Protein AF-A0A975GPX5-F1 (afdb_monomer_lite)

pLDDT: mean 81.28, std 19.61, range [27.88, 97.5]

Sequence (703 aa):
MKNFRLGTKISLGFGLLIVIMLFLGITAAWNMSNVKDQSGVLDEEYVPQVKIAGNLERFLLQTMFNMRGYGLTGEKEYFEEGKKKLEAVKKYVTEAKDLTASLPQLTKFRDAIREIEAEILAYEKFTNETVERNEQIAKNYEMLNDSAGRFMESCDAFLGHQNETLETEMFAEFEPARLSERLKKIILVNKVIDLGNATRVATYKSQTLRSPQHIRDAQKNFDVMEKNFQELLSFTRLNENITRIHKINEAIGVYKNVMNDLLTNWLALQELDKKQSAAAGRVLESVQAVVVKGMTETETIAEQTVSSLSSAFKIIIIGIIIAVIVGIGAAFFMTRFLTRPLREAVRTSNKISEGDLTVQIQVRTRDETGQLLAAMKNMVSKLKEIVTEVSRTSDNVALGSQQLSSSSEEMSQASSQQAGSTEEVSSSMEEMSANIRQNADNAMETQRIALKSAEDAQESGKAVTKTVTAMKEIAEQILIIEDIARQTDLLALNAAIEAARAGEYGQGFAVVASEVRKLSERSQKAARKINKLSVSSVEVAERAGEMLARLVPDIQKTAELVQEISAATNEQDRGAAQINLSVQQLNQVVQQNATASEETASTAEELSSQADQLRRVITFFRLNGNTPKTESHSEKERKSEDKNITTRENRTEDSEHPSEIKYHSPLEENEKGKIKSVVGNFKSFFNINEKDGYDDDDEFEKY

InterPro domains:
  IPR003660 HAMP domain [PF00672] (333-384)
  IPR003660 HAMP domain [PS50885] (336-388)
  IPR003660 HAMP domain [SM00304] (336-388)
  IPR004089 Methyl-accepting chemotaxis protein (MCP) signalling domain [PF00015] (450-606)
  IPR004089 Methyl-accepting chemotaxis protein (MCP) signalling domain [PS50111] (393-608)
  IPR004089 Methyl-accepting chemotaxis protein (MCP) signalling domain [SM00283] (389-622)
  IPR004090 Chemotaxis methyl-accepting receptor [PR00260] (403-432)
  IPR004090 Chemotaxis methyl-accepting receptor [PR00260] (480-507)
  IPR004090 Chemotaxis methyl-accepting receptor [PR00260] (509-538)

Secondary structure (DSSP, 8-state):
--S--HHHHHHHHHHHHHHHHHHHHHHHHHHHHHHHHHHHHIIIIIHHHHHHHHHHHHHHHHHHHHHHHHHHH--HHHHHHHHHHHHHHHHHHHHHHHHHHH-TT-HHHHHHHHHHHHHHHHHHHHHHHHHHHHHHHHHHHHHHHHHHHHHHHHHHHHHHHHHHHHHHHHHSS--HHHHHHHHHHHHHHHHHHHHHHHHHHHHHHHHHTT-THHHHHHHHHHHHHHHHHHHHHHH---HHHHHHHHHHHHHHHHHHHHHHHHHHHHHHHHHHHHHHHHHHHHHHHHHHHHHHHHHHHHHHHHHHHHHHHHHHHHHHHHHHHHHHHHHHHHHHHHTTTSTTTHHHHHHHHHHHHTTBTT-------SSHHHHHHHHHHHHHHHHHHHHHHHHHHHHHHHHHHHHHHHHHHHHHHHHHHHHHHHHHHHHHHHHHHHHHHHHHHHHHHHHHHHHHHHHHHHHHHHHHHHHHHHHHHHHHHHHHHHHHHHHHHHHHHHHHHHHHHTGGGGHHHHHHHHHHHHHHHHHHHHHHHHHHHHHHHHHHHHHHHHHHHHHHHHHHHHHHHHHHHHHHHHHHHHHHHHHHHHHHHHHHHHHHHHHHHHHHHHHHHHHHHHHHHHHHHHTTSB-SS---------S---S-----------------------------S-SHHHHHHHHHHHHHHHT----S-----SSSTT-

Structure (mmCIF, N/CA/C/O backbone):
data_AF-A0A975GPX5-F1
#
_entry.id   AF-A0A975GPX5-F1
#
loop_
_atom_site.group_PDB
_atom_site.id
_atom_site.type_symbol
_atom_site.label_atom_id
_atom_site.label_alt_id
_atom_site.label_comp_id
_atom_site.label_asym_id
_atom_site.label_entity_id
_atom_site.label_seq_id
_atom_site.pdbx_PDB_ins_code
_atom_site.Cartn_x
_atom_site.Cartn_y
_atom_site.Cartn_z
_atom_site.occupancy
_atom_site.B_iso_or_equiv
_atom_site.auth_seq_id
_atom_site.auth_comp_id
_atom_site.auth_asym_id
_atom_site.auth_atom_id
_atom_site.pdbx_PDB_model_num
ATOM 1 N N . MET A 1 1 ? 51.039 18.028 -80.920 1.00 47.09 1 MET A N 1
ATOM 2 C CA . MET A 1 1 ? 50.907 18.088 -79.440 1.00 47.09 1 MET A CA 1
ATOM 3 C C . MET A 1 1 ? 52.260 18.121 -78.695 1.00 47.09 1 MET A C 1
ATOM 5 O O . MET A 1 1 ? 52.402 17.480 -77.659 1.00 47.09 1 MET A O 1
ATOM 9 N N . LYS A 1 2 ? 53.283 18.863 -79.156 1.00 40.91 2 LYS A N 1
ATOM 10 C CA . LYS A 1 2 ? 54.587 18.908 -78.453 1.00 40.91 2 LYS A CA 1
ATOM 11 C C . LYS A 1 2 ? 54.726 20.060 -77.441 1.00 40.91 2 LYS A C 1
ATOM 13 O O . LYS A 1 2 ? 55.388 19.835 -76.436 1.00 40.91 2 LYS A O 1
ATOM 18 N N . ASN A 1 3 ? 53.967 21.156 -77.566 1.00 44.66 3 ASN A N 1
ATOM 19 C CA . ASN A 1 3 ? 54.108 22.354 -76.707 1.00 44.66 3 ASN A CA 1
ATOM 20 C C . ASN A 1 3 ? 53.002 22.565 -75.651 1.00 44.66 3 ASN A C 1
ATOM 22 O O . ASN A 1 3 ? 52.839 23.660 -75.127 1.00 44.66 3 ASN A O 1
ATOM 26 N N . PHE A 1 4 ? 52.233 21.531 -75.316 1.00 45.75 4 PHE A N 1
ATOM 27 C CA . PHE A 1 4 ? 51.232 21.612 -74.248 1.00 45.75 4 PHE A CA 1
ATOM 28 C C . PHE A 1 4 ? 51.866 21.408 -72.859 1.00 45.75 4 PHE A C 1
ATOM 30 O O . PHE A 1 4 ? 52.698 20.508 -72.703 1.00 45.75 4 PHE A O 1
ATOM 37 N N . ARG A 1 5 ? 51.457 22.207 -71.853 1.00 50.66 5 ARG A N 1
ATOM 38 C CA . ARG A 1 5 ? 51.761 21.953 -70.427 1.00 50.66 5 ARG A CA 1
ATOM 39 C C . ARG A 1 5 ? 51.241 20.560 -70.050 1.00 50.66 5 ARG A C 1
ATOM 41 O O . ARG A 1 5 ? 50.301 20.080 -70.684 1.00 50.66 5 ARG A O 1
ATOM 48 N N . LEU A 1 6 ? 51.828 19.915 -69.034 1.00 49.97 6 LEU A N 1
ATOM 49 C CA . LEU A 1 6 ? 51.436 18.563 -68.596 1.00 49.97 6 LEU A CA 1
ATOM 50 C C . LEU A 1 6 ? 49.903 18.449 -68.446 1.00 49.97 6 LEU A C 1
ATOM 52 O O . LEU A 1 6 ? 49.303 17.529 -68.992 1.00 49.97 6 LEU A O 1
ATOM 56 N N . GLY A 1 7 ? 49.263 19.480 -67.883 1.00 49.97 7 GLY A N 1
ATOM 57 C CA . GLY A 1 7 ? 47.806 19.587 -67.768 1.00 49.97 7 GLY A CA 1
ATOM 58 C C . GLY A 1 7 ? 47.020 19.575 -69.088 1.00 49.97 7 GLY A C 1
ATOM 59 O O . GLY A 1 7 ? 45.952 18.985 -69.132 1.00 49.97 7 GLY A O 1
ATOM 60 N N . THR A 1 8 ? 47.528 20.142 -70.187 1.00 48.38 8 THR A N 1
ATOM 61 C CA . THR A 1 8 ? 46.786 20.215 -71.467 1.00 48.38 8 THR A CA 1
ATOM 62 C C . THR A 1 8 ? 46.927 18.947 -72.324 1.00 48.38 8 THR A C 1
ATOM 64 O O . THR A 1 8 ? 46.143 18.712 -73.239 1.00 48.38 8 THR A O 1
ATOM 67 N N . LYS A 1 9 ? 47.931 18.105 -72.044 1.00 49.53 9 LYS A N 1
ATOM 68 C CA . LYS A 1 9 ? 48.039 16.752 -72.630 1.00 49.53 9 LYS A CA 1
ATOM 69 C C . LYS A 1 9 ? 47.237 15.739 -71.819 1.00 49.53 9 LYS A C 1
ATOM 71 O O . LYS A 1 9 ? 46.633 14.843 -72.397 1.00 49.53 9 LYS A O 1
ATOM 76 N N . ILE A 1 10 ? 47.187 15.933 -70.500 1.00 53.88 10 ILE A N 1
ATOM 77 C CA . ILE A 1 10 ? 46.282 15.216 -69.604 1.00 53.88 10 ILE A CA 1
ATOM 78 C C . ILE A 1 10 ? 44.833 15.545 -69.972 1.00 53.88 10 ILE A C 1
ATOM 80 O O . ILE A 1 10 ? 44.063 14.616 -70.142 1.00 53.88 10 ILE A O 1
ATOM 84 N N . SER A 1 11 ? 44.474 16.810 -70.224 1.00 48.59 11 SER A N 1
ATOM 85 C CA . SER A 1 11 ? 43.085 17.239 -70.463 1.00 48.59 11 SER A CA 1
ATOM 86 C C . SER A 1 11 ? 42.406 16.644 -71.702 1.00 48.59 11 SER A C 1
ATOM 88 O O . SER A 1 11 ? 41.185 16.588 -71.732 1.00 48.59 11 SER A O 1
ATOM 90 N N . LEU A 1 12 ? 43.148 16.194 -72.720 1.00 49.22 12 LEU A N 1
ATOM 91 C CA . LEU A 1 12 ? 42.581 15.560 -73.923 1.00 49.22 12 LEU A CA 1
ATOM 92 C C . LEU A 1 12 ? 42.297 14.059 -73.719 1.00 49.22 12 LEU A C 1
ATOM 94 O O . LEU A 1 12 ? 41.278 13.566 -74.192 1.00 49.22 12 LEU A O 1
ATOM 98 N N . GLY A 1 13 ? 43.147 13.350 -72.963 1.00 54.59 13 GLY A N 1
ATOM 99 C CA . GLY A 1 13 ? 42.904 11.960 -72.543 1.00 54.59 13 GLY A CA 1
ATOM 100 C C . GLY A 1 13 ? 41.924 11.861 -71.370 1.00 54.59 13 GLY A C 1
ATOM 101 O O . GLY A 1 13 ? 41.030 11.018 -71.371 1.00 54.59 13 GLY A O 1
ATOM 102 N N . PHE A 1 14 ? 42.021 12.799 -70.422 1.00 54.66 14 PHE A N 1
ATOM 103 C CA . PHE A 1 14 ? 40.978 13.043 -69.434 1.00 54.66 14 PHE A CA 1
ATOM 104 C C . PHE A 1 14 ? 39.694 13.507 -70.107 1.00 54.66 14 PHE A C 1
ATOM 106 O O . PHE A 1 14 ? 38.656 13.121 -69.630 1.00 54.66 14 PHE A O 1
ATOM 113 N N . GLY A 1 15 ? 39.708 14.257 -71.211 1.00 58.22 15 GLY A N 1
ATOM 114 C CA . GLY A 1 15 ? 38.482 14.725 -71.871 1.00 58.22 15 GLY A CA 1
ATOM 115 C C . GLY A 1 15 ? 37.549 13.585 -72.291 1.00 58.22 15 GLY A C 1
ATOM 116 O O . GLY A 1 15 ? 36.349 13.654 -72.050 1.00 58.22 15 GLY A O 1
ATOM 117 N N . LEU A 1 16 ? 38.099 12.494 -72.830 1.00 55.59 16 LEU A N 1
ATOM 118 C CA . LEU A 1 16 ? 37.330 11.298 -73.193 1.00 55.59 16 LEU A CA 1
ATOM 119 C C . LEU A 1 16 ? 36.910 10.475 -71.959 1.00 55.59 16 LEU A C 1
ATOM 121 O O . LEU A 1 16 ? 35.769 10.024 -71.882 1.00 55.59 16 LEU A O 1
ATOM 125 N N . LEU A 1 17 ? 37.798 10.330 -70.965 1.00 60.25 17 LEU A N 1
ATOM 126 C CA . LEU A 1 17 ? 37.466 9.714 -69.670 1.00 60.25 17 LEU A CA 1
ATOM 127 C C . LEU A 1 17 ? 36.412 10.522 -68.902 1.00 60.25 17 LEU A C 1
ATOM 129 O O . LEU A 1 17 ? 35.564 9.933 -68.253 1.00 60.25 17 LEU A O 1
ATOM 133 N N . ILE A 1 18 ? 36.426 11.848 -69.020 1.00 64.94 18 ILE A N 1
ATOM 134 C CA . ILE A 1 18 ? 35.473 12.786 -68.433 1.00 64.94 18 ILE A CA 1
ATOM 135 C C . ILE A 1 18 ? 34.132 12.628 -69.130 1.00 64.94 18 ILE A C 1
ATOM 137 O O . ILE A 1 18 ? 33.134 12.615 -68.440 1.00 64.94 18 ILE A O 1
ATOM 141 N N . VAL A 1 19 ? 34.065 12.436 -70.450 1.00 64.12 19 VAL A N 1
ATOM 142 C CA . VAL A 1 19 ? 32.784 12.169 -71.134 1.00 64.12 19 VAL A CA 1
ATOM 143 C C . VAL A 1 19 ? 32.175 10.831 -70.691 1.00 64.12 19 VAL A C 1
ATOM 145 O O . VAL A 1 19 ? 30.975 10.764 -70.435 1.00 64.12 19 VAL A O 1
ATOM 148 N N . ILE A 1 20 ? 32.989 9.784 -70.517 1.00 67.44 20 ILE A N 1
ATOM 149 C CA . ILE A 1 20 ? 32.526 8.479 -70.008 1.00 67.44 20 ILE A CA 1
ATOM 150 C C . ILE A 1 20 ? 32.151 8.563 -68.517 1.00 67.44 20 ILE A C 1
ATOM 152 O O . ILE A 1 20 ? 31.121 8.027 -68.116 1.00 67.44 20 ILE A O 1
ATOM 156 N N . MET A 1 21 ? 32.932 9.277 -67.700 1.00 67.06 21 MET A N 1
ATOM 157 C CA . MET A 1 21 ? 32.610 9.555 -66.295 1.00 67.06 21 MET A CA 1
ATOM 158 C C . MET A 1 21 ? 31.398 10.473 -66.148 1.00 67.06 21 MET A C 1
ATOM 160 O O . MET A 1 21 ? 30.657 10.318 -65.189 1.00 67.06 21 MET A O 1
ATOM 164 N N . LEU A 1 22 ? 31.169 11.407 -67.073 1.00 73.31 22 LEU A N 1
ATOM 165 C CA . LEU A 1 22 ? 29.983 12.260 -67.102 1.00 73.31 22 LEU A CA 1
ATOM 166 C C . LEU A 1 22 ? 28.761 11.420 -67.435 1.00 73.31 22 LEU A C 1
ATOM 168 O O . LEU A 1 22 ? 27.748 11.567 -66.773 1.00 73.31 22 LEU A O 1
ATOM 172 N N . PHE A 1 23 ? 28.855 10.497 -68.394 1.00 73.31 23 PHE A N 1
ATOM 173 C CA . PHE A 1 23 ? 27.758 9.583 -68.698 1.00 73.31 23 PHE A CA 1
ATOM 174 C C . PHE A 1 23 ? 27.456 8.639 -67.524 1.00 73.31 23 PHE A C 1
ATOM 176 O O . PHE A 1 23 ? 26.313 8.584 -67.075 1.00 73.31 23 PHE A O 1
ATOM 183 N N . LEU A 1 24 ? 28.479 7.980 -66.958 1.00 73.50 24 LEU A N 1
ATOM 184 C CA . LEU A 1 24 ? 28.337 7.137 -65.762 1.00 73.50 24 LEU A CA 1
ATOM 185 C C . LEU A 1 24 ? 27.841 7.940 -64.552 1.00 73.50 24 LEU A C 1
ATOM 187 O O . LEU A 1 24 ? 27.001 7.457 -63.797 1.00 73.50 24 LEU A O 1
ATOM 191 N N . GLY A 1 25 ? 28.318 9.174 -64.397 1.00 73.06 25 GLY A N 1
ATOM 192 C CA . GLY A 1 25 ? 27.923 10.113 -63.355 1.00 73.06 25 GLY A CA 1
ATOM 193 C C . GLY A 1 25 ? 26.487 10.598 -63.511 1.00 73.06 25 GLY A C 1
ATOM 194 O O . GLY A 1 25 ? 25.789 10.693 -62.513 1.00 73.06 25 GLY A O 1
ATOM 195 N N . ILE A 1 26 ? 26.009 10.823 -64.739 1.00 78.31 26 ILE A N 1
ATOM 196 C CA . ILE A 1 26 ? 24.607 11.149 -65.029 1.00 78.31 26 ILE A CA 1
ATOM 197 C C . ILE A 1 26 ? 23.715 9.942 -64.722 1.00 78.31 26 ILE A C 1
ATOM 199 O O . ILE A 1 26 ? 22.704 10.106 -64.049 1.00 78.31 26 ILE A O 1
ATOM 203 N N . THR A 1 27 ? 24.092 8.723 -65.127 1.00 74.88 27 THR A N 1
ATOM 204 C CA . THR A 1 27 ? 23.317 7.513 -64.787 1.00 74.88 27 THR A CA 1
ATOM 205 C C . THR A 1 27 ? 23.333 7.195 -63.292 1.00 74.88 27 THR A C 1
ATOM 207 O O . THR A 1 27 ? 22.314 6.786 -62.743 1.00 74.88 27 THR A O 1
ATOM 210 N N . ALA A 1 28 ? 24.459 7.418 -62.609 1.00 74.44 28 ALA A N 1
ATOM 211 C CA . ALA A 1 28 ? 24.559 7.259 -61.163 1.00 74.44 28 ALA A CA 1
ATOM 212 C C . ALA A 1 28 ? 23.751 8.338 -60.434 1.00 74.44 28 ALA A C 1
ATOM 214 O O . ALA A 1 28 ? 23.020 8.008 -59.511 1.00 74.44 28 ALA A O 1
ATOM 215 N N . ALA A 1 29 ? 23.814 9.598 -60.875 1.00 76.38 29 ALA A N 1
ATOM 216 C CA . ALA A 1 29 ? 23.010 10.688 -60.328 1.00 76.38 29 ALA A CA 1
ATOM 217 C C . ALA A 1 29 ? 21.511 10.460 -60.555 1.00 76.38 29 ALA A C 1
ATOM 219 O O . ALA A 1 29 ? 20.718 10.759 -59.671 1.00 76.38 29 ALA A O 1
ATOM 220 N N . TRP A 1 30 ? 21.121 9.887 -61.696 1.00 80.06 30 TRP A N 1
ATOM 221 C CA . TRP A 1 30 ? 19.729 9.549 -61.979 1.00 80.06 30 TRP A CA 1
ATOM 222 C C . TRP A 1 30 ? 19.220 8.403 -61.093 1.00 80.06 30 TRP A C 1
ATOM 224 O O . TRP A 1 30 ? 18.182 8.547 -60.454 1.00 80.06 30 TRP A O 1
ATOM 234 N N . ASN A 1 31 ? 19.989 7.319 -60.944 1.00 75.31 31 ASN A N 1
ATOM 235 C CA . ASN A 1 31 ? 19.653 6.242 -60.004 1.00 75.31 31 ASN A CA 1
ATOM 236 C C . ASN A 1 31 ? 19.661 6.718 -58.543 1.00 75.31 31 ASN A C 1
ATOM 238 O O . ASN A 1 31 ? 18.806 6.313 -57.762 1.00 75.31 31 ASN A O 1
ATOM 242 N N . MET A 1 32 ? 20.591 7.603 -58.174 1.00 77.19 32 MET A N 1
ATOM 243 C CA . MET A 1 32 ? 20.649 8.195 -56.836 1.00 77.19 32 MET A CA 1
ATOM 244 C C . MET A 1 32 ? 19.483 9.156 -56.591 1.00 77.19 32 MET A C 1
ATOM 246 O O . MET A 1 32 ? 19.021 9.262 -55.462 1.00 77.19 32 MET A O 1
ATOM 250 N N . SER A 1 33 ? 18.978 9.823 -57.635 1.00 79.62 33 SER A N 1
ATOM 251 C CA . SER A 1 33 ? 17.741 10.605 -57.561 1.00 79.62 33 SER A CA 1
ATOM 252 C C . SER A 1 33 ? 16.551 9.699 -57.262 1.00 79.62 33 SER A C 1
ATOM 254 O O . SER A 1 33 ? 15.812 9.991 -56.337 1.00 79.62 33 SER A O 1
ATOM 256 N N . ASN A 1 34 ? 16.420 8.556 -57.945 1.00 77.62 34 ASN A N 1
ATOM 257 C CA . ASN A 1 34 ? 15.348 7.599 -57.649 1.00 77.62 34 ASN A CA 1
ATOM 258 C C . ASN A 1 34 ? 15.454 7.026 -56.224 1.00 77.62 34 ASN A C 1
ATOM 260 O O . ASN A 1 34 ? 14.444 6.910 -55.538 1.00 77.62 34 ASN A O 1
ATOM 264 N N . VAL A 1 35 ? 16.668 6.706 -55.757 1.00 78.00 35 VAL A N 1
ATOM 265 C CA . VAL A 1 35 ? 16.907 6.268 -54.368 1.00 78.00 35 VAL A CA 1
ATOM 266 C C . VAL A 1 35 ? 16.564 7.377 -53.371 1.00 78.00 35 VAL A C 1
ATOM 268 O O . VAL A 1 35 ? 15.982 7.101 -52.327 1.00 78.00 35 VAL A O 1
ATOM 271 N N . LYS A 1 36 ? 16.885 8.637 -53.686 1.00 78.81 36 LYS A N 1
ATOM 272 C CA . LYS A 1 36 ? 16.512 9.796 -52.868 1.00 78.81 36 LYS A CA 1
ATOM 273 C C . LYS A 1 36 ? 14.994 9.966 -52.805 1.00 78.81 36 LYS A C 1
ATOM 275 O O . LYS A 1 36 ? 14.480 10.219 -51.724 1.00 78.81 36 LYS A O 1
ATOM 280 N N . ASP A 1 37 ? 14.296 9.796 -53.924 1.00 80.06 37 ASP A N 1
ATOM 281 C CA . ASP A 1 37 ? 12.838 9.909 -53.984 1.00 80.06 37 ASP A CA 1
ATOM 282 C C . ASP A 1 37 ? 12.168 8.778 -53.178 1.00 80.06 37 ASP A C 1
ATOM 284 O O . ASP A 1 37 ? 11.283 9.043 -52.369 1.00 80.06 37 ASP A O 1
ATOM 288 N N . GLN A 1 38 ? 12.648 7.532 -53.296 1.00 77.75 38 GLN A N 1
ATOM 289 C CA . GLN A 1 38 ? 12.171 6.393 -52.491 1.00 77.75 38 GLN A CA 1
ATOM 290 C C . GLN A 1 38 ? 12.481 6.549 -50.993 1.00 77.75 38 GLN A C 1
ATOM 292 O O . GLN A 1 38 ? 11.633 6.263 -50.149 1.00 77.75 38 GLN A O 1
ATOM 297 N N . SER A 1 39 ? 13.674 7.042 -50.650 1.00 78.25 39 SER A N 1
ATOM 298 C CA . SER A 1 39 ? 14.051 7.342 -49.265 1.00 78.25 39 SER A CA 1
ATOM 299 C C . SER A 1 39 ? 13.242 8.504 -48.686 1.00 78.25 39 SER A C 1
ATOM 301 O O . SER A 1 39 ? 12.967 8.495 -47.490 1.00 78.25 39 SER A O 1
ATOM 303 N N . GLY A 1 40 ? 12.859 9.483 -49.511 1.00 79.75 40 GLY A N 1
ATOM 304 C CA . GLY A 1 40 ? 11.984 10.588 -49.120 1.00 79.75 40 GLY A CA 1
ATOM 305 C C . GLY A 1 40 ? 10.582 10.100 -48.770 1.00 79.75 40 GLY A C 1
ATOM 306 O O . GLY A 1 40 ? 10.059 10.467 -47.728 1.00 79.75 40 GLY A O 1
ATOM 307 N N . VAL A 1 41 ? 10.017 9.181 -49.563 1.00 80.00 41 VAL A N 1
ATOM 308 C CA . VAL A 1 41 ? 8.727 8.537 -49.246 1.00 80.00 41 VAL A CA 1
ATOM 309 C C . VAL A 1 41 ? 8.788 7.779 -47.912 1.00 80.00 41 VAL A C 1
ATOM 311 O O . VAL A 1 41 ? 7.829 7.785 -47.141 1.00 80.00 41 VAL A O 1
ATOM 314 N N . LEU A 1 42 ? 9.919 7.143 -47.596 1.00 79.38 42 LEU A N 1
ATOM 315 C CA . LEU A 1 42 ? 10.076 6.438 -46.325 1.00 79.38 42 LEU A CA 1
ATOM 316 C C . LEU A 1 42 ? 10.159 7.399 -45.123 1.00 79.38 42 LEU A C 1
ATOM 318 O O . LEU A 1 42 ? 9.464 7.184 -44.130 1.00 79.38 42 LEU A O 1
ATOM 322 N N . ASP A 1 43 ? 10.983 8.445 -45.224 1.00 80.06 43 ASP A N 1
ATOM 323 C CA . ASP A 1 43 ? 11.223 9.427 -44.154 1.00 80.06 43 ASP A CA 1
ATOM 324 C C . ASP A 1 43 ? 10.025 10.361 -43.918 1.00 80.06 43 ASP A C 1
ATOM 326 O O . ASP A 1 43 ? 9.677 10.656 -42.775 1.00 80.06 43 ASP A O 1
ATOM 330 N N . GLU A 1 44 ? 9.357 10.795 -44.989 1.00 80.81 44 GLU A N 1
ATOM 331 C CA . GLU A 1 44 ? 8.286 11.793 -44.918 1.00 80.81 44 GLU A CA 1
ATOM 332 C C . GLU A 1 44 ? 6.885 11.171 -44.779 1.00 80.81 44 GLU A C 1
ATOM 334 O O . GLU A 1 44 ? 5.993 11.824 -44.234 1.00 80.81 44 GLU A O 1
ATOM 339 N N . GLU A 1 45 ? 6.672 9.916 -45.209 1.00 82.12 45 GLU A N 1
ATOM 340 C CA . GLU A 1 45 ? 5.340 9.284 -45.205 1.00 82.12 45 GLU A CA 1
ATOM 341 C C . GLU A 1 45 ? 5.220 8.116 -44.212 1.00 82.12 45 GLU A C 1
ATOM 343 O O . GLU A 1 45 ? 4.464 8.200 -43.239 1.00 82.12 45 GLU A O 1
ATOM 348 N N . TYR A 1 46 ? 5.959 7.021 -44.426 1.00 82.50 46 TYR A N 1
ATOM 349 C CA . TYR A 1 46 ? 5.715 5.757 -43.713 1.00 82.50 46 TYR A CA 1
ATOM 350 C C . TYR A 1 46 ? 6.325 5.704 -42.304 1.00 82.50 46 TYR A C 1
ATOM 352 O O . TYR A 1 46 ? 5.686 5.189 -41.382 1.00 82.50 46 TYR A O 1
ATOM 360 N N . VAL A 1 47 ? 7.516 6.272 -42.084 1.00 84.62 47 VAL A N 1
ATOM 361 C CA . VAL A 1 47 ? 8.131 6.322 -40.743 1.00 84.62 47 VAL A CA 1
ATOM 362 C C . VAL A 1 47 ? 7.305 7.182 -39.769 1.00 84.62 47 VAL A C 1
ATOM 364 O O . VAL A 1 47 ? 7.009 6.703 -38.666 1.00 84.62 47 VAL A O 1
ATOM 367 N N . PRO A 1 48 ? 6.853 8.402 -40.131 1.00 88.06 48 PRO A N 1
ATOM 368 C CA . PRO A 1 48 ? 5.948 9.186 -39.292 1.00 88.06 48 PRO A CA 1
ATOM 369 C C . PRO A 1 48 ? 4.613 8.477 -39.042 1.00 88.06 48 PRO A C 1
ATOM 371 O O . PRO A 1 48 ? 4.133 8.481 -37.908 1.00 88.06 48 PRO A O 1
ATOM 374 N N . GLN A 1 49 ? 4.048 7.813 -40.058 1.00 87.31 49 GLN A N 1
ATOM 375 C CA . GLN A 1 49 ? 2.820 7.027 -39.925 1.00 87.31 49 GLN A CA 1
ATOM 376 C C . GLN A 1 49 ? 2.963 5.918 -38.870 1.00 87.31 49 GLN A C 1
ATOM 378 O O . GLN A 1 49 ? 2.142 5.840 -37.953 1.00 87.31 49 GLN A O 1
ATOM 383 N N . VAL A 1 50 ? 4.008 5.086 -38.961 1.00 87.81 50 VAL A N 1
ATOM 384 C CA . VAL A 1 50 ? 4.260 3.990 -38.007 1.00 87.81 50 VAL A CA 1
ATOM 385 C C . VAL A 1 50 ? 4.535 4.539 -36.606 1.00 87.81 50 VAL A C 1
ATOM 387 O O . VAL A 1 50 ? 4.028 3.999 -35.625 1.00 87.81 50 VAL A O 1
ATOM 390 N N . LYS A 1 51 ? 5.270 5.652 -36.488 1.00 89.56 51 LYS A N 1
ATOM 391 C CA . LYS A 1 51 ? 5.545 6.301 -35.198 1.00 89.56 51 LYS A CA 1
ATOM 392 C C . LYS A 1 51 ? 4.274 6.819 -34.522 1.00 89.56 51 LYS A C 1
ATOM 394 O O . LYS A 1 51 ? 4.105 6.627 -33.317 1.00 89.56 51 LYS A O 1
ATOM 399 N N . ILE A 1 52 ? 3.391 7.484 -35.268 1.00 91.50 52 ILE A N 1
ATOM 400 C CA . ILE A 1 52 ? 2.117 7.986 -34.736 1.00 91.50 52 ILE A CA 1
ATOM 401 C C . ILE A 1 52 ? 1.217 6.813 -34.337 1.00 91.50 52 ILE A C 1
ATOM 403 O O . ILE A 1 52 ? 0.678 6.817 -33.232 1.00 91.50 52 ILE A O 1
ATOM 407 N N . ALA A 1 53 ? 1.110 5.784 -35.183 1.00 89.94 53 ALA A N 1
ATOM 408 C CA . ALA A 1 53 ? 0.316 4.592 -34.897 1.00 89.94 53 ALA A CA 1
ATOM 409 C C . ALA A 1 53 ? 0.839 3.822 -33.666 1.00 89.94 53 ALA A C 1
ATOM 411 O O . ALA A 1 53 ? 0.064 3.515 -32.765 1.00 89.94 53 ALA A O 1
ATOM 412 N N . GLY A 1 54 ? 2.152 3.611 -33.542 1.00 89.75 54 GLY A N 1
ATOM 413 C CA . GLY A 1 54 ? 2.745 2.961 -32.367 1.00 89.75 54 GLY A CA 1
ATOM 414 C C . GLY A 1 54 ? 2.572 3.767 -31.072 1.00 89.75 54 GLY A C 1
ATOM 415 O O . GLY A 1 54 ? 2.338 3.203 -30.002 1.00 89.75 54 GLY A O 1
ATOM 416 N N . ASN A 1 55 ? 2.622 5.103 -31.144 1.00 93.75 55 ASN A N 1
ATOM 417 C CA . ASN A 1 55 ? 2.304 5.946 -29.990 1.00 93.75 55 ASN A CA 1
ATOM 418 C C . ASN A 1 55 ? 0.813 5.889 -29.629 1.00 93.75 55 ASN A C 1
ATOM 420 O O . ASN A 1 55 ? 0.495 5.809 -28.442 1.00 93.75 55 ASN A O 1
ATOM 424 N N . LEU A 1 56 ? -0.091 5.888 -30.617 1.00 93.38 56 LEU A N 1
ATOM 425 C CA . LEU A 1 56 ? -1.525 5.675 -30.390 1.00 93.38 56 LEU A CA 1
ATOM 426 C C . LEU A 1 56 ? -1.773 4.360 -29.657 1.00 93.38 56 LEU A C 1
ATOM 428 O O . LEU A 1 56 ? -2.442 4.374 -28.627 1.00 93.38 56 LEU A O 1
ATOM 432 N N . GLU A 1 57 ? -1.186 3.260 -30.132 1.00 93.12 57 GLU A N 1
ATOM 433 C CA . GLU A 1 57 ? -1.290 1.942 -29.498 1.00 93.12 57 GLU A CA 1
ATOM 434 C C . GLU A 1 57 ? -0.808 1.987 -28.047 1.00 93.12 57 GLU A C 1
ATOM 436 O O . GLU A 1 57 ? -1.541 1.631 -27.123 1.00 93.12 57 GLU A O 1
ATOM 441 N N . ARG A 1 58 ? 0.402 2.510 -27.818 1.00 94.62 58 ARG A N 1
ATOM 442 C CA . ARG A 1 58 ? 0.996 2.601 -26.481 1.00 94.62 58 ARG A CA 1
ATOM 443 C C . ARG A 1 58 ? 0.125 3.401 -25.514 1.00 94.62 58 ARG A C 1
ATOM 445 O O . ARG A 1 58 ? -0.130 2.947 -24.397 1.00 94.62 58 ARG A O 1
ATOM 452 N N . PHE A 1 59 ? -0.302 4.602 -25.901 1.00 96.25 59 PHE A N 1
ATOM 453 C CA . PHE A 1 59 ? -1.103 5.462 -25.029 1.00 96.25 59 PHE A CA 1
ATOM 454 C C . PHE A 1 59 ? -2.524 4.928 -24.842 1.00 96.25 59 PHE A C 1
ATOM 456 O O . PHE A 1 59 ? -3.090 5.090 -23.759 1.00 96.25 59 PHE A O 1
ATOM 463 N N . LEU A 1 60 ? -3.079 4.234 -25.835 1.00 95.38 60 LEU A N 1
ATOM 464 C CA . LEU A 1 60 ? -4.361 3.554 -25.710 1.00 95.38 60 LEU A CA 1
ATOM 465 C C . LEU A 1 60 ? -4.285 2.394 -24.718 1.00 95.38 60 LEU A C 1
ATOM 467 O O . LEU A 1 60 ? -5.115 2.333 -23.816 1.00 95.38 60 LEU A O 1
ATOM 471 N N . LEU A 1 61 ? -3.264 1.537 -24.802 1.00 95.38 61 LEU A N 1
ATOM 472 C CA . LEU A 1 61 ? -3.053 0.451 -23.837 1.00 95.38 61 LEU A CA 1
ATOM 473 C C . LEU A 1 61 ? -2.900 0.988 -22.408 1.00 95.38 61 LEU A C 1
ATOM 475 O O . LEU A 1 61 ? -3.503 0.462 -21.473 1.00 95.38 61 LEU A O 1
ATOM 479 N N . GLN A 1 62 ? -2.156 2.085 -22.230 1.00 96.25 62 GLN A N 1
ATOM 480 C CA . GLN A 1 62 ? -2.048 2.748 -20.927 1.00 96.25 62 GLN A CA 1
ATOM 481 C C . GLN A 1 62 ? -3.380 3.354 -20.464 1.00 96.25 62 GLN A C 1
ATOM 483 O O . GLN A 1 62 ? -3.689 3.311 -19.273 1.00 96.25 62 GLN A O 1
ATOM 488 N N . THR A 1 63 ? -4.181 3.901 -21.379 1.00 96.25 63 THR A N 1
ATOM 489 C CA . THR A 1 63 ? -5.531 4.396 -21.073 1.00 96.25 63 THR A CA 1
ATOM 490 C C . THR A 1 63 ? -6.430 3.251 -20.612 1.00 96.25 63 THR A C 1
ATOM 492 O O . THR A 1 63 ? -7.091 3.376 -19.586 1.00 96.25 63 THR A O 1
ATOM 495 N N . MET A 1 64 ? -6.424 2.119 -21.320 1.00 94.19 64 MET A N 1
ATOM 496 C CA . MET A 1 64 ? -7.196 0.926 -20.963 1.00 94.19 64 MET A CA 1
ATOM 497 C C . MET A 1 64 ? -6.811 0.392 -19.588 1.00 94.19 64 MET A C 1
ATOM 499 O O . MET A 1 64 ? -7.689 0.132 -18.771 1.00 94.19 64 MET A O 1
ATOM 503 N N . PHE A 1 65 ? -5.509 0.267 -19.316 1.00 95.12 65 PHE A N 1
ATOM 504 C CA . PHE A 1 65 ? -5.006 -0.183 -18.020 1.00 95.12 65 PHE A CA 1
ATOM 505 C C . PHE A 1 65 ? -5.544 0.684 -16.877 1.00 95.12 65 PHE A C 1
ATOM 507 O O . PHE A 1 65 ? -6.141 0.171 -15.931 1.00 95.12 65 PHE A O 1
ATOM 514 N N . ASN A 1 66 ? -5.389 2.004 -16.996 1.00 95.75 66 ASN A N 1
ATOM 515 C CA . ASN A 1 66 ? -5.796 2.939 -15.955 1.00 95.75 66 ASN A CA 1
ATOM 516 C C . ASN A 1 66 ? -7.323 3.019 -15.807 1.00 95.75 66 ASN A C 1
ATOM 518 O O . ASN A 1 66 ? -7.836 2.933 -14.696 1.00 95.75 66 ASN A O 1
ATOM 522 N N . MET A 1 67 ? -8.079 3.093 -16.907 1.00 93.19 67 MET A N 1
ATOM 523 C CA . MET A 1 67 ? -9.545 3.149 -16.835 1.00 93.19 67 MET A CA 1
ATOM 524 C C . MET A 1 67 ? -10.152 1.856 -16.290 1.00 93.19 67 MET A C 1
ATOM 526 O O . MET A 1 67 ? -11.117 1.912 -15.531 1.00 93.19 67 MET A O 1
ATOM 530 N N . ARG A 1 68 ? -9.564 0.698 -16.610 1.00 90.88 68 ARG A N 1
ATOM 531 C CA . ARG A 1 68 ? -9.964 -0.580 -16.016 1.00 90.88 68 ARG A CA 1
ATOM 532 C C . ARG A 1 68 ? -9.620 -0.637 -14.530 1.00 90.88 68 ARG A C 1
ATOM 534 O O . ARG A 1 68 ? -10.434 -1.110 -13.743 1.00 90.88 68 ARG A O 1
ATOM 541 N N . GLY A 1 69 ? -8.453 -0.118 -14.141 1.00 89.62 69 GLY A N 1
ATOM 542 C CA . GLY A 1 69 ? -8.083 0.083 -12.739 1.00 89.62 69 GLY A CA 1
ATOM 543 C C . GLY A 1 69 ? -9.159 0.871 -11.994 1.00 89.62 69 GLY A C 1
ATOM 544 O O . GLY A 1 69 ? -9.733 0.360 -11.036 1.00 89.62 69 GLY A O 1
ATOM 545 N N . TYR A 1 70 ? -9.531 2.044 -12.513 1.00 92.75 70 TYR A N 1
ATOM 546 C CA . TYR A 1 70 ? -10.595 2.876 -11.951 1.00 92.75 70 TYR A CA 1
ATOM 547 C C . TYR A 1 70 ? -11.961 2.177 -11.915 1.00 92.75 70 TYR A C 1
ATOM 549 O O . TYR A 1 70 ? -12.642 2.217 -10.893 1.00 92.75 70 TYR A O 1
ATOM 557 N N . GLY A 1 71 ? -12.367 1.507 -12.996 1.00 87.25 71 GLY A N 1
ATOM 558 C CA . GLY A 1 71 ? -13.631 0.767 -13.048 1.00 87.25 71 GLY A CA 1
ATOM 559 C C . GLY A 1 71 ? -13.721 -0.345 -11.996 1.00 87.25 71 GLY A C 1
ATOM 560 O O . GLY A 1 71 ? -14.803 -0.635 -11.495 1.00 87.25 71 GLY A O 1
ATOM 561 N N . LEU A 1 72 ? -12.584 -0.940 -11.624 1.00 84.94 72 LEU A N 1
ATOM 562 C CA . LEU A 1 72 ? -12.511 -2.008 -10.630 1.00 84.94 72 LEU A CA 1
ATOM 563 C C . LEU A 1 72 ? -12.357 -1.500 -9.189 1.00 84.94 72 LEU A C 1
ATOM 565 O O . LEU A 1 72 ? -12.880 -2.136 -8.272 1.00 84.94 72 LEU A O 1
ATOM 569 N N . THR A 1 73 ? -11.604 -0.420 -8.965 1.00 85.44 73 THR A N 1
ATOM 570 C CA . THR A 1 73 ? -11.258 0.072 -7.618 1.00 85.44 73 THR A CA 1
ATOM 571 C C . THR A 1 73 ? -12.097 1.265 -7.169 1.00 85.44 73 THR A C 1
ATOM 573 O O . THR A 1 73 ? -12.298 1.440 -5.971 1.00 85.44 73 THR A O 1
ATOM 576 N N . GLY A 1 74 ? -12.587 2.086 -8.100 1.00 85.44 74 GLY A N 1
ATOM 577 C CA . GLY A 1 74 ? -13.187 3.391 -7.816 1.00 85.44 74 GLY A CA 1
ATOM 578 C C . GLY A 1 74 ? -12.176 4.470 -7.398 1.00 85.44 74 GLY A C 1
ATOM 579 O O . GLY A 1 74 ? -12.578 5.582 -7.053 1.00 85.44 74 GLY A O 1
ATOM 580 N N . GLU A 1 75 ? -10.872 4.181 -7.425 1.00 89.25 75 GLU A N 1
ATOM 581 C CA . GLU A 1 75 ? -9.824 5.102 -6.973 1.00 89.25 75 GLU A CA 1
ATOM 582 C C . GLU A 1 75 ? -9.529 6.187 -8.013 1.00 89.25 75 GLU A C 1
ATOM 584 O O . GLU A 1 75 ? -9.146 5.906 -9.150 1.00 89.25 75 GLU A O 1
ATOM 589 N N . LYS A 1 76 ? -9.657 7.455 -7.607 1.00 90.75 76 LYS A N 1
ATOM 590 C CA . LYS A 1 76 ? -9.535 8.609 -8.514 1.00 90.75 76 LYS A CA 1
ATOM 591 C C . LYS A 1 76 ? -8.170 8.736 -9.194 1.00 90.75 76 LYS A C 1
ATOM 593 O O . LYS A 1 76 ? -8.108 9.285 -10.286 1.00 90.75 76 LYS A O 1
ATOM 598 N N . GLU A 1 77 ? -7.098 8.227 -8.591 1.00 92.62 77 GLU A N 1
ATOM 599 C CA . GLU A 1 77 ? -5.750 8.287 -9.172 1.00 92.62 77 GLU A CA 1
ATOM 600 C C . GLU A 1 77 ? -5.683 7.594 -10.541 1.00 92.62 77 GLU A C 1
ATOM 602 O O . GLU A 1 77 ? -5.221 8.185 -11.519 1.00 92.62 77 GLU A O 1
ATOM 607 N N . TYR A 1 78 ? -6.249 6.388 -10.640 1.00 93.94 78 TYR A N 1
ATOM 608 C CA . TYR A 1 78 ? -6.355 5.658 -11.900 1.00 93.94 78 TYR A CA 1
ATOM 609 C C . TYR A 1 78 ? -7.182 6.419 -12.944 1.00 93.94 78 TYR A C 1
ATOM 611 O O . TYR A 1 78 ? -6.840 6.421 -14.125 1.00 93.94 78 TYR A O 1
ATOM 619 N N . PHE A 1 79 ? -8.256 7.098 -12.529 1.00 93.75 79 PHE A N 1
ATOM 620 C CA . PHE A 1 79 ? -9.071 7.897 -13.444 1.00 93.75 79 PHE A CA 1
ATOM 621 C C . PHE A 1 79 ? -8.297 9.093 -14.008 1.00 93.75 79 PHE A C 1
ATOM 623 O O . PHE A 1 79 ? -8.302 9.308 -15.220 1.00 93.75 79 PHE A O 1
ATOM 630 N N . GLU A 1 80 ? -7.603 9.849 -13.156 1.00 94.50 80 GLU A N 1
ATOM 631 C CA . GLU A 1 80 ? -6.847 11.031 -13.580 1.00 94.50 80 GLU A CA 1
ATOM 632 C C . GLU A 1 80 ? -5.681 10.661 -14.506 1.00 94.50 80 GLU A C 1
ATOM 634 O O . GLU A 1 80 ? -5.504 11.281 -15.562 1.00 94.50 80 GLU A O 1
ATOM 639 N N . GLU A 1 81 ? -4.923 9.607 -14.181 1.00 95.38 81 GLU A N 1
ATOM 640 C CA . GLU A 1 81 ? -3.843 9.149 -15.057 1.00 95.38 81 GLU A CA 1
ATOM 641 C C . GLU A 1 81 ? -4.409 8.592 -16.371 1.00 95.38 81 GLU A C 1
ATOM 643 O O . GLU A 1 81 ? -3.920 8.940 -17.449 1.00 95.38 81 GLU A O 1
ATOM 648 N N . GLY A 1 82 ? -5.496 7.815 -16.318 1.00 95.50 82 GLY A N 1
ATOM 649 C CA . GLY A 1 82 ? -6.194 7.325 -17.506 1.00 95.50 82 GLY A CA 1
ATOM 650 C C . GLY A 1 82 ? -6.667 8.457 -18.415 1.00 95.50 82 GLY A C 1
ATOM 651 O O . GLY A 1 82 ? -6.463 8.400 -19.627 1.00 95.50 82 GLY A O 1
ATOM 652 N N . LYS A 1 83 ? -7.251 9.514 -17.847 1.00 95.38 83 LYS A N 1
ATOM 653 C CA . LYS A 1 83 ? -7.716 10.694 -18.585 1.00 95.38 83 LYS A CA 1
ATOM 654 C C . LYS A 1 83 ? -6.557 11.418 -19.263 1.00 95.38 83 LYS A C 1
ATOM 656 O O . LYS A 1 83 ? -6.647 11.764 -20.438 1.00 95.38 83 LYS A O 1
ATOM 661 N N . LYS A 1 84 ? -5.433 11.586 -18.566 1.00 96.44 84 LYS A N 1
ATOM 662 C CA . LYS A 1 84 ? -4.214 12.170 -19.138 1.00 96.44 84 LYS A CA 1
ATOM 663 C C . LYS A 1 84 ? -3.679 11.350 -20.315 1.00 96.44 84 LYS A C 1
ATOM 665 O O . LYS A 1 84 ? -3.245 11.929 -21.311 1.00 96.44 84 LYS A O 1
ATOM 670 N N . LYS A 1 85 ? -3.710 10.015 -20.228 1.00 97.31 85 LYS A N 1
ATOM 671 C CA . LYS A 1 85 ? -3.333 9.147 -21.357 1.00 97.31 85 LYS A CA 1
ATOM 672 C C . LYS A 1 85 ? -4.332 9.249 -22.508 1.00 97.31 85 LYS A C 1
ATOM 674 O O . LYS A 1 85 ? -3.892 9.352 -23.648 1.00 97.31 85 LYS A O 1
ATOM 679 N N . LEU A 1 86 ? -5.632 9.315 -22.225 1.00 95.81 86 LEU A N 1
ATOM 680 C CA . LEU A 1 86 ? -6.673 9.488 -23.241 1.00 95.81 86 LEU A CA 1
ATOM 681 C C . LEU A 1 86 ? -6.501 10.804 -24.014 1.00 95.81 86 LEU A C 1
ATOM 683 O O . LEU A 1 86 ? -6.626 10.820 -25.236 1.00 95.81 86 LEU A O 1
ATOM 687 N N . GLU A 1 87 ? -6.130 11.892 -23.337 1.00 96.19 87 GLU A N 1
ATOM 688 C CA . GLU A 1 87 ? -5.787 13.158 -23.999 1.00 96.19 87 GLU A CA 1
ATOM 689 C C . GLU A 1 87 ? -4.553 13.025 -24.904 1.00 96.19 87 GLU A C 1
ATOM 691 O O . GLU A 1 87 ? -4.530 13.569 -26.010 1.00 96.19 87 GLU A O 1
ATOM 696 N N . ALA A 1 88 ? -3.547 12.243 -24.498 1.00 96.19 88 ALA A N 1
ATOM 697 C CA . ALA A 1 88 ? -2.421 11.924 -25.374 1.00 96.19 88 ALA A CA 1
ATOM 698 C C . ALA A 1 88 ? -2.867 11.115 -26.606 1.00 96.19 88 ALA A C 1
ATOM 700 O O . ALA A 1 88 ? -2.411 11.409 -27.710 1.00 96.19 88 ALA A O 1
ATOM 701 N N . VAL A 1 89 ? -3.792 10.158 -26.457 1.00 96.56 89 VAL A N 1
ATOM 702 C CA . VAL A 1 89 ? -4.379 9.430 -27.597 1.00 96.56 89 VAL A CA 1
ATOM 703 C C . VAL A 1 89 ? -5.057 10.412 -28.560 1.00 96.56 89 VAL A C 1
ATOM 705 O O . VAL A 1 89 ? -4.726 10.425 -29.743 1.00 96.56 89 VAL A O 1
ATOM 708 N N . LYS A 1 90 ? -5.937 11.297 -28.072 1.00 95.62 90 LYS A N 1
ATOM 709 C CA . LYS A 1 90 ? -6.604 12.320 -28.906 1.00 95.62 90 LYS A CA 1
ATOM 710 C C . LYS A 1 90 ? -5.611 13.241 -29.618 1.00 95.62 90 LYS A C 1
ATOM 712 O O . LYS A 1 90 ? -5.810 13.592 -30.785 1.00 95.62 90 LYS A O 1
ATOM 717 N N . LYS A 1 91 ? -4.518 13.608 -28.943 1.00 96.00 91 LYS A N 1
ATO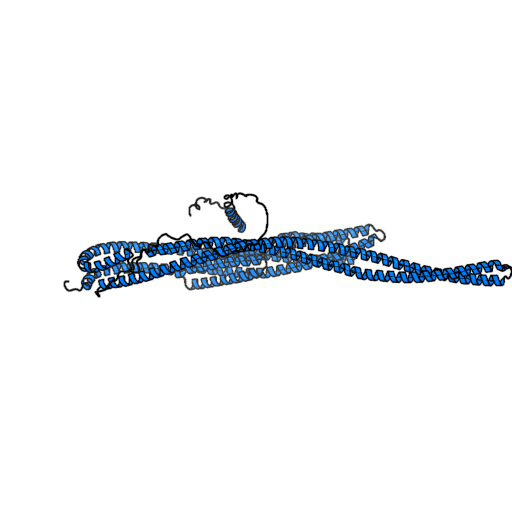M 718 C CA . LYS A 1 91 ? -3.430 14.380 -29.549 1.00 96.00 91 LYS A CA 1
ATOM 719 C C . LYS A 1 91 ? -2.828 13.638 -30.744 1.00 96.00 91 LYS A C 1
ATOM 721 O O . LYS A 1 91 ? -2.735 14.220 -31.818 1.00 96.00 91 LYS A O 1
ATOM 726 N N . TYR A 1 92 ? -2.479 12.360 -30.597 1.00 94.94 92 TYR A N 1
ATOM 727 C CA . TYR A 1 92 ? -1.915 11.586 -31.708 1.00 94.94 92 TYR A CA 1
ATOM 728 C C . TYR A 1 92 ? -2.928 11.292 -32.822 1.00 94.94 92 TYR A C 1
ATOM 730 O O . TYR A 1 92 ? -2.532 11.214 -33.981 1.00 94.94 92 TYR A O 1
ATOM 738 N N . VAL A 1 93 ? -4.229 11.204 -32.521 1.00 94.69 93 VAL A N 1
ATOM 739 C CA . VAL A 1 93 ? -5.276 11.173 -33.561 1.00 94.69 93 VAL A CA 1
ATOM 740 C C . VAL A 1 93 ? -5.257 12.469 -34.369 1.00 94.69 93 VAL A C 1
ATOM 742 O O . VAL A 1 93 ? -5.356 12.433 -35.592 1.00 94.69 93 VAL A O 1
ATOM 745 N N . THR A 1 94 ? -5.080 13.612 -33.705 1.00 94.62 94 THR A N 1
ATOM 746 C CA . THR A 1 94 ? -4.963 14.914 -34.378 1.00 94.62 94 THR A CA 1
ATOM 747 C C . THR A 1 94 ? -3.701 14.976 -35.242 1.00 94.62 94 THR A C 1
ATOM 749 O O . THR A 1 94 ? -3.798 15.297 -36.422 1.00 94.62 94 THR A O 1
ATOM 752 N N . GLU A 1 95 ? -2.544 14.560 -34.713 1.00 93.44 95 GLU A N 1
ATOM 753 C CA . GLU A 1 95 ? -1.293 14.474 -35.487 1.00 93.44 95 GLU A CA 1
ATOM 754 C C . GLU A 1 95 ? -1.439 13.545 -36.711 1.00 93.44 95 GLU A C 1
ATOM 756 O O . GLU A 1 95 ? -0.949 13.855 -37.798 1.00 93.44 95 GLU A O 1
ATOM 761 N N . ALA A 1 96 ? -2.171 12.433 -36.580 1.00 91.31 96 ALA A N 1
ATOM 762 C CA . ALA A 1 96 ? -2.468 11.535 -37.695 1.00 91.31 96 ALA A CA 1
ATOM 763 C C . ALA A 1 96 ? -3.388 12.172 -38.755 1.00 91.31 96 ALA A C 1
ATOM 765 O O . ALA A 1 96 ? -3.209 11.962 -39.960 1.00 91.31 96 ALA A O 1
ATOM 766 N N . LYS A 1 97 ? -4.379 12.966 -38.328 1.00 91.88 97 LYS A N 1
ATOM 767 C CA . LYS A 1 97 ? -5.257 13.727 -39.233 1.00 91.88 97 LYS A CA 1
ATOM 768 C C . LYS A 1 97 ? -4.469 14.775 -40.011 1.00 91.88 97 LYS A C 1
ATOM 770 O O . LYS A 1 97 ? -4.653 14.879 -41.222 1.00 91.88 97 LYS A O 1
ATOM 775 N N . ASP A 1 98 ? -3.558 15.480 -39.349 1.00 91.25 98 ASP A N 1
ATOM 776 C CA . ASP A 1 98 ? -2.695 16.47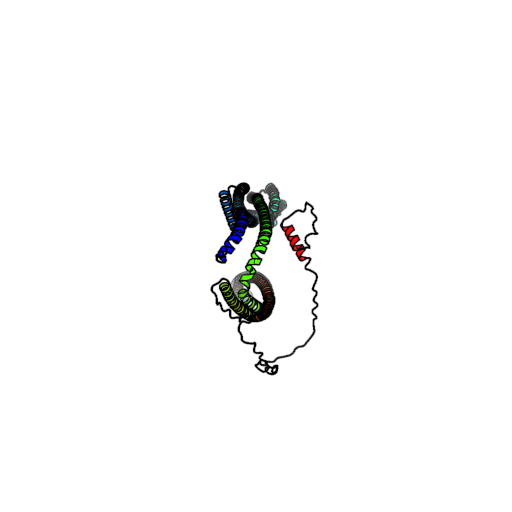2 -39.991 1.00 91.25 98 ASP A CA 1
ATOM 777 C C . ASP A 1 98 ? -1.772 15.815 -41.031 1.00 91.25 98 ASP A C 1
ATOM 779 O O . ASP A 1 98 ? -1.687 16.289 -42.166 1.00 91.25 98 ASP A O 1
ATOM 783 N N . LEU A 1 99 ? -1.171 14.664 -40.698 1.00 88.44 99 LEU A N 1
ATOM 784 C CA . LEU A 1 99 ? -0.328 13.898 -41.625 1.00 88.44 99 LEU A CA 1
ATOM 785 C C . LEU A 1 99 ? -1.110 13.386 -42.849 1.00 88.44 99 LEU A C 1
ATOM 787 O O . LEU A 1 99 ? -0.644 13.457 -43.984 1.00 88.44 99 LEU A O 1
ATOM 791 N N . THR A 1 100 ? -2.331 12.886 -42.655 1.00 87.94 100 THR A N 1
ATOM 792 C CA . THR A 1 100 ? -3.164 12.388 -43.770 1.00 87.94 100 THR A CA 1
ATOM 793 C C . THR A 1 100 ? -3.782 13.497 -44.624 1.00 87.94 100 THR A C 1
ATOM 795 O O . THR A 1 100 ? -4.255 13.216 -45.736 1.00 87.94 100 THR A O 1
ATOM 798 N N . ALA A 1 101 ? -3.798 14.735 -44.122 1.00 87.25 101 ALA A N 1
ATOM 799 C CA . ALA A 1 101 ? -4.196 15.927 -44.862 1.00 87.25 101 ALA A CA 1
ATOM 800 C C . ALA A 1 101 ? -3.053 16.470 -45.733 1.00 87.25 101 ALA A C 1
ATOM 802 O O . ALA A 1 101 ? -3.312 16.899 -46.859 1.00 87.25 101 ALA A O 1
ATOM 803 N N . SER A 1 102 ? -1.805 16.417 -45.251 1.00 85.44 102 SER A N 1
ATOM 804 C CA . SER A 1 102 ? -0.624 16.798 -46.038 1.00 85.44 102 SER A CA 1
ATOM 805 C C . SER A 1 102 ? -0.240 15.754 -47.093 1.00 85.44 102 SER A C 1
ATOM 807 O O . SER A 1 102 ? 0.351 16.124 -48.107 1.00 85.44 102 SER A O 1
ATOM 809 N N . LEU A 1 103 ? -0.624 14.484 -46.903 1.00 84.31 103 LEU A N 1
ATOM 810 C CA . LEU A 1 103 ? -0.305 13.363 -47.799 1.00 84.31 103 LEU A CA 1
ATOM 811 C C . LEU A 1 103 ? -1.581 12.687 -48.354 1.00 84.31 103 LEU A C 1
ATOM 813 O O . LEU A 1 103 ? -2.081 11.705 -47.788 1.00 84.31 103 LEU A O 1
ATOM 817 N N . PRO A 1 104 ? -2.141 13.183 -49.480 1.00 77.19 104 PRO A N 1
ATOM 818 C CA . PRO A 1 104 ? -3.378 12.678 -50.080 1.00 77.19 104 PRO A CA 1
ATOM 819 C C . PRO A 1 104 ? -3.403 11.170 -50.380 1.00 77.19 104 PRO A C 1
ATOM 821 O O . PRO A 1 104 ? -4.479 10.568 -50.344 1.00 77.19 104 PRO A O 1
ATOM 824 N N . GLN A 1 105 ? -2.237 10.584 -50.652 1.00 80.06 105 GLN A N 1
ATOM 825 C CA . GLN A 1 105 ? -1.993 9.192 -51.028 1.00 80.06 105 GLN A CA 1
ATOM 826 C C . GLN A 1 105 ? -2.244 8.183 -49.896 1.00 80.06 105 GLN A C 1
ATOM 828 O O . GLN A 1 105 ? -2.589 7.033 -50.176 1.00 80.06 105 GLN A O 1
ATOM 833 N N . LEU A 1 106 ? -2.197 8.608 -48.626 1.00 80.44 106 LEU A N 1
ATOM 834 C CA . LEU A 1 106 ? -2.431 7.759 -47.446 1.00 80.44 106 LEU A CA 1
ATOM 835 C C . LEU A 1 106 ? -3.932 7.499 -47.179 1.00 80.44 106 LEU A C 1
ATOM 837 O O . LEU A 1 106 ? -4.423 7.628 -46.058 1.00 80.44 106 LEU A O 1
ATOM 841 N N . THR A 1 107 ? -4.688 7.129 -48.214 1.00 80.69 107 THR A N 1
ATOM 842 C CA . THR A 1 107 ? -6.157 6.956 -48.175 1.00 80.69 107 THR A CA 1
ATOM 843 C C . THR A 1 107 ? -6.625 5.960 -47.111 1.00 80.69 107 THR A C 1
ATOM 845 O O . THR A 1 107 ? -7.470 6.300 -46.291 1.00 80.69 107 THR A O 1
ATOM 848 N N . LYS A 1 108 ? -6.011 4.772 -47.039 1.00 81.38 108 LYS A N 1
ATOM 849 C CA . LYS A 1 108 ? -6.357 3.757 -46.026 1.00 81.38 108 LYS A CA 1
ATOM 850 C C . LYS A 1 108 ? -6.047 4.200 -44.594 1.00 81.38 108 LYS A C 1
ATOM 852 O O . LYS A 1 108 ? -6.784 3.855 -43.680 1.00 81.38 108 LYS A O 1
ATOM 857 N N . PHE A 1 109 ? -4.969 4.964 -44.397 1.00 85.75 109 PHE A N 1
ATOM 858 C CA . PHE A 1 109 ? -4.638 5.504 -43.078 1.00 85.75 109 PHE A CA 1
ATOM 859 C C . PHE A 1 109 ? -5.649 6.574 -42.664 1.00 85.75 109 PHE A C 1
ATOM 861 O O . PHE A 1 109 ? -6.111 6.577 -41.531 1.00 85.75 109 PHE A O 1
ATOM 868 N N . ARG A 1 110 ? -6.071 7.427 -43.603 1.00 88.56 110 ARG A N 1
ATOM 869 C CA . ARG A 1 110 ? -7.126 8.420 -43.370 1.00 88.56 110 ARG A CA 1
ATOM 870 C C . ARG A 1 110 ? -8.447 7.777 -42.950 1.00 88.56 110 ARG A C 1
ATOM 872 O O . ARG A 1 110 ? -9.091 8.281 -42.032 1.00 88.56 110 ARG A O 1
ATOM 879 N N . ASP A 1 111 ? -8.847 6.695 -43.614 1.00 87.88 111 ASP A N 1
ATOM 880 C CA . ASP A 1 111 ? -10.082 5.980 -43.281 1.00 87.88 111 ASP A CA 1
ATOM 881 C C . ASP A 1 111 ? -9.980 5.320 -41.897 1.00 87.88 111 ASP A C 1
ATOM 883 O O . ASP A 1 111 ? -10.855 5.541 -41.059 1.00 87.88 111 ASP A O 1
ATOM 887 N N . ALA A 1 112 ? -8.858 4.653 -41.598 1.00 89.38 112 ALA A N 1
ATOM 888 C CA . ALA A 1 112 ? -8.601 4.078 -40.275 1.00 89.38 112 ALA A CA 1
ATOM 889 C C . ALA A 1 112 ? -8.630 5.137 -39.157 1.00 89.38 112 ALA A C 1
ATOM 891 O O . ALA A 1 112 ? -9.210 4.911 -38.101 1.00 89.38 112 ALA A O 1
ATOM 892 N N . ILE A 1 113 ? -8.060 6.325 -39.384 1.00 92.00 113 ILE A N 1
ATOM 893 C CA . ILE A 1 113 ? -8.057 7.408 -38.390 1.00 92.00 113 ILE A CA 1
ATOM 894 C C . ILE A 1 113 ? -9.462 7.957 -38.115 1.00 92.00 113 ILE A C 1
ATOM 896 O O . ILE A 1 113 ? -9.758 8.309 -36.975 1.00 92.00 113 ILE A O 1
ATOM 900 N N . ARG A 1 114 ? -10.352 7.991 -39.115 1.00 90.19 114 ARG A N 1
ATOM 901 C CA . ARG A 1 114 ? -11.759 8.377 -38.904 1.00 90.19 114 ARG A CA 1
ATOM 902 C C . ARG A 1 114 ? -12.501 7.372 -38.027 1.00 90.19 114 ARG A C 1
ATOM 904 O O . ARG A 1 114 ? -13.271 7.781 -37.162 1.00 90.19 114 ARG A O 1
ATOM 911 N N . GLU A 1 115 ? -12.266 6.082 -38.245 1.00 90.69 115 GLU A N 1
ATOM 912 C CA . GLU A 1 115 ? -12.837 5.012 -37.418 1.00 90.69 115 GLU A CA 1
ATOM 913 C C . GLU A 1 115 ? -12.295 5.079 -35.984 1.00 90.69 115 GLU A C 1
ATOM 915 O O . GLU A 1 115 ? -13.069 5.095 -35.028 1.00 90.69 115 GLU A O 1
ATOM 920 N N . ILE A 1 116 ? -10.975 5.236 -35.837 1.00 93.94 116 ILE A N 1
ATOM 921 C CA . ILE A 1 116 ? -10.294 5.404 -34.547 1.00 93.94 116 ILE A CA 1
ATOM 922 C C . ILE A 1 116 ? -10.853 6.608 -33.774 1.00 93.94 116 ILE A C 1
ATOM 924 O O . ILE A 1 116 ? -11.133 6.497 -32.581 1.00 93.94 116 ILE A O 1
ATOM 928 N N . GLU A 1 117 ? -11.056 7.751 -34.434 1.00 94.38 117 GLU A N 1
ATOM 929 C CA . GLU A 1 117 ? -11.619 8.956 -33.811 1.00 94.38 117 GLU A CA 1
ATOM 930 C C . GLU A 1 117 ? -13.041 8.715 -33.279 1.00 94.38 117 GLU A C 1
ATOM 932 O O . GLU A 1 117 ? -13.344 9.074 -32.138 1.00 94.38 117 GLU A O 1
ATOM 937 N N . ALA A 1 118 ? -13.903 8.068 -34.070 1.00 93.81 118 ALA A N 1
ATOM 938 C CA . ALA A 1 118 ? -15.268 7.750 -33.656 1.00 93.81 118 ALA A CA 1
ATOM 939 C C . ALA A 1 118 ? -15.301 6.802 -32.444 1.00 93.81 118 ALA A C 1
ATOM 941 O O . ALA A 1 118 ? -16.071 7.017 -31.504 1.00 93.81 118 ALA A O 1
ATOM 942 N N . GLU A 1 119 ? -14.440 5.784 -32.433 1.00 95.69 119 GLU A N 1
ATOM 943 C CA . GLU A 1 119 ? -14.351 4.820 -31.333 1.00 95.69 119 GLU A CA 1
ATOM 944 C C . GLU A 1 119 ? -13.738 5.419 -30.063 1.00 95.69 119 GLU A C 1
ATOM 946 O O . GLU A 1 119 ? -14.187 5.104 -28.962 1.00 95.69 119 GLU A O 1
ATOM 951 N N . ILE A 1 120 ? -12.778 6.342 -30.178 1.00 95.50 120 ILE A N 1
ATOM 952 C CA . ILE A 1 120 ? -12.230 7.071 -29.023 1.00 95.50 120 ILE A CA 1
ATOM 953 C C . ILE A 1 120 ? -13.290 7.968 -28.381 1.00 95.50 120 ILE A C 1
ATOM 955 O O . ILE A 1 120 ? -13.379 8.023 -27.154 1.00 95.50 120 ILE A O 1
ATOM 959 N N . LEU A 1 121 ? -14.131 8.633 -29.178 1.00 94.56 121 LEU A N 1
ATOM 960 C CA . LEU A 1 121 ? -15.253 9.418 -28.651 1.00 94.56 121 LEU A CA 1
ATOM 961 C C . LEU A 1 121 ? -16.276 8.528 -27.932 1.00 94.56 121 LEU A C 1
ATOM 963 O O . LEU A 1 121 ? -16.785 8.894 -26.870 1.00 94.56 121 LEU A O 1
ATOM 967 N N . ALA A 1 122 ? -16.560 7.340 -28.475 1.00 94.50 122 ALA A N 1
ATOM 968 C CA . ALA A 1 122 ? -17.403 6.356 -27.802 1.00 94.50 122 ALA A CA 1
ATOM 969 C C . ALA A 1 122 ? -16.765 5.870 -26.488 1.00 94.50 122 ALA A C 1
ATOM 971 O O . ALA A 1 122 ? -17.436 5.825 -25.457 1.00 94.50 122 ALA A O 1
ATOM 972 N N . TYR A 1 123 ? -15.463 5.575 -26.500 1.00 95.62 123 TYR A N 1
ATOM 973 C CA . TYR A 1 123 ? -14.694 5.165 -25.325 1.00 95.62 123 TYR A CA 1
ATOM 974 C C . TYR A 1 123 ? -14.720 6.229 -24.219 1.00 95.62 123 TYR A C 1
ATOM 976 O O . TYR A 1 123 ? -14.951 5.912 -23.050 1.00 95.62 123 TYR A O 1
ATOM 984 N N . GLU A 1 124 ? -14.530 7.500 -24.575 1.00 94.38 124 GLU A N 1
ATOM 985 C CA . GLU A 1 124 ? -14.626 8.626 -23.645 1.00 94.38 124 GLU A CA 1
ATOM 986 C C . GLU A 1 124 ? -16.029 8.744 -23.045 1.00 94.38 124 GLU A C 1
ATOM 988 O O . GLU A 1 124 ? -16.179 8.889 -21.830 1.00 94.38 124 GLU A O 1
ATOM 993 N N . LYS A 1 125 ? -17.071 8.620 -23.874 1.00 95.38 125 LYS A N 1
ATOM 994 C CA . LYS A 1 125 ? -18.457 8.631 -23.400 1.00 95.38 125 LYS A CA 1
ATOM 995 C C . LYS A 1 125 ? -18.703 7.528 -22.366 1.00 95.38 125 LYS A C 1
ATOM 997 O O . LYS A 1 125 ? -19.221 7.819 -21.291 1.00 95.38 125 LYS A O 1
ATOM 1002 N N . PHE A 1 126 ? -18.301 6.290 -22.659 1.00 95.00 126 PHE A N 1
ATOM 1003 C CA . PHE A 1 126 ? -18.454 5.171 -21.722 1.00 95.00 126 PHE A CA 1
ATOM 1004 C C . PHE A 1 126 ? -17.642 5.375 -20.444 1.00 95.00 126 PHE A C 1
ATOM 1006 O O . PHE A 1 126 ? -18.117 5.041 -19.365 1.00 95.00 126 PHE A O 1
ATOM 1013 N N . THR A 1 127 ? -16.461 5.986 -20.544 1.00 92.94 127 THR A N 1
ATOM 1014 C CA . THR A 1 127 ? -15.649 6.343 -19.375 1.00 92.94 127 THR A CA 1
ATOM 1015 C C . THR A 1 127 ? -16.400 7.301 -18.447 1.00 92.94 127 THR A C 1
ATOM 1017 O O . THR A 1 127 ? -16.427 7.091 -17.236 1.00 92.94 127 THR A O 1
ATOM 1020 N N . ASN A 1 128 ? -17.042 8.332 -18.996 1.00 92.50 128 ASN A N 1
ATOM 1021 C CA . ASN A 1 128 ? -17.814 9.283 -18.197 1.00 92.50 128 ASN A CA 1
ATOM 1022 C C . ASN A 1 128 ? -19.044 8.621 -17.552 1.00 92.50 128 ASN A C 1
ATOM 1024 O O . ASN A 1 128 ? -19.326 8.863 -16.381 1.00 92.50 128 ASN A O 1
ATOM 1028 N N . GLU A 1 129 ? -19.735 7.735 -18.277 1.00 93.81 129 GLU A N 1
ATOM 1029 C CA . GLU A 1 129 ? -20.832 6.931 -17.714 1.00 93.81 129 GLU A CA 1
ATOM 1030 C C . GLU A 1 129 ? -20.331 6.003 -16.585 1.00 93.81 129 GLU A C 1
ATOM 1032 O O . GLU A 1 129 ? -21.014 5.833 -15.575 1.00 93.81 129 GLU A O 1
ATOM 1037 N N . THR A 1 130 ? -19.120 5.446 -16.700 1.00 93.31 130 THR A N 1
ATOM 1038 C CA . THR A 1 130 ? -18.475 4.637 -15.650 1.00 93.31 130 THR A CA 1
ATOM 1039 C C . THR A 1 130 ? -18.237 5.444 -14.370 1.00 93.31 130 THR A C 1
ATOM 1041 O O . THR A 1 130 ? -18.501 4.935 -13.279 1.00 93.31 130 THR A O 1
ATOM 1044 N N . VAL A 1 131 ? -17.798 6.705 -14.481 1.00 93.19 131 VAL A N 1
ATOM 1045 C CA . VAL A 1 131 ? -17.626 7.606 -13.323 1.00 93.19 131 VAL A CA 1
ATOM 1046 C C . VAL A 1 131 ? -18.950 7.802 -12.588 1.00 93.19 131 VAL A C 1
ATOM 1048 O O . VAL A 1 131 ? -19.026 7.573 -11.382 1.00 93.19 131 VAL A O 1
ATOM 1051 N N . GLU A 1 132 ? -20.013 8.148 -13.320 1.00 92.75 132 GLU A N 1
ATOM 1052 C CA . GLU A 1 132 ? -21.347 8.359 -12.746 1.00 92.75 132 GLU A CA 1
ATOM 1053 C C . GLU A 1 132 ? -21.858 7.100 -12.023 1.00 92.75 132 GLU A C 1
ATOM 1055 O O . GLU A 1 132 ? -22.384 7.174 -10.908 1.00 92.75 132 GLU A O 1
ATOM 1060 N N . ARG A 1 133 ? -21.657 5.914 -12.616 1.00 93.38 133 ARG A N 1
ATOM 1061 C CA . ARG A 1 133 ? -22.067 4.643 -11.997 1.00 93.38 133 ARG A CA 1
ATOM 1062 C C . ARG A 1 133 ? -21.265 4.312 -10.749 1.00 93.38 133 ARG A C 1
ATOM 1064 O O . ARG A 1 133 ? -21.864 3.873 -9.770 1.00 93.38 133 ARG A O 1
ATOM 1071 N N . ASN A 1 134 ? -19.957 4.550 -10.747 1.00 91.62 134 ASN A N 1
ATOM 1072 C CA . ASN A 1 134 ? -19.123 4.345 -9.565 1.00 91.62 134 ASN A CA 1
ATOM 1073 C C . ASN A 1 134 ? -19.541 5.259 -8.404 1.00 91.62 134 ASN A C 1
ATOM 1075 O O . ASN A 1 134 ? -19.648 4.795 -7.267 1.00 91.62 134 ASN A O 1
ATOM 1079 N N . GLU A 1 135 ? -19.859 6.527 -8.676 1.00 92.00 135 GLU A N 1
ATOM 1080 C CA . GLU A 1 135 ? -20.387 7.444 -7.659 1.00 92.00 135 GLU A CA 1
ATOM 1081 C C . GLU A 1 135 ? -21.736 6.974 -7.103 1.00 92.00 135 GLU A C 1
ATOM 1083 O O . GLU A 1 135 ? -21.968 7.020 -5.891 1.00 92.00 135 GLU A O 1
ATOM 1088 N N . GLN A 1 136 ? -22.626 6.483 -7.968 1.00 93.94 136 GLN A N 1
ATOM 1089 C CA . GLN A 1 136 ? -23.920 5.960 -7.542 1.00 93.94 136 GLN A CA 1
ATOM 1090 C C . GLN A 1 136 ? -23.782 4.672 -6.715 1.00 93.94 136 GLN A C 1
ATOM 1092 O O . GLN A 1 136 ? -24.492 4.514 -5.724 1.00 93.94 136 GLN A O 1
ATOM 1097 N N . ILE A 1 137 ? -22.847 3.783 -7.065 1.00 93.00 137 ILE A N 1
ATOM 1098 C CA . ILE A 1 137 ? -22.535 2.569 -6.296 1.00 93.00 137 ILE A CA 1
ATOM 1099 C C . ILE A 1 137 ? -22.000 2.929 -4.907 1.00 93.00 137 ILE A C 1
ATOM 1101 O O . ILE A 1 137 ? -22.450 2.351 -3.917 1.00 93.00 137 ILE A O 1
ATOM 1105 N N . ALA A 1 138 ? -21.094 3.906 -4.809 1.00 91.62 138 ALA A N 1
ATOM 1106 C CA . ALA A 1 138 ? -20.588 4.385 -3.524 1.00 91.62 138 ALA A CA 1
ATOM 1107 C C . ALA A 1 138 ? -21.726 4.911 -2.630 1.00 91.62 138 ALA A C 1
ATOM 1109 O O . ALA A 1 138 ? -21.845 4.496 -1.476 1.00 91.62 138 ALA A O 1
ATOM 1110 N N . LYS A 1 139 ? -22.627 5.733 -3.189 1.00 94.50 139 LYS A N 1
ATOM 1111 C CA . LYS A 1 139 ? -23.843 6.194 -2.493 1.00 94.50 139 LYS A CA 1
ATOM 1112 C C . LYS A 1 139 ? -24.759 5.037 -2.102 1.00 94.50 139 LYS A C 1
ATOM 1114 O O . LYS A 1 139 ? -25.302 5.027 -1.002 1.00 94.50 139 LYS A O 1
ATOM 1119 N N . ASN A 1 140 ? -24.933 4.047 -2.981 1.00 95.19 140 ASN A N 1
ATOM 1120 C CA . ASN A 1 140 ? -25.748 2.880 -2.673 1.00 95.19 140 ASN A CA 1
ATOM 1121 C C . ASN A 1 140 ? -25.178 2.099 -1.483 1.00 95.19 140 ASN A C 1
ATOM 1123 O O . ASN A 1 140 ? -25.968 1.700 -0.639 1.00 95.19 140 ASN A O 1
ATOM 1127 N N . TYR A 1 141 ? -23.857 1.927 -1.358 1.00 92.50 141 TYR A N 1
ATOM 1128 C CA . TYR A 1 141 ? -23.261 1.275 -0.183 1.00 92.50 141 TYR A CA 1
ATOM 1129 C C . TYR A 1 141 ? -23.531 2.034 1.124 1.00 92.50 141 TYR A C 1
ATOM 1131 O O . TYR A 1 141 ? -23.863 1.407 2.131 1.00 92.50 141 TYR A O 1
ATOM 1139 N N . GLU A 1 142 ? -23.447 3.367 1.113 1.00 93.81 142 GLU A N 1
ATOM 1140 C CA . GLU A 1 142 ? -23.767 4.203 2.278 1.00 93.81 142 GLU A CA 1
ATOM 1141 C C . GLU A 1 142 ? -25.243 4.062 2.682 1.00 93.81 142 GLU A C 1
ATOM 1143 O O . GLU A 1 142 ? -25.554 3.719 3.825 1.00 93.81 142 GLU A O 1
ATOM 1148 N N . MET A 1 143 ? -26.156 4.223 1.717 1.00 95.62 143 MET A N 1
ATOM 1149 C CA . MET A 1 143 ? -27.597 4.048 1.929 1.00 95.62 143 MET A CA 1
ATOM 1150 C C . MET A 1 143 ? -27.947 2.626 2.378 1.00 95.62 143 MET A C 1
ATOM 1152 O O . MET A 1 143 ? -28.897 2.418 3.135 1.00 95.62 143 MET A O 1
ATOM 1156 N N . LEU A 1 144 ? -27.202 1.627 1.906 1.00 94.88 144 LEU A N 1
ATOM 1157 C CA . LEU A 1 144 ? -27.423 0.232 2.255 1.00 94.88 144 LEU A CA 1
ATOM 1158 C C . LEU A 1 144 ? -27.043 -0.033 3.714 1.00 94.88 144 LEU A C 1
ATOM 1160 O O . LEU A 1 144 ? -27.759 -0.748 4.409 1.00 94.88 144 LEU A O 1
ATOM 1164 N N . ASN A 1 145 ? -25.951 0.567 4.191 1.00 92.75 145 ASN A N 1
ATOM 1165 C CA . ASN A 1 145 ? -25.550 0.465 5.589 1.00 92.75 145 ASN A CA 1
ATOM 1166 C C . ASN A 1 145 ? -26.547 1.177 6.522 1.00 92.75 145 ASN A C 1
ATOM 1168 O O . ASN A 1 145 ? -26.938 0.600 7.535 1.00 92.75 145 ASN A O 1
ATOM 1172 N N . ASP A 1 146 ? -27.011 2.378 6.157 1.00 95.12 146 ASP A N 1
ATOM 1173 C CA . ASP A 1 146 ? -28.034 3.118 6.918 1.00 95.12 146 ASP A CA 1
ATOM 1174 C C . ASP A 1 146 ? -29.375 2.363 6.962 1.00 95.12 146 ASP A C 1
ATOM 1176 O O . ASP A 1 146 ? -29.915 2.100 8.037 1.00 95.12 146 ASP A O 1
ATOM 1180 N N . SER A 1 147 ? -29.891 1.927 5.807 1.00 96.44 147 SER A N 1
ATOM 1181 C CA . SER A 1 147 ? -31.155 1.175 5.739 1.00 96.44 147 SER A CA 1
ATOM 1182 C C . SER A 1 147 ? -31.089 -0.172 6.466 1.00 96.44 147 SER A C 1
ATOM 1184 O O . SER A 1 147 ? -32.035 -0.523 7.174 1.00 96.44 147 SER A O 1
ATOM 1186 N N . ALA A 1 148 ? -29.965 -0.894 6.377 1.00 94.81 148 ALA A N 1
ATOM 1187 C CA . ALA A 1 148 ? -29.740 -2.105 7.162 1.00 94.81 148 ALA A CA 1
ATOM 1188 C C . ALA A 1 148 ? -29.684 -1.812 8.671 1.00 94.81 148 ALA A C 1
ATOM 1190 O O . ALA A 1 148 ? -30.239 -2.578 9.455 1.00 94.81 148 ALA A O 1
ATOM 1191 N N . GLY A 1 149 ? -29.052 -0.707 9.084 1.00 94.00 149 GLY A N 1
ATOM 1192 C CA . GLY A 1 149 ? -29.004 -0.262 10.479 1.00 94.00 149 GLY A CA 1
ATOM 1193 C C . GLY A 1 149 ? -30.393 0.015 11.054 1.00 94.00 149 GLY A C 1
ATOM 1194 O O . GLY A 1 149 ? -30.757 -0.570 12.071 1.00 94.00 149 GLY A O 1
ATOM 1195 N N . ARG A 1 150 ? -31.212 0.811 10.353 1.00 95.44 150 ARG A N 1
ATOM 1196 C CA . ARG A 1 150 ? -32.599 1.122 10.758 1.00 95.44 150 ARG A CA 1
ATOM 1197 C C . ARG A 1 150 ? -33.484 -0.119 10.842 1.00 95.44 150 ARG A C 1
ATOM 1199 O O . ARG A 1 150 ? -34.343 -0.227 11.720 1.00 95.44 150 ARG A O 1
ATOM 1206 N N . PHE A 1 151 ? -33.290 -1.059 9.918 1.00 96.00 151 PHE A N 1
ATOM 1207 C CA . PHE A 1 151 ? -33.977 -2.345 9.944 1.00 96.00 151 PHE A CA 1
ATOM 1208 C C . PHE A 1 151 ? -33.602 -3.165 11.192 1.00 96.00 151 PHE A C 1
ATOM 1210 O O . PHE A 1 151 ? -34.499 -3.673 11.869 1.00 96.00 151 PHE A O 1
ATOM 1217 N N . MET A 1 152 ? -32.310 -3.256 11.524 1.00 95.19 152 MET A N 1
ATOM 1218 C CA . MET A 1 152 ? -31.840 -3.973 12.716 1.00 95.19 152 MET A CA 1
ATOM 1219 C C . MET A 1 152 ? -32.335 -3.309 14.002 1.00 95.19 152 MET A C 1
ATOM 1221 O O . MET A 1 152 ? -32.901 -3.991 14.847 1.00 95.19 152 MET A O 1
ATOM 1225 N N . GLU A 1 153 ? -32.245 -1.981 14.102 1.00 96.25 153 GLU A N 1
ATOM 1226 C CA . GLU A 1 153 ? -32.764 -1.216 15.243 1.00 96.25 153 GLU A CA 1
ATOM 1227 C C . GLU A 1 153 ? -34.267 -1.461 15.458 1.00 96.25 153 GLU A C 1
ATOM 1229 O O . GLU A 1 153 ? -34.723 -1.671 16.582 1.00 96.25 153 GLU A O 1
ATOM 1234 N N . SER A 1 154 ? -35.048 -1.505 14.373 1.00 95.44 154 SER A N 1
ATOM 1235 C CA . SER A 1 154 ? -36.485 -1.794 14.445 1.00 95.44 154 SER A CA 1
ATOM 1236 C C . SER A 1 154 ? -36.766 -3.225 14.922 1.00 95.44 154 SER A C 1
ATOM 1238 O O . SER A 1 154 ? -37.711 -3.443 15.688 1.00 95.44 154 SER A O 1
ATOM 1240 N N . CYS A 1 155 ? -35.960 -4.199 14.485 1.00 95.06 155 CYS A N 1
ATOM 1241 C CA . CYS A 1 155 ? -36.052 -5.584 14.947 1.00 95.06 155 CYS A CA 1
ATOM 1242 C C . CYS A 1 155 ? -35.684 -5.717 16.427 1.00 95.06 155 CYS A C 1
ATOM 1244 O O . CYS A 1 155 ? -36.445 -6.325 17.181 1.00 95.06 155 CYS A O 1
ATOM 1246 N N . ASP A 1 156 ? -34.574 -5.113 16.848 1.00 94.38 156 ASP A N 1
ATOM 1247 C CA . ASP A 1 156 ? -34.080 -5.158 18.226 1.00 94.38 156 ASP A CA 1
ATOM 1248 C C . ASP A 1 156 ? -35.055 -4.471 19.184 1.00 94.38 156 ASP A C 1
ATOM 1250 O O . ASP A 1 156 ? -35.373 -5.015 20.241 1.00 94.38 156 ASP A O 1
ATOM 1254 N N . ALA A 1 157 ? -35.635 -3.333 18.790 1.00 93.94 157 ALA A N 1
ATOM 1255 C CA . ALA A 1 157 ? -36.659 -2.652 19.579 1.00 93.94 157 ALA A CA 1
ATOM 1256 C C . ALA A 1 157 ? -37.934 -3.498 19.752 1.00 93.94 157 ALA A C 1
ATOM 1258 O O . ALA A 1 157 ? -38.593 -3.433 20.793 1.00 93.94 157 ALA A O 1
ATOM 1259 N N . PHE A 1 158 ? -38.322 -4.283 18.740 1.00 95.25 158 PHE A N 1
ATOM 1260 C CA . PHE A 1 158 ? -39.443 -5.216 18.869 1.00 95.25 158 PHE A CA 1
ATOM 1261 C C . PHE A 1 158 ? -39.078 -6.417 19.743 1.00 95.25 158 PHE A C 1
ATOM 1263 O O . PHE A 1 158 ? -39.861 -6.770 20.626 1.00 95.25 158 PHE A O 1
ATOM 1270 N N . LEU A 1 159 ? -37.906 -7.019 19.520 1.00 94.88 159 LEU A N 1
ATOM 1271 C CA . LEU A 1 159 ? -37.401 -8.170 20.266 1.00 94.88 159 LEU A CA 1
ATOM 1272 C C . LEU A 1 159 ? -37.224 -7.843 21.755 1.00 94.88 159 LEU A C 1
ATOM 1274 O O . LEU A 1 159 ? -37.728 -8.589 22.591 1.00 94.88 159 LEU A O 1
ATOM 1278 N N . GLY A 1 160 ? -36.599 -6.710 22.082 1.00 93.81 160 GLY A N 1
ATOM 1279 C CA . GLY A 1 160 ? -36.432 -6.220 23.452 1.00 93.81 160 GLY A CA 1
ATOM 1280 C C . GLY A 1 160 ? -37.772 -6.058 24.161 1.00 93.81 160 GLY A C 1
ATOM 1281 O O . GLY A 1 160 ? -37.988 -6.652 25.213 1.00 93.81 160 GLY A O 1
ATOM 1282 N N . HIS A 1 161 ? -38.734 -5.392 23.513 1.00 94.06 161 HIS A N 1
ATOM 1283 C CA . HIS A 1 161 ? -40.092 -5.278 24.046 1.00 94.06 161 HIS A CA 1
ATOM 1284 C C . HIS A 1 161 ? -40.762 -6.651 24.253 1.00 94.06 161 HIS A C 1
ATOM 1286 O O . HIS A 1 161 ? -41.458 -6.860 25.248 1.00 94.06 161 HIS A O 1
ATOM 1292 N N . GLN A 1 162 ? -40.583 -7.615 23.335 1.00 94.19 162 GLN A N 1
ATOM 1293 C CA . GLN A 1 162 ? -41.122 -8.966 23.534 1.00 94.19 162 GLN A CA 1
ATOM 1294 C C . GLN A 1 162 ? -40.456 -9.688 24.714 1.00 94.19 162 GLN A C 1
ATOM 1296 O O . GLN A 1 162 ? -41.168 -10.369 25.447 1.00 94.19 162 GLN A O 1
ATOM 1301 N N . ASN A 1 163 ? -39.144 -9.539 24.907 1.00 92.88 163 ASN A N 1
ATOM 1302 C CA . ASN A 1 163 ? -38.404 -10.161 26.007 1.00 92.88 163 ASN A CA 1
ATOM 1303 C C . ASN A 1 163 ? -38.800 -9.567 27.367 1.00 92.88 163 ASN A C 1
ATOM 1305 O O . ASN A 1 163 ? -39.143 -10.321 28.271 1.00 92.88 163 ASN A O 1
ATOM 1309 N N . GLU A 1 164 ? -38.867 -8.239 27.490 1.00 92.06 164 GLU A N 1
ATOM 1310 C CA . GLU A 1 164 ? -39.336 -7.565 28.714 1.00 92.06 164 GLU A CA 1
ATOM 1311 C C . GLU A 1 164 ? -40.773 -7.978 29.071 1.00 92.06 164 GLU A C 1
ATOM 1313 O O . GLU A 1 164 ? -41.106 -8.255 30.230 1.00 92.06 164 GLU A O 1
ATOM 1318 N N . THR A 1 165 ? -41.642 -8.073 28.057 1.00 89.38 165 THR A N 1
ATOM 1319 C CA . THR A 1 165 ? -43.019 -8.524 28.286 1.00 89.38 165 THR A CA 1
ATOM 1320 C C . THR A 1 165 ? -43.065 -10.004 28.673 1.00 89.38 165 THR A C 1
ATOM 1322 O O . THR A 1 165 ? -43.867 -10.370 29.527 1.00 89.38 165 THR A O 1
ATOM 1325 N N . LEU A 1 166 ? -42.215 -10.851 28.079 1.00 89.75 166 LEU A N 1
ATOM 1326 C CA . LEU A 1 166 ? -42.115 -12.271 28.423 1.00 89.75 166 LEU A CA 1
ATOM 1327 C C . LEU A 1 166 ? -41.707 -12.455 29.887 1.00 89.75 166 LEU A C 1
ATOM 1329 O O . LEU A 1 166 ? -42.346 -13.231 30.591 1.00 89.75 166 LEU A O 1
ATOM 1333 N N . GLU A 1 167 ? -40.690 -11.725 30.352 1.00 87.25 167 GLU A N 1
ATOM 1334 C CA . GLU A 1 167 ? -40.266 -11.752 31.755 1.00 87.25 167 GLU A CA 1
ATOM 1335 C C . GLU A 1 167 ? -41.425 -11.376 32.679 1.00 87.25 167 GLU A C 1
ATOM 1337 O O . GLU A 1 167 ? -41.739 -12.106 33.615 1.00 87.25 167 GLU A O 1
ATOM 1342 N N . THR A 1 168 ? -42.137 -10.293 32.362 1.00 87.50 168 THR A N 1
ATOM 1343 C CA . THR A 1 168 ? -43.301 -9.854 33.146 1.00 87.50 168 THR A CA 1
ATOM 1344 C C . THR A 1 168 ? -44.413 -10.914 33.168 1.00 87.50 168 THR A C 1
ATOM 1346 O O . THR A 1 168 ? -44.980 -11.199 34.222 1.00 87.50 168 THR A O 1
ATOM 1349 N N . GLU A 1 169 ? -44.716 -11.531 32.021 1.00 86.38 169 GLU A N 1
ATOM 1350 C CA . GLU A 1 169 ? -45.732 -12.586 31.881 1.00 86.38 169 GLU A CA 1
ATOM 1351 C C . GLU A 1 169 ? -45.341 -13.886 32.610 1.00 86.38 169 GLU A C 1
ATOM 1353 O O . GLU A 1 169 ? -46.225 -14.616 33.053 1.00 86.38 169 GLU A O 1
ATOM 1358 N N . MET A 1 170 ? -44.045 -14.172 32.783 1.00 83.94 170 MET A N 1
ATOM 1359 C CA . MET A 1 170 ? -43.559 -15.338 33.535 1.00 83.94 170 MET A CA 1
ATOM 1360 C C . MET A 1 170 ? -43.768 -15.218 35.051 1.00 83.94 170 MET A C 1
ATOM 1362 O O . MET A 1 170 ? -43.908 -16.242 35.720 1.00 83.94 170 MET A O 1
ATOM 1366 N N . PHE A 1 171 ? -43.788 -13.995 35.593 1.00 81.62 171 PHE A N 1
ATOM 1367 C CA . PHE A 1 171 ? -44.004 -13.733 37.023 1.00 81.62 171 PHE A CA 1
ATOM 1368 C C . PHE A 1 171 ? -45.470 -13.420 37.381 1.00 81.62 171 PHE A C 1
ATOM 1370 O O . PHE A 1 171 ? -45.799 -13.306 38.563 1.00 81.62 171 PHE A O 1
ATOM 1377 N N . ALA A 1 172 ? -46.347 -13.283 36.382 1.00 79.00 172 ALA A N 1
ATOM 1378 C CA . ALA A 1 172 ? -47.791 -13.109 36.552 1.00 79.00 172 ALA A CA 1
ATOM 1379 C C . ALA A 1 172 ? -48.531 -14.466 36.661 1.00 79.00 172 ALA A C 1
ATOM 1381 O O . ALA A 1 172 ? -47.911 -15.529 36.691 1.00 79.00 172 ALA A O 1
ATOM 1382 N N . GLU A 1 173 ? -49.871 -14.460 36.732 1.00 72.56 173 GLU A N 1
ATOM 1383 C CA . GLU A 1 173 ? -50.661 -15.702 36.659 1.00 72.56 173 GLU A CA 1
ATOM 1384 C C . GLU A 1 173 ? -50.361 -16.472 35.360 1.00 72.56 173 GLU A C 1
ATOM 1386 O O . GLU A 1 173 ? -50.389 -15.920 34.259 1.00 72.56 173 GLU A O 1
ATOM 1391 N N . PHE A 1 174 ? -50.060 -17.766 35.496 1.00 73.81 174 PHE A N 1
ATOM 1392 C CA . PHE A 1 174 ? -49.564 -18.600 34.404 1.00 73.81 174 PHE A CA 1
ATOM 1393 C C . PHE A 1 174 ? -50.641 -18.858 33.336 1.00 73.81 174 PHE A C 1
ATOM 1395 O O . PHE A 1 174 ? -51.514 -19.709 33.510 1.00 73.81 174 PHE A O 1
ATOM 1402 N N . GLU A 1 175 ? -50.535 -18.172 32.192 1.00 83.12 175 GLU A N 1
ATOM 1403 C CA . GLU A 1 175 ? -51.325 -18.433 30.980 1.00 83.12 175 GLU A CA 1
ATOM 1404 C C . GLU A 1 175 ? -50.445 -19.040 29.856 1.00 83.12 175 GLU A C 1
ATOM 1406 O O . GLU A 1 175 ? -49.806 -18.301 29.097 1.00 83.12 175 GLU A O 1
ATOM 1411 N N . PRO A 1 176 ? -50.433 -20.380 29.668 1.00 82.94 176 PRO A N 1
ATOM 1412 C CA . PRO A 1 176 ? -49.557 -21.063 28.704 1.00 82.94 176 PRO A CA 1
ATOM 1413 C C . PRO A 1 176 ? -49.683 -20.563 27.259 1.00 82.94 176 PRO A C 1
ATOM 1415 O O . PRO A 1 176 ? -48.703 -20.523 26.515 1.00 82.94 176 PRO A O 1
ATOM 1418 N N . ALA A 1 177 ? -50.898 -20.185 26.849 1.00 84.25 177 ALA A N 1
ATOM 1419 C CA . ALA A 1 177 ? -51.176 -19.725 25.493 1.00 84.25 177 ALA A CA 1
ATOM 1420 C C . ALA A 1 177 ? -50.479 -18.390 25.176 1.00 84.25 177 ALA A C 1
ATOM 1422 O O . ALA A 1 177 ? -49.946 -18.236 24.078 1.00 84.25 177 ALA A O 1
ATOM 1423 N N . ARG A 1 178 ? -50.417 -17.458 26.142 1.00 83.88 178 ARG A N 1
ATOM 1424 C CA . ARG A 1 178 ? -49.742 -16.160 25.969 1.00 83.88 178 ARG A CA 1
ATOM 1425 C C . ARG A 1 178 ? -48.231 -16.319 25.875 1.00 83.88 178 ARG A C 1
ATOM 1427 O O . ARG A 1 178 ? -47.621 -15.773 24.959 1.00 83.88 178 ARG A O 1
ATOM 1434 N N . LEU A 1 179 ? -47.651 -17.139 26.753 1.00 86.19 179 LEU A N 1
ATOM 1435 C CA . LEU A 1 179 ? -46.219 -17.448 26.731 1.00 86.19 179 LEU A CA 1
ATOM 1436 C C . LEU A 1 179 ? -45.812 -18.136 25.418 1.00 86.19 179 LEU A C 1
ATOM 1438 O O . LEU A 1 179 ? -44.794 -17.788 24.823 1.00 86.19 179 LEU A O 1
ATOM 1442 N N . SER A 1 180 ? -46.634 -19.067 24.920 1.00 88.00 180 SER A N 1
ATOM 1443 C CA . SER A 1 180 ? -46.402 -19.728 23.630 1.00 88.00 180 SER A CA 1
ATOM 1444 C C . SER A 1 180 ? -46.472 -18.749 22.451 1.00 88.00 180 SER A C 1
ATOM 1446 O O . SER A 1 180 ? -45.591 -18.762 21.588 1.00 88.00 180 SER A O 1
ATOM 1448 N N . GLU A 1 181 ? -47.468 -17.854 22.428 1.00 88.75 181 GLU A N 1
ATOM 1449 C CA . GLU A 1 181 ? -47.577 -16.801 21.412 1.00 88.75 181 GLU A CA 1
ATOM 1450 C C . GLU A 1 181 ? -46.354 -15.870 21.438 1.00 88.75 181 GLU A C 1
ATOM 1452 O O . GLU A 1 181 ? -45.789 -15.555 20.388 1.00 88.75 181 GLU A O 1
ATOM 1457 N N . ARG A 1 182 ? -45.912 -15.463 22.635 1.00 90.38 182 ARG A N 1
ATOM 1458 C CA . ARG A 1 182 ? -44.747 -14.595 22.843 1.00 90.38 182 ARG A CA 1
ATOM 1459 C C . ARG A 1 182 ? -43.462 -15.235 22.334 1.00 90.38 182 ARG A C 1
ATOM 1461 O O . ARG A 1 182 ? -42.750 -14.622 21.537 1.00 90.38 182 ARG A O 1
ATOM 1468 N N . LEU A 1 183 ? -43.212 -16.484 22.722 1.00 90.75 183 LEU A N 1
ATOM 1469 C CA . LEU A 1 183 ? -42.059 -17.252 22.260 1.00 90.75 183 LEU A CA 1
ATOM 1470 C C . LEU A 1 183 ? -42.066 -17.390 20.731 1.00 90.75 183 LEU A C 1
ATOM 1472 O O . LEU A 1 183 ? -41.029 -17.216 20.094 1.00 90.75 183 LEU A O 1
ATOM 1476 N N . LYS A 1 184 ? -43.237 -17.616 20.116 1.00 93.25 184 LYS A N 1
ATOM 1477 C CA . LYS A 1 184 ? -43.357 -17.681 18.652 1.00 93.25 184 LYS A CA 1
ATOM 1478 C C . LYS A 1 184 ? -42.975 -16.356 17.975 1.00 93.25 184 LYS A C 1
ATOM 1480 O O . LYS A 1 184 ? -42.299 -16.386 16.947 1.00 93.25 184 LYS A O 1
ATOM 1485 N N . LYS A 1 185 ? -43.349 -15.200 18.544 1.00 93.94 185 LYS A N 1
ATOM 1486 C CA . LYS A 1 185 ? -42.939 -13.873 18.030 1.00 93.94 185 LYS A CA 1
ATOM 1487 C C . LYS A 1 185 ? -41.431 -13.672 18.113 1.00 93.94 185 LYS A C 1
ATOM 1489 O O . LYS A 1 185 ? -40.831 -13.224 17.141 1.00 93.94 185 LYS A O 1
ATOM 1494 N N . ILE A 1 186 ? -40.837 -14.037 19.249 1.00 94.50 186 ILE A N 1
ATOM 1495 C CA . ILE A 1 186 ? -39.390 -13.964 19.481 1.00 94.50 186 ILE A CA 1
ATOM 1496 C C . ILE A 1 186 ? -38.643 -14.839 18.467 1.00 94.50 186 ILE A C 1
ATOM 1498 O O . ILE A 1 186 ? -37.689 -14.381 17.846 1.00 94.50 186 ILE A O 1
ATOM 1502 N N . ILE A 1 187 ? -39.094 -16.074 18.234 1.00 94.00 187 ILE A N 1
ATOM 1503 C CA . ILE A 1 187 ? -38.469 -16.978 17.256 1.00 94.00 187 ILE A CA 1
ATOM 1504 C C . ILE A 1 187 ? -38.557 -16.405 15.835 1.00 94.00 187 ILE A C 1
ATOM 1506 O O . ILE A 1 187 ? -37.560 -16.394 15.112 1.00 94.00 187 ILE A O 1
ATOM 1510 N N . LEU A 1 188 ? -39.733 -15.921 15.422 1.00 94.12 188 LEU A N 1
ATOM 1511 C CA . LEU A 1 188 ? -39.921 -15.388 14.071 1.00 94.12 188 LEU A CA 1
ATOM 1512 C C . LEU A 1 188 ? -39.109 -14.113 13.829 1.00 94.12 188 LEU A C 1
ATOM 1514 O O . LEU A 1 188 ? -38.501 -13.997 12.765 1.00 94.12 188 LEU A O 1
ATOM 1518 N N . VAL A 1 189 ? -39.054 -13.185 14.794 1.00 94.62 189 VAL A N 1
ATOM 1519 C CA . VAL A 1 189 ? -38.238 -11.972 14.633 1.00 94.62 189 VAL A CA 1
ATOM 1520 C C . VAL A 1 189 ? -36.741 -12.294 14.650 1.00 94.62 189 VAL A C 1
ATOM 1522 O O . VAL A 1 189 ? -36.014 -11.747 13.831 1.00 94.62 189 VAL A O 1
ATOM 1525 N N . ASN A 1 190 ? -36.275 -13.247 15.470 1.00 95.12 190 ASN A N 1
ATOM 1526 C CA . ASN A 1 190 ? -34.877 -13.697 15.428 1.00 95.12 190 ASN A CA 1
ATOM 1527 C C . ASN A 1 190 ? -34.508 -14.290 14.064 1.00 95.12 190 ASN A C 1
ATOM 1529 O O . ASN A 1 190 ? -33.489 -13.934 13.488 1.00 95.12 190 ASN A O 1
ATOM 1533 N N . LYS A 1 191 ? -35.382 -15.114 13.477 1.00 95.50 191 LYS A N 1
ATOM 1534 C CA . LYS A 1 191 ? -35.154 -15.662 12.132 1.00 95.50 191 LYS A CA 1
ATOM 1535 C C . LYS A 1 191 ? -35.060 -14.572 11.060 1.00 95.50 191 LYS A C 1
ATOM 1537 O O . LYS A 1 191 ? -34.313 -14.705 10.093 1.00 95.50 191 LYS A O 1
ATOM 1542 N N . VAL A 1 192 ? -35.833 -13.499 11.209 1.00 95.06 192 VAL A N 1
ATOM 1543 C CA . VAL A 1 192 ? -35.735 -12.321 10.344 1.00 95.06 192 VAL A CA 1
ATOM 1544 C C . VAL A 1 192 ? -34.405 -11.591 10.553 1.00 95.06 192 VAL A C 1
ATOM 1546 O O . VAL A 1 192 ? -33.761 -11.242 9.566 1.00 95.06 192 VAL A O 1
ATOM 1549 N N . ILE A 1 193 ? -33.981 -11.393 11.804 1.00 95.44 193 ILE A N 1
ATOM 1550 C CA . ILE A 1 193 ? -32.686 -10.792 12.155 1.00 95.44 193 ILE A CA 1
ATOM 1551 C C . ILE A 1 193 ? -31.540 -11.600 11.528 1.00 95.44 193 ILE A C 1
ATOM 1553 O O . ILE A 1 193 ? -30.673 -11.025 10.871 1.00 95.44 193 ILE A O 1
ATOM 1557 N N . ASP A 1 194 ? -31.575 -12.930 11.633 1.00 95.88 194 ASP A N 1
ATOM 1558 C CA . ASP A 1 194 ? -30.574 -13.828 11.046 1.00 95.88 194 ASP A CA 1
ATOM 1559 C C . ASP A 1 194 ? -30.485 -13.678 9.522 1.00 95.88 194 ASP A C 1
ATOM 1561 O O . ASP A 1 194 ? -29.394 -13.560 8.960 1.00 95.88 194 ASP A O 1
ATOM 1565 N N . LEU A 1 195 ? -31.632 -13.635 8.835 1.00 95.88 195 LEU A N 1
ATOM 1566 C CA . LEU A 1 195 ? -31.692 -13.417 7.386 1.00 95.88 195 LEU A CA 1
ATOM 1567 C C . LEU A 1 195 ? -31.196 -12.020 6.998 1.00 95.88 195 LEU A C 1
ATOM 1569 O O . LEU A 1 195 ? -30.524 -11.862 5.974 1.00 95.88 195 LEU A O 1
ATOM 1573 N N . GLY A 1 196 ? -31.496 -11.011 7.811 1.00 94.38 196 GLY A N 1
ATOM 1574 C CA . GLY A 1 196 ? -30.981 -9.657 7.665 1.00 94.38 196 GLY A CA 1
ATOM 1575 C C . GLY A 1 196 ? -29.459 -9.598 7.773 1.00 94.38 196 GLY A C 1
ATOM 1576 O O . GLY A 1 196 ? -28.789 -9.078 6.880 1.00 94.38 196 GLY A O 1
ATOM 1577 N N . ASN A 1 197 ? -28.898 -10.222 8.808 1.00 94.69 197 ASN A N 1
ATOM 1578 C CA . ASN A 1 197 ? -27.456 -10.357 9.001 1.00 94.69 197 ASN A CA 1
ATOM 1579 C C . ASN A 1 197 ? -26.797 -11.123 7.850 1.00 94.69 197 ASN A C 1
ATOM 1581 O O . ASN A 1 197 ? -25.801 -10.658 7.296 1.00 94.69 197 ASN A O 1
ATOM 1585 N N . ALA A 1 198 ? -27.379 -12.243 7.416 1.00 95.00 198 ALA A N 1
ATOM 1586 C CA . ALA A 1 198 ? -26.891 -12.995 6.261 1.00 95.00 198 ALA A CA 1
ATOM 1587 C C . ALA A 1 198 ? -26.869 -12.138 4.982 1.00 95.00 198 ALA A C 1
ATOM 1589 O O . ALA A 1 198 ? -25.934 -12.226 4.186 1.00 95.00 198 ALA A O 1
ATOM 1590 N N . THR A 1 199 ? -27.864 -11.265 4.806 1.00 95.44 199 THR A N 1
ATOM 1591 C CA . THR A 1 199 ? -27.967 -10.333 3.671 1.00 95.44 199 THR A CA 1
ATOM 1592 C C . THR A 1 199 ? -26.893 -9.239 3.730 1.00 95.44 199 THR A C 1
ATOM 1594 O O . THR A 1 199 ? -26.248 -8.944 2.718 1.00 95.44 199 THR A O 1
ATOM 1597 N N . ARG A 1 200 ? -26.602 -8.704 4.923 1.00 94.31 200 ARG A N 1
ATOM 1598 C CA . ARG A 1 200 ? -25.479 -7.775 5.148 1.00 94.31 200 ARG A CA 1
ATOM 1599 C C . ARG A 1 200 ? -24.135 -8.433 4.844 1.00 94.31 200 ARG A C 1
ATOM 1601 O O . ARG A 1 200 ? -23.349 -7.887 4.073 1.00 94.31 200 ARG A O 1
ATOM 1608 N N . VAL A 1 201 ? -23.898 -9.631 5.379 1.00 93.75 201 VAL A N 1
ATOM 1609 C CA . VAL A 1 201 ? -22.671 -10.407 5.135 1.00 93.75 201 VAL A CA 1
ATOM 1610 C C . VAL A 1 201 ? -22.496 -10.701 3.647 1.00 93.75 201 VAL A C 1
ATOM 1612 O O . VAL A 1 201 ? -21.406 -10.516 3.109 1.00 93.75 201 VAL A O 1
ATOM 1615 N N . ALA A 1 202 ? -23.562 -11.105 2.955 1.00 93.44 202 ALA A N 1
ATOM 1616 C CA . ALA A 1 202 ? -23.520 -11.344 1.518 1.00 93.44 202 ALA A CA 1
ATOM 1617 C C . ALA A 1 202 ? -23.184 -10.074 0.723 1.00 93.44 202 ALA A C 1
ATOM 1619 O O . ALA A 1 202 ? -22.469 -10.158 -0.274 1.00 93.44 202 ALA A O 1
ATOM 1620 N N . THR A 1 203 ? -23.628 -8.901 1.182 1.00 91.31 203 THR A N 1
ATOM 1621 C CA . THR A 1 203 ? -23.267 -7.625 0.552 1.00 91.31 203 THR A CA 1
ATOM 1622 C C . THR A 1 203 ? -21.784 -7.305 0.738 1.00 91.31 203 THR A C 1
ATOM 1624 O O . THR A 1 203 ? -21.103 -7.026 -0.247 1.00 91.31 203 THR A O 1
ATOM 1627 N N . TYR A 1 204 ? -21.248 -7.417 1.958 1.00 91.50 204 TYR A N 1
ATOM 1628 C CA . TYR A 1 204 ? -19.810 -7.229 2.182 1.00 91.50 204 TYR A CA 1
ATOM 1629 C C . TYR A 1 204 ? -18.986 -8.231 1.372 1.00 91.50 204 TYR A C 1
ATOM 1631 O O . TYR A 1 204 ? -18.029 -7.855 0.703 1.00 91.50 204 TYR A O 1
ATOM 1639 N N . LYS A 1 205 ? -19.414 -9.498 1.331 1.00 91.75 205 LYS A N 1
ATOM 1640 C CA . LYS A 1 205 ? -18.779 -10.528 0.505 1.00 91.75 205 LYS A CA 1
ATOM 1641 C C . LYS A 1 205 ? -18.820 -10.173 -0.983 1.00 91.75 205 LYS A C 1
ATOM 1643 O O . LYS A 1 205 ? -17.825 -10.367 -1.675 1.00 91.75 205 LYS A O 1
ATOM 1648 N N . SER A 1 206 ? -19.941 -9.639 -1.469 1.00 91.00 206 SER A N 1
ATOM 1649 C CA . SER A 1 206 ? -20.080 -9.124 -2.835 1.00 91.00 206 SER A CA 1
ATOM 1650 C C . SER A 1 206 ? -19.029 -8.057 -3.115 1.00 91.00 206 SER A C 1
ATOM 1652 O O . SER A 1 206 ? -18.332 -8.160 -4.121 1.00 91.00 206 SER A O 1
ATOM 1654 N N . GLN A 1 207 ? -18.884 -7.079 -2.216 1.00 87.69 207 GLN A N 1
ATOM 1655 C CA . GLN A 1 207 ? -17.924 -5.980 -2.326 1.00 87.69 207 GLN A CA 1
ATOM 1656 C C . GLN A 1 207 ? -16.474 -6.482 -2.334 1.00 87.69 207 GLN A C 1
ATOM 1658 O O . GLN A 1 207 ? -15.717 -6.144 -3.242 1.00 87.69 207 GLN A O 1
ATOM 1663 N N . THR A 1 208 ? -16.100 -7.338 -1.378 1.00 86.56 208 THR A N 1
ATOM 1664 C CA . THR A 1 208 ? -14.737 -7.881 -1.259 1.00 86.56 208 THR A CA 1
ATOM 1665 C C . THR A 1 208 ? -14.364 -8.777 -2.438 1.00 86.56 208 THR A C 1
ATOM 1667 O O . THR A 1 208 ? -13.267 -8.662 -2.974 1.00 86.56 208 THR A O 1
ATOM 1670 N N . LEU A 1 209 ? -15.273 -9.656 -2.874 1.00 89.88 209 LEU A N 1
ATOM 1671 C CA . LEU A 1 209 ? -15.033 -10.576 -3.995 1.00 89.88 209 LEU A CA 1
ATOM 1672 C C . LEU A 1 209 ? -15.340 -9.957 -5.363 1.00 89.88 209 LEU A C 1
ATOM 1674 O O . LEU A 1 209 ? -15.232 -10.641 -6.379 1.00 89.88 209 LEU A O 1
ATOM 1678 N N . ARG A 1 210 ? -15.763 -8.688 -5.394 1.00 86.50 210 ARG A N 1
ATOM 1679 C CA . ARG A 1 210 ? -16.173 -7.951 -6.597 1.00 86.50 210 ARG A CA 1
ATOM 1680 C C . ARG A 1 210 ? -17.156 -8.725 -7.487 1.00 86.50 210 ARG A C 1
ATOM 1682 O O . ARG A 1 210 ? -17.067 -8.690 -8.713 1.00 86.50 210 ARG A O 1
ATOM 1689 N N . SER A 1 211 ? -18.107 -9.424 -6.871 1.00 90.62 211 SER A N 1
ATOM 1690 C CA . SER A 1 211 ? -19.044 -10.304 -7.575 1.00 90.62 211 SER A CA 1
ATOM 1691 C C . SER A 1 211 ? -20.490 -10.001 -7.191 1.00 90.62 211 SER A C 1
ATOM 1693 O O . SER A 1 211 ? -20.878 -10.326 -6.068 1.00 90.62 211 SER A O 1
ATOM 1695 N N . PRO A 1 212 ? -21.333 -9.487 -8.114 1.00 91.62 212 PRO A N 1
ATOM 1696 C CA . PRO A 1 212 ? -22.732 -9.163 -7.821 1.00 91.62 212 PRO A CA 1
ATOM 1697 C C . PRO A 1 212 ? -23.591 -10.401 -7.521 1.00 91.62 212 PRO A C 1
ATOM 1699 O O . PRO A 1 212 ? -24.747 -10.273 -7.117 1.00 91.62 212 PRO A O 1
ATOM 1702 N N . GLN A 1 213 ? -23.056 -11.609 -7.727 1.00 91.50 213 GLN A N 1
ATOM 1703 C CA . GLN A 1 213 ? -23.781 -12.856 -7.508 1.00 91.50 213 GLN A CA 1
ATOM 1704 C C . GLN A 1 213 ? -24.217 -13.019 -6.047 1.00 91.50 213 GLN A C 1
ATOM 1706 O O . GLN A 1 213 ? -25.328 -13.475 -5.789 1.00 91.50 213 GLN A O 1
ATOM 1711 N N . HIS A 1 214 ? -23.396 -12.581 -5.088 1.00 93.00 214 HIS A N 1
ATOM 1712 C CA . HIS A 1 214 ? -23.746 -12.672 -3.670 1.00 93.00 214 HIS A CA 1
ATOM 1713 C C . HIS A 1 214 ? -24.929 -11.772 -3.298 1.00 93.00 214 HIS A C 1
ATOM 1715 O O . HIS A 1 214 ? -25.789 -12.202 -2.533 1.00 93.00 214 HIS A O 1
ATOM 1721 N N . ILE A 1 215 ? -25.030 -10.580 -3.896 1.00 91.94 215 ILE A N 1
ATOM 1722 C CA . ILE A 1 215 ? -26.207 -9.713 -3.747 1.00 91.94 215 ILE A CA 1
ATOM 1723 C C . ILE A 1 215 ? -27.439 -10.356 -4.396 1.00 91.94 215 ILE A C 1
ATOM 1725 O O . ILE A 1 215 ? -28.495 -10.400 -3.769 1.00 91.94 215 ILE A O 1
ATOM 1729 N N . ARG A 1 216 ? -27.317 -10.919 -5.610 1.00 92.00 216 ARG A N 1
ATOM 1730 C CA . ARG A 1 216 ? -28.441 -11.613 -6.275 1.00 92.00 216 ARG A CA 1
ATOM 1731 C C . ARG A 1 216 ? -28.995 -12.763 -5.446 1.00 92.00 216 ARG A C 1
ATOM 1733 O O . ARG A 1 216 ? -30.205 -12.953 -5.374 1.00 92.00 216 ARG A O 1
ATOM 1740 N N . ASP A 1 217 ? -28.120 -13.555 -4.837 1.00 92.12 217 ASP A N 1
ATOM 1741 C CA . ASP A 1 217 ? -28.559 -14.666 -4.000 1.00 92.12 217 ASP A CA 1
ATOM 1742 C C . ASP A 1 217 ? -29.169 -14.176 -2.685 1.00 92.12 217 ASP A C 1
ATOM 1744 O O . ASP A 1 217 ? -30.198 -14.706 -2.261 1.00 92.12 217 ASP A O 1
ATOM 1748 N N . ALA A 1 218 ? -28.616 -13.114 -2.096 1.00 92.94 218 ALA A N 1
ATOM 1749 C CA . ALA A 1 218 ? -29.154 -12.493 -0.892 1.00 92.94 218 ALA A CA 1
ATOM 1750 C C . ALA A 1 218 ? -30.523 -11.828 -1.104 1.00 92.94 218 ALA A C 1
ATOM 1752 O O . ALA A 1 218 ? -31.315 -11.783 -0.166 1.00 92.94 218 ALA A O 1
ATOM 1753 N N . GLN A 1 219 ? -30.865 -11.394 -2.324 1.00 90.81 219 GLN A N 1
ATOM 1754 C CA . GLN A 1 219 ? -32.193 -10.841 -2.620 1.00 90.81 219 GLN A CA 1
ATOM 1755 C C . GLN A 1 219 ? -33.334 -11.806 -2.260 1.00 90.81 219 GLN A C 1
ATOM 1757 O O . GLN A 1 219 ? -34.394 -11.367 -1.815 1.00 90.81 219 GLN A O 1
ATOM 1762 N N . LYS A 1 220 ? -33.105 -13.121 -2.384 1.00 93.38 220 LYS A N 1
ATOM 1763 C CA . LYS A 1 220 ? -34.084 -14.162 -2.026 1.00 93.38 220 LYS A CA 1
ATOM 1764 C C . LYS A 1 220 ? -34.422 -14.145 -0.532 1.00 93.38 220 LYS A C 1
ATOM 1766 O O . LYS A 1 220 ? -35.528 -14.530 -0.153 1.00 93.38 220 LYS A O 1
ATOM 1771 N N . ASN A 1 221 ? -33.507 -13.672 0.318 1.00 95.44 221 ASN A N 1
ATOM 1772 C CA . ASN A 1 221 ? -33.746 -13.564 1.755 1.00 95.44 221 ASN A CA 1
ATOM 1773 C C . ASN A 1 221 ? -34.864 -12.570 2.060 1.00 95.44 221 ASN A C 1
ATOM 1775 O O . ASN A 1 221 ? -35.624 -12.815 2.990 1.00 95.44 221 ASN A O 1
ATOM 1779 N N . PHE A 1 222 ? -35.021 -11.499 1.273 1.00 94.75 222 PHE A N 1
ATOM 1780 C CA . PHE A 1 222 ? -36.108 -10.538 1.474 1.00 94.75 222 PHE A CA 1
ATOM 1781 C C . PHE A 1 222 ? -37.485 -11.175 1.288 1.00 94.75 222 PHE A C 1
ATOM 1783 O O . PHE A 1 222 ? -38.398 -10.884 2.054 1.00 94.75 222 PHE A O 1
ATOM 1790 N N . ASP A 1 223 ? -37.634 -12.087 0.327 1.00 93.31 223 ASP A N 1
ATOM 1791 C CA . ASP A 1 223 ? -38.903 -12.790 0.112 1.00 93.31 223 ASP A CA 1
ATOM 1792 C C . ASP A 1 223 ? -39.198 -13.779 1.253 1.00 93.31 223 ASP A C 1
ATOM 1794 O O . ASP A 1 223 ? -40.354 -14.005 1.617 1.00 93.31 223 ASP A O 1
ATOM 1798 N N . VAL A 1 224 ? -38.156 -14.370 1.848 1.00 94.50 224 VAL A N 1
ATOM 1799 C CA . VAL A 1 224 ? -38.291 -15.219 3.041 1.00 94.50 224 VAL A CA 1
ATOM 1800 C C . VAL A 1 224 ? -38.610 -14.373 4.273 1.00 94.50 224 VAL A C 1
ATOM 1802 O O . VAL A 1 224 ? -39.484 -14.752 5.049 1.00 94.50 224 VAL A O 1
ATOM 1805 N N . MET A 1 225 ? -37.946 -13.230 4.453 1.00 94.12 225 MET A N 1
ATOM 1806 C CA . MET A 1 225 ? -38.234 -12.284 5.529 1.00 94.12 225 MET A CA 1
ATOM 1807 C C . MET A 1 225 ? -39.700 -11.850 5.466 1.00 94.12 225 MET A C 1
ATOM 1809 O O . MET A 1 225 ? -40.415 -12.082 6.436 1.00 94.12 225 MET A O 1
ATOM 1813 N N . GLU A 1 226 ? -40.179 -11.367 4.314 1.00 91.44 226 GLU A N 1
ATOM 1814 C CA . GLU A 1 226 ? -41.582 -10.971 4.094 1.00 91.44 226 GLU A CA 1
ATOM 1815 C C . GLU A 1 226 ? -42.565 -12.087 4.488 1.00 91.44 226 GLU A C 1
ATOM 1817 O O . GLU A 1 226 ? -43.541 -11.841 5.192 1.00 91.44 226 GLU A O 1
ATOM 1822 N N . LYS A 1 227 ? -42.289 -13.350 4.132 1.00 93.31 227 LYS A N 1
ATOM 1823 C CA . LYS A 1 227 ? -43.128 -14.484 4.567 1.00 93.31 227 LYS A CA 1
ATOM 1824 C C . LYS A 1 227 ? -43.175 -14.640 6.090 1.00 93.31 227 LYS A C 1
ATOM 1826 O O . LYS A 1 227 ? -44.255 -14.869 6.632 1.00 93.31 227 LYS A O 1
ATOM 1831 N N . ASN A 1 228 ? -42.038 -14.512 6.782 1.00 93.00 228 ASN A N 1
ATOM 1832 C CA . ASN A 1 228 ? -42.011 -14.568 8.249 1.00 93.00 228 ASN A CA 1
ATOM 1833 C C . ASN A 1 228 ? -42.733 -13.351 8.868 1.00 93.00 228 ASN A C 1
ATOM 1835 O O . ASN A 1 228 ? -43.373 -13.508 9.905 1.00 93.00 228 ASN A O 1
ATOM 1839 N N . PHE A 1 229 ? -42.713 -12.177 8.222 1.00 88.88 229 PHE A N 1
ATOM 1840 C CA . PHE A 1 229 ? -43.509 -11.013 8.642 1.00 88.88 229 PHE A CA 1
ATOM 1841 C C . PHE A 1 229 ? -45.006 -11.239 8.516 1.00 88.88 229 PHE A C 1
ATOM 1843 O O . PHE A 1 229 ? -45.746 -10.960 9.458 1.00 88.88 229 PHE A O 1
ATOM 1850 N N . GLN A 1 230 ? -45.458 -11.771 7.382 1.00 90.94 230 GLN A N 1
ATOM 1851 C CA . GLN A 1 230 ? -46.871 -12.089 7.183 1.00 90.94 230 GLN A CA 1
ATOM 1852 C C . GLN A 1 230 ? -47.347 -13.140 8.193 1.00 90.94 230 GLN A C 1
ATOM 1854 O O . GLN A 1 230 ? -48.438 -13.018 8.755 1.00 90.94 230 GLN A O 1
ATOM 1859 N N . GLU A 1 231 ? -46.506 -14.134 8.504 1.00 93.56 231 GLU A N 1
ATOM 1860 C CA . GLU A 1 231 ? -46.794 -15.075 9.584 1.00 93.56 231 GLU A CA 1
ATOM 1861 C C . GLU A 1 231 ? -46.889 -14.356 10.937 1.00 93.56 231 GLU A C 1
ATOM 1863 O O . GLU A 1 231 ? -47.877 -14.543 11.645 1.00 93.56 231 GLU A O 1
ATOM 1868 N N . LEU A 1 232 ? -45.927 -13.492 11.276 1.00 92.19 232 LEU A N 1
ATOM 1869 C CA . LEU A 1 232 ? -45.910 -12.725 12.524 1.00 92.19 232 LEU A CA 1
ATOM 1870 C C . LEU A 1 232 ? -47.162 -11.842 12.688 1.00 92.19 232 LEU A C 1
ATOM 1872 O O . LEU A 1 232 ? -47.739 -11.777 13.777 1.00 92.19 232 LEU A O 1
ATOM 1876 N N . LEU A 1 233 ? -47.631 -11.208 11.611 1.00 91.81 233 LEU A N 1
ATOM 1877 C CA . LEU A 1 233 ? -48.856 -10.404 11.601 1.00 91.81 233 LEU A CA 1
ATOM 1878 C C . LEU A 1 233 ? -50.123 -11.251 11.788 1.00 91.81 233 LEU A C 1
ATOM 1880 O O . LEU A 1 233 ? -51.048 -10.812 12.471 1.00 91.81 233 LEU A O 1
ATOM 1884 N N . SER A 1 234 ? -50.170 -12.472 11.243 1.00 93.25 234 SER A N 1
ATOM 1885 C CA . SER A 1 234 ? -51.385 -13.308 11.238 1.00 93.25 234 SER A CA 1
ATOM 1886 C C . SER A 1 234 ? -51.945 -13.616 12.637 1.00 93.25 234 SER A C 1
ATOM 1888 O O . SER A 1 234 ? -53.166 -13.709 12.826 1.00 93.25 234 SER A O 1
ATOM 1890 N N . PHE A 1 235 ? -51.066 -13.716 13.637 1.00 92.00 235 PHE A N 1
ATOM 1891 C CA . PHE A 1 235 ? -51.427 -14.047 15.015 1.00 92.00 235 PHE A CA 1
ATOM 1892 C C . PHE A 1 235 ? -51.149 -12.922 16.023 1.00 92.00 235 PHE A C 1
ATOM 1894 O O . PHE A 1 235 ? -51.514 -13.059 17.185 1.00 92.00 235 PHE A O 1
ATOM 1901 N N . THR A 1 236 ? -50.580 -11.786 15.607 1.00 91.50 236 THR A N 1
ATOM 1902 C CA . THR A 1 236 ? -50.389 -10.635 16.502 1.00 91.50 236 THR A CA 1
ATOM 1903 C C . THR A 1 236 ? -51.692 -9.842 16.644 1.00 91.50 236 THR A C 1
ATOM 1905 O O . THR A 1 236 ? -52.324 -9.484 15.653 1.00 91.50 236 THR A O 1
ATOM 1908 N N . ARG A 1 237 ? -52.112 -9.565 17.887 1.00 86.62 237 ARG A N 1
ATOM 1909 C CA . ARG A 1 237 ? -53.379 -8.861 18.186 1.00 86.62 237 ARG A CA 1
ATOM 1910 C C . ARG A 1 237 ? -53.212 -7.477 18.813 1.00 86.62 237 ARG A C 1
ATOM 1912 O O . ARG A 1 237 ? -54.062 -6.618 18.619 1.00 86.62 237 ARG A O 1
ATOM 1919 N N . LEU A 1 238 ? -52.129 -7.246 19.556 1.00 87.25 238 LEU A N 1
ATOM 1920 C CA . LEU A 1 238 ? -51.868 -5.949 20.187 1.00 87.25 238 LEU A CA 1
ATOM 1921 C C . LEU A 1 238 ? -51.492 -4.903 19.129 1.00 87.25 238 LEU A C 1
ATOM 1923 O O . LEU A 1 238 ? -50.490 -5.073 18.433 1.00 87.25 238 LEU A O 1
ATOM 1927 N N . ASN A 1 239 ? -52.254 -3.807 19.057 1.00 88.12 239 ASN A N 1
ATOM 1928 C CA . ASN A 1 239 ? -52.045 -2.726 18.082 1.00 88.12 239 ASN A CA 1
ATOM 1929 C C . ASN A 1 239 ? -50.631 -2.130 18.127 1.00 88.12 239 ASN A C 1
ATOM 1931 O O . ASN A 1 239 ? -50.073 -1.791 17.085 1.00 88.12 239 ASN A O 1
ATOM 1935 N N . GLU A 1 240 ? -50.024 -2.038 19.312 1.00 88.94 240 GLU A N 1
ATOM 1936 C CA . GLU A 1 240 ? -48.645 -1.563 19.446 1.00 88.94 240 GLU A CA 1
ATOM 1937 C C . GLU A 1 240 ? -47.648 -2.499 18.745 1.00 88.94 240 GLU A C 1
ATOM 1939 O O . GLU A 1 240 ? -46.804 -2.045 17.972 1.00 88.94 240 GLU A O 1
ATOM 1944 N N . ASN A 1 241 ? -47.788 -3.814 18.939 1.00 89.75 241 ASN A N 1
ATOM 1945 C CA . ASN A 1 241 ? -46.948 -4.807 18.271 1.00 89.75 241 ASN A CA 1
ATOM 1946 C C . ASN A 1 241 ? -47.166 -4.785 16.754 1.00 89.75 241 ASN A C 1
ATOM 1948 O O . ASN A 1 241 ? -46.191 -4.814 16.015 1.00 89.75 241 ASN A O 1
ATOM 1952 N N . ILE A 1 242 ? -48.415 -4.677 16.288 1.00 92.50 242 ILE A N 1
ATOM 1953 C CA . ILE A 1 242 ? -48.732 -4.555 14.853 1.00 92.50 242 ILE A CA 1
ATOM 1954 C C . ILE A 1 242 ? -48.038 -3.322 14.255 1.00 92.50 242 ILE A C 1
ATOM 1956 O O . ILE A 1 242 ? -47.405 -3.413 13.206 1.00 92.50 242 ILE A O 1
ATOM 1960 N N . THR A 1 243 ? -48.081 -2.186 14.956 1.00 93.06 243 THR A N 1
ATOM 1961 C CA . THR A 1 243 ? -47.416 -0.944 14.531 1.00 93.06 243 THR A CA 1
ATOM 1962 C C . THR A 1 243 ? -45.898 -1.119 14.442 1.00 93.06 243 THR A C 1
ATOM 1964 O O . THR A 1 243 ? -45.289 -0.711 13.454 1.00 93.06 243 THR A O 1
ATOM 1967 N N . ARG A 1 244 ? -45.273 -1.753 15.444 1.00 93.19 244 ARG A N 1
ATOM 1968 C CA . ARG A 1 244 ? -43.831 -2.055 15.428 1.00 93.19 244 ARG A CA 1
ATOM 1969 C C . ARG A 1 244 ? -43.468 -2.991 14.273 1.00 93.19 244 ARG A C 1
ATOM 1971 O O . ARG A 1 244 ? -42.502 -2.726 13.569 1.00 93.19 244 ARG A O 1
ATOM 1978 N N . ILE A 1 245 ? -44.273 -4.022 14.020 1.00 92.88 245 ILE A N 1
ATOM 1979 C CA . ILE A 1 245 ? -44.060 -4.959 12.909 1.00 92.88 245 ILE A CA 1
ATOM 1980 C C . ILE A 1 245 ? -44.153 -4.246 11.553 1.00 92.88 245 ILE A C 1
ATOM 1982 O O . ILE A 1 245 ? -43.311 -4.477 10.688 1.00 92.88 245 ILE A O 1
ATOM 1986 N N . HIS A 1 246 ? -45.113 -3.334 11.369 1.00 93.38 246 HIS A N 1
ATOM 1987 C CA . HIS A 1 246 ? -45.198 -2.533 10.144 1.00 93.38 246 HIS A CA 1
ATOM 1988 C C . HIS A 1 246 ? -43.968 -1.647 9.924 1.00 93.38 246 HIS A C 1
ATOM 1990 O O . HIS A 1 246 ? -43.494 -1.572 8.793 1.00 93.38 246 HIS A O 1
ATOM 1996 N N . LYS A 1 247 ? -43.413 -1.040 10.983 1.00 93.19 247 LYS A N 1
ATOM 1997 C CA . LYS A 1 247 ? -42.158 -0.273 10.885 1.00 93.19 247 LYS A CA 1
ATOM 1998 C C . LYS A 1 247 ? -40.991 -1.139 10.415 1.00 93.19 247 LYS A C 1
ATOM 2000 O O . LYS A 1 247 ? -40.220 -0.708 9.564 1.00 93.19 247 LYS A O 1
ATOM 2005 N N . ILE A 1 248 ? -40.884 -2.367 10.927 1.00 93.88 248 ILE A N 1
ATOM 2006 C CA . ILE A 1 248 ? -39.849 -3.299 10.465 1.00 93.88 248 ILE A CA 1
ATOM 2007 C C . ILE A 1 248 ? -40.060 -3.627 8.979 1.00 93.88 248 ILE A C 1
ATOM 2009 O O . ILE A 1 248 ? -39.103 -3.609 8.208 1.00 93.88 248 ILE A O 1
ATOM 2013 N N . ASN A 1 249 ? -41.304 -3.868 8.555 1.00 91.25 249 ASN A N 1
ATOM 2014 C CA . ASN A 1 249 ? -41.607 -4.178 7.158 1.00 91.25 249 ASN A CA 1
ATOM 2015 C C . ASN A 1 249 ? -41.272 -3.019 6.205 1.00 91.25 249 ASN A C 1
ATOM 2017 O O . ASN A 1 249 ? -40.726 -3.228 5.124 1.00 91.25 249 ASN A O 1
ATOM 2021 N N . GLU A 1 250 ? -41.562 -1.785 6.618 1.00 93.31 250 GLU A N 1
ATOM 2022 C CA . GLU A 1 250 ? -41.183 -0.580 5.880 1.00 93.31 250 GLU A CA 1
ATOM 2023 C C . GLU A 1 250 ? -39.656 -0.461 5.754 1.00 93.31 250 GLU A C 1
ATOM 2025 O O . GLU A 1 250 ? -39.142 -0.265 4.650 1.00 93.31 250 GLU A O 1
ATOM 2030 N N . ALA A 1 251 ? -38.923 -0.668 6.854 1.00 94.81 251 ALA A N 1
ATOM 2031 C CA . ALA A 1 251 ? -37.462 -0.636 6.859 1.00 94.81 251 ALA A CA 1
ATOM 2032 C C . ALA A 1 251 ? -36.851 -1.699 5.926 1.00 94.81 251 ALA A C 1
ATOM 2034 O O . ALA A 1 251 ? -35.901 -1.411 5.196 1.00 94.81 251 ALA A O 1
ATOM 2035 N N . ILE A 1 252 ? -37.433 -2.901 5.875 1.00 94.06 252 ILE A N 1
ATOM 2036 C CA . ILE A 1 252 ? -37.038 -3.949 4.924 1.00 94.06 252 ILE A CA 1
ATOM 2037 C C . ILE A 1 252 ? -37.318 -3.549 3.484 1.00 94.06 252 ILE A C 1
ATOM 2039 O O . ILE A 1 252 ? -36.485 -3.807 2.618 1.00 94.06 252 ILE A O 1
ATOM 2043 N N . GLY A 1 253 ? -38.469 -2.934 3.210 1.00 94.38 253 GLY A N 1
ATOM 2044 C CA . GLY A 1 253 ? -38.810 -2.453 1.873 1.00 94.38 253 GLY A CA 1
ATOM 2045 C C . GLY A 1 253 ? -37.779 -1.449 1.357 1.00 94.38 253 GLY A C 1
ATOM 2046 O O . GLY A 1 253 ? -37.291 -1.583 0.233 1.00 94.38 253 GLY A O 1
ATOM 2047 N N . VAL A 1 254 ? -37.378 -0.495 2.204 1.00 95.81 254 VAL A N 1
ATOM 2048 C CA . VAL A 1 254 ? -36.296 0.452 1.892 1.00 95.81 254 VAL A CA 1
ATOM 2049 C C . VAL A 1 254 ? -34.979 -0.289 1.664 1.00 95.81 254 VAL A C 1
ATOM 2051 O O . VAL A 1 254 ? -34.334 -0.075 0.638 1.00 95.81 254 VAL A O 1
ATOM 2054 N N . TYR A 1 255 ? -34.607 -1.206 2.562 1.00 95.25 255 TYR A N 1
ATOM 2055 C CA . TYR A 1 255 ? -33.365 -1.974 2.450 1.00 95.25 255 TYR A CA 1
ATOM 2056 C C . TYR A 1 255 ? -33.302 -2.804 1.151 1.00 95.25 255 TYR A C 1
ATOM 2058 O O . TYR A 1 255 ? -32.295 -2.782 0.438 1.00 95.25 255 TYR A O 1
ATOM 2066 N N . LYS A 1 256 ? -34.407 -3.463 0.778 1.00 95.81 256 LYS A N 1
ATOM 2067 C CA . LYS A 1 256 ? -34.556 -4.217 -0.477 1.00 95.81 256 LYS A CA 1
ATOM 2068 C C . LYS A 1 256 ? -34.393 -3.317 -1.699 1.00 95.81 256 LYS A C 1
ATOM 2070 O O . LYS A 1 256 ? -33.680 -3.685 -2.630 1.00 95.81 256 LYS A O 1
ATOM 2075 N N . ASN A 1 257 ? -35.029 -2.145 -1.703 1.00 96.06 257 ASN A N 1
ATOM 2076 C CA . ASN A 1 257 ? -34.949 -1.207 -2.824 1.00 96.06 257 ASN A CA 1
ATOM 2077 C C . ASN A 1 257 ? -33.519 -0.701 -3.033 1.00 96.06 257 ASN A C 1
ATOM 2079 O O . ASN A 1 257 ? -33.009 -0.779 -4.147 1.00 96.06 257 ASN A O 1
ATOM 2083 N N . VAL A 1 258 ? -32.832 -0.298 -1.960 1.00 96.31 258 VAL A N 1
ATOM 2084 C CA . VAL A 1 258 ? -31.431 0.144 -2.049 1.00 96.31 258 VAL A CA 1
ATOM 2085 C C . VAL A 1 258 ? -30.518 -0.984 -2.543 1.00 96.31 258 VAL A C 1
ATOM 2087 O O . VAL A 1 258 ? -29.625 -0.745 -3.357 1.00 96.31 258 VAL A O 1
ATOM 2090 N N . MET A 1 259 ? -30.753 -2.230 -2.115 1.00 95.25 259 MET A N 1
ATOM 2091 C CA . MET A 1 259 ? -30.002 -3.383 -2.621 1.00 95.25 259 MET A CA 1
ATOM 2092 C C . MET A 1 259 ? -30.252 -3.643 -4.116 1.00 95.25 259 MET A C 1
ATOM 2094 O O . MET A 1 259 ? -29.321 -3.994 -4.845 1.00 95.25 259 MET A O 1
ATOM 2098 N N . ASN A 1 260 ? -31.486 -3.457 -4.592 1.00 95.19 260 ASN A N 1
ATOM 2099 C CA . ASN A 1 260 ? -31.821 -3.576 -6.013 1.00 95.19 260 ASN A CA 1
ATOM 2100 C C . ASN A 1 260 ? -31.137 -2.488 -6.849 1.00 95.19 260 ASN A C 1
ATOM 2102 O O . ASN A 1 260 ? -30.634 -2.780 -7.937 1.00 95.19 260 ASN A O 1
ATOM 2106 N N . ASP A 1 261 ? -31.085 -1.259 -6.337 1.00 95.50 261 ASP A N 1
ATOM 2107 C CA . ASP A 1 261 ? -30.398 -0.146 -6.992 1.00 95.50 261 ASP A CA 1
ATOM 2108 C C . ASP A 1 261 ? -28.894 -0.414 -7.086 1.00 95.50 261 ASP A C 1
ATOM 2110 O O . ASP A 1 261 ? -28.309 -0.270 -8.162 1.00 95.50 261 ASP A O 1
ATOM 2114 N N . LEU A 1 262 ? -28.279 -0.896 -5.998 1.00 94.94 262 LEU A N 1
ATOM 2115 C CA . LEU A 1 262 ? -26.874 -1.310 -5.987 1.00 94.94 262 LEU A CA 1
ATOM 2116 C C . LEU A 1 262 ? -26.600 -2.366 -7.063 1.00 94.94 262 LEU A C 1
ATOM 2118 O O . LEU A 1 262 ? -25.676 -2.215 -7.863 1.00 94.94 262 LEU A O 1
ATOM 2122 N N . LEU A 1 263 ? -27.416 -3.423 -7.110 1.00 94.50 263 LEU A N 1
ATOM 2123 C CA . LEU A 1 263 ? -27.270 -4.483 -8.104 1.00 94.50 263 LEU A CA 1
ATOM 2124 C C . LEU A 1 263 ? -27.425 -3.938 -9.530 1.00 94.50 263 LEU A C 1
ATOM 2126 O O . LEU A 1 263 ? -26.637 -4.283 -10.407 1.00 94.50 263 LEU A O 1
ATOM 2130 N N . THR A 1 264 ? -28.414 -3.076 -9.762 1.00 95.38 264 THR A N 1
ATOM 2131 C CA . THR A 1 264 ? -28.677 -2.480 -11.079 1.00 95.38 264 THR A CA 1
ATOM 2132 C C . THR A 1 264 ? -27.491 -1.647 -11.555 1.00 95.38 264 THR A C 1
ATOM 2134 O O . THR A 1 264 ? -27.032 -1.824 -12.685 1.00 95.38 264 THR A O 1
ATOM 2137 N N . ASN A 1 265 ? -26.946 -0.787 -10.690 1.00 94.06 265 ASN A N 1
ATOM 2138 C CA . ASN A 1 265 ? -25.780 0.025 -11.027 1.00 94.06 265 ASN A CA 1
ATOM 2139 C C . ASN A 1 265 ? -24.531 -0.827 -11.256 1.00 94.06 265 ASN A C 1
ATOM 2141 O O . ASN A 1 265 ? -23.775 -0.555 -12.186 1.00 94.06 265 ASN A O 1
ATOM 2145 N N . TRP A 1 266 ? -24.346 -1.897 -10.484 1.00 92.50 266 TRP A N 1
ATOM 2146 C CA . TRP A 1 266 ? -23.222 -2.809 -10.681 1.00 92.50 266 TRP A CA 1
ATOM 2147 C C . TRP A 1 266 ? -23.307 -3.558 -12.018 1.00 92.50 266 TRP A C 1
ATOM 2149 O O . TRP A 1 266 ? -22.321 -3.652 -12.747 1.00 92.50 266 TRP A O 1
ATOM 2159 N N . LEU A 1 267 ? -24.484 -4.058 -12.396 1.00 92.94 267 LEU A N 1
ATOM 2160 C CA . LEU A 1 267 ? -24.662 -4.718 -13.694 1.00 92.94 267 LEU A CA 1
ATOM 2161 C C . LEU A 1 267 ? -24.479 -3.741 -14.860 1.00 92.94 267 LEU A C 1
ATOM 2163 O O . LEU A 1 267 ? -23.879 -4.106 -15.870 1.00 92.94 267 LEU A O 1
ATOM 2167 N N . ALA A 1 268 ? -24.940 -2.498 -14.706 1.00 93.75 268 ALA A N 1
ATOM 2168 C CA . ALA A 1 268 ? -24.686 -1.444 -15.681 1.00 93.75 268 ALA A CA 1
ATOM 2169 C C . ALA A 1 268 ? -23.182 -1.155 -15.822 1.00 93.75 268 ALA A C 1
ATOM 2171 O O . ALA A 1 268 ? -22.694 -1.056 -16.944 1.00 93.75 268 ALA A O 1
ATOM 2172 N N . LEU A 1 269 ? -22.441 -1.099 -14.710 1.00 92.69 269 LEU A N 1
ATOM 2173 C CA . LEU A 1 269 ? -20.986 -0.930 -14.709 1.00 92.69 269 LEU A CA 1
ATOM 2174 C C . LEU A 1 269 ? -20.272 -2.078 -15.446 1.00 92.69 269 LEU A C 1
ATOM 2176 O O . LEU A 1 269 ? -19.392 -1.826 -16.263 1.00 92.69 269 LEU A O 1
ATOM 2180 N N . GLN A 1 270 ? -20.687 -3.333 -15.231 1.00 91.56 270 GLN A N 1
ATOM 2181 C CA . GLN A 1 270 ? -20.131 -4.483 -15.962 1.00 91.56 270 GLN A CA 1
ATOM 2182 C C . GLN A 1 270 ? -20.396 -4.407 -17.470 1.00 91.56 270 GLN A C 1
ATOM 2184 O O . GLN A 1 270 ? -19.569 -4.828 -18.275 1.00 91.56 270 GLN A O 1
ATOM 2189 N N . GLU A 1 271 ? -21.559 -3.899 -17.869 1.00 93.25 271 GLU A N 1
ATOM 2190 C CA . GLU A 1 271 ? -21.889 -3.744 -19.283 1.00 93.25 271 GLU A CA 1
ATOM 2191 C C . GLU A 1 271 ? -21.132 -2.574 -19.929 1.00 93.25 271 GLU A C 1
ATOM 2193 O O . GLU A 1 271 ? -20.738 -2.663 -21.093 1.00 93.25 271 GLU A O 1
ATOM 2198 N N . LEU A 1 272 ? -20.871 -1.502 -19.174 1.00 94.06 272 LEU A N 1
ATOM 2199 C CA . LEU A 1 272 ? -20.005 -0.404 -19.607 1.00 94.06 272 LEU A CA 1
ATOM 2200 C C . LEU A 1 272 ? -18.565 -0.869 -19.824 1.00 94.06 272 LEU A C 1
ATOM 2202 O O . LEU A 1 272 ? -18.005 -0.567 -20.874 1.00 94.06 272 LEU A O 1
ATOM 2206 N N . ASP A 1 273 ? -18.007 -1.667 -18.911 1.00 91.31 273 ASP A N 1
ATOM 2207 C CA . ASP A 1 273 ? -16.655 -2.231 -19.049 1.00 91.31 273 ASP A CA 1
ATOM 2208 C C . ASP A 1 273 ? -16.505 -3.059 -20.340 1.00 91.31 273 ASP A C 1
ATOM 2210 O O . ASP A 1 273 ? -15.525 -2.912 -21.076 1.00 91.31 273 ASP A O 1
ATOM 2214 N N . LYS A 1 274 ? -17.523 -3.856 -20.699 1.00 92.75 274 LYS A N 1
ATOM 2215 C CA . LYS A 1 274 ? -17.544 -4.584 -21.981 1.00 92.75 274 LYS A CA 1
ATOM 2216 C C . LYS A 1 274 ? -17.582 -3.649 -23.185 1.00 92.75 274 LYS A C 1
ATOM 2218 O O . LYS A 1 274 ? -16.838 -3.862 -24.140 1.00 92.75 274 LYS A O 1
ATOM 2223 N N . LYS A 1 275 ? -18.449 -2.630 -23.167 1.00 94.25 275 LYS A N 1
ATOM 2224 C CA . LYS A 1 275 ? -18.568 -1.657 -24.269 1.00 94.25 275 LYS A CA 1
ATOM 2225 C C . LYS A 1 275 ? -17.276 -0.867 -24.455 1.00 94.25 275 LYS A C 1
ATOM 2227 O O . LYS A 1 275 ? -1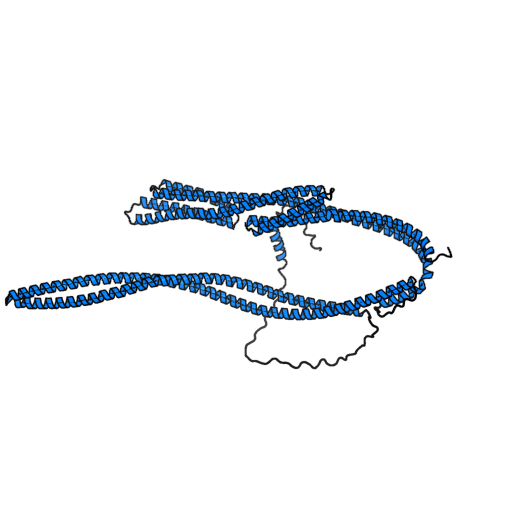6.828 -0.693 -25.586 1.00 94.25 275 LYS A O 1
ATOM 2232 N N . GLN A 1 276 ? -16.670 -0.445 -23.350 1.00 92.75 276 GLN A N 1
ATOM 2233 C CA . GLN A 1 276 ? -15.402 0.269 -23.309 1.00 92.75 276 GLN A CA 1
ATOM 2234 C C . GLN A 1 276 ? -14.258 -0.605 -23.840 1.00 92.75 276 GLN A C 1
ATOM 2236 O O . GLN A 1 276 ? -13.519 -0.175 -24.725 1.00 92.75 276 GLN A O 1
ATOM 2241 N N . SER A 1 277 ? -14.172 -1.858 -23.386 1.00 91.94 277 SER A N 1
ATOM 2242 C CA . SER A 1 277 ? -13.191 -2.833 -23.880 1.00 91.94 277 SER A CA 1
ATOM 2243 C C . SER A 1 277 ? -13.366 -3.126 -25.372 1.00 91.94 277 SER A C 1
ATOM 2245 O O . SER A 1 277 ? -12.382 -3.194 -26.101 1.00 91.94 277 SER A O 1
ATOM 2247 N N . ALA A 1 278 ? -14.606 -3.247 -25.855 1.00 94.06 278 ALA A N 1
ATOM 2248 C CA . ALA A 1 278 ? -14.886 -3.472 -27.271 1.00 94.06 278 ALA A CA 1
ATOM 2249 C C . ALA A 1 278 ? -14.515 -2.261 -28.144 1.00 94.06 278 ALA A C 1
ATOM 2251 O O . ALA A 1 278 ? -13.974 -2.447 -29.230 1.00 94.06 278 ALA A O 1
ATOM 2252 N N . ALA A 1 279 ? -14.785 -1.035 -27.679 1.00 94.44 279 ALA A N 1
ATOM 2253 C CA . ALA A 1 279 ? -14.387 0.187 -28.379 1.00 94.44 279 ALA A CA 1
ATOM 2254 C C . ALA A 1 279 ? -12.859 0.298 -28.476 1.00 94.44 279 ALA A C 1
ATOM 2256 O O . ALA A 1 279 ? -12.322 0.459 -29.568 1.00 94.44 279 ALA A O 1
ATOM 2257 N N . ALA A 1 280 ? -12.140 0.113 -27.364 1.00 93.62 280 ALA A N 1
ATOM 2258 C CA . ALA A 1 280 ? -10.679 0.129 -27.396 1.00 93.62 280 ALA A CA 1
ATOM 2259 C C . ALA A 1 280 ? -10.081 -1.029 -28.203 1.00 93.62 280 ALA A C 1
ATOM 2261 O O . ALA A 1 280 ? -9.081 -0.829 -28.883 1.00 93.62 280 ALA A O 1
ATOM 2262 N N . GLY A 1 281 ? -10.705 -2.211 -28.182 1.00 93.44 281 GLY A N 1
ATOM 2263 C CA . GLY A 1 281 ? -10.311 -3.344 -29.020 1.00 93.44 281 GLY A CA 1
ATOM 2264 C C . GLY A 1 281 ? -10.393 -3.021 -30.512 1.00 93.44 281 GLY A C 1
ATOM 2265 O O . GLY A 1 281 ? -9.435 -3.284 -31.231 1.00 93.44 281 GLY A O 1
ATOM 2266 N N . ARG A 1 282 ? -11.476 -2.368 -30.961 1.00 94.06 282 ARG A N 1
ATOM 2267 C CA . ARG A 1 282 ? -11.596 -1.895 -32.352 1.00 94.06 282 ARG A CA 1
ATOM 2268 C C . ARG A 1 282 ? -10.523 -0.866 -32.702 1.00 94.06 282 ARG A C 1
ATOM 2270 O O . ARG A 1 282 ? -9.931 -0.952 -33.770 1.00 94.06 282 ARG A O 1
ATOM 2277 N N . VAL A 1 283 ? -10.215 0.062 -31.792 1.00 93.56 283 VAL A N 1
ATOM 2278 C CA . VAL A 1 283 ? -9.118 1.020 -32.011 1.00 93.56 283 VAL A CA 1
ATOM 2279 C C . VAL A 1 283 ? -7.771 0.300 -32.123 1.00 93.56 283 VAL A C 1
ATOM 2281 O O . VAL A 1 283 ? -7.010 0.605 -33.036 1.00 93.56 283 VAL A O 1
ATOM 2284 N N . LEU A 1 284 ? -7.470 -0.653 -31.235 1.00 92.94 284 LEU A N 1
ATOM 2285 C CA . LEU A 1 284 ? -6.231 -1.437 -31.293 1.00 92.94 284 LEU A CA 1
ATOM 2286 C C . LEU A 1 284 ? -6.119 -2.218 -32.602 1.00 92.94 284 LEU A C 1
ATOM 2288 O O . LEU A 1 284 ? -5.066 -2.177 -33.227 1.00 92.94 284 LEU A O 1
ATOM 2292 N N . GLU A 1 285 ? -7.195 -2.866 -33.046 1.00 92.44 285 GLU A N 1
ATOM 2293 C CA . GLU A 1 285 ? -7.236 -3.593 -34.318 1.00 92.44 285 GLU A CA 1
ATOM 2294 C C . GLU A 1 285 ? -6.943 -2.662 -35.506 1.00 92.44 285 GLU A C 1
ATOM 2296 O O . GLU A 1 285 ? -6.062 -2.951 -36.321 1.00 92.44 285 GLU A O 1
ATOM 2301 N N . SER A 1 286 ? -7.600 -1.496 -35.567 1.00 91.19 286 SER A N 1
ATOM 2302 C CA . SER A 1 286 ? -7.342 -0.488 -36.604 1.00 91.19 286 SER A CA 1
ATOM 2303 C C . SER A 1 286 ? -5.905 0.044 -36.550 1.00 91.19 286 SER A C 1
ATOM 2305 O O . SER A 1 286 ? -5.269 0.207 -37.593 1.00 91.19 286 SER A O 1
ATOM 2307 N N . VAL A 1 287 ? -5.363 0.304 -35.355 1.00 90.81 287 VAL A N 1
ATOM 2308 C CA . VAL A 1 287 ? -3.989 0.800 -35.179 1.00 90.81 287 VAL A CA 1
ATOM 2309 C C . VAL A 1 287 ? -2.961 -0.266 -35.565 1.00 90.81 287 VAL A C 1
ATOM 2311 O O . VAL A 1 287 ? -2.021 0.044 -36.294 1.00 90.81 287 VAL A O 1
ATOM 2314 N N . GLN A 1 288 ? -3.149 -1.523 -35.164 1.00 88.31 288 GLN A N 1
ATOM 2315 C CA . GLN A 1 288 ? -2.258 -2.627 -35.525 1.00 88.31 288 GLN A CA 1
ATOM 2316 C C . GLN A 1 288 ? -2.274 -2.897 -37.026 1.00 88.31 288 GLN A C 1
ATOM 2318 O O . GLN A 1 288 ? -1.212 -3.051 -37.627 1.00 88.31 288 GLN A O 1
ATOM 2323 N N . ALA A 1 289 ? -3.445 -2.863 -37.668 1.00 87.81 289 ALA A N 1
ATOM 2324 C CA . ALA A 1 289 ? -3.539 -2.968 -39.121 1.00 87.81 289 ALA A CA 1
ATOM 2325 C C . ALA A 1 289 ? -2.742 -1.855 -39.828 1.00 87.81 289 ALA A C 1
ATOM 2327 O O . ALA A 1 289 ? -2.092 -2.105 -40.846 1.00 87.81 289 ALA A O 1
ATOM 2328 N N . VAL A 1 290 ? -2.746 -0.636 -39.275 1.00 87.00 290 VAL A N 1
ATOM 2329 C CA . VAL A 1 290 ? -1.936 0.486 -39.773 1.00 87.00 290 VAL A CA 1
ATOM 2330 C C . VAL A 1 290 ? -0.440 0.257 -39.542 1.00 87.00 290 VAL A C 1
ATOM 2332 O O . VAL A 1 290 ? 0.334 0.478 -40.472 1.00 87.00 290 VAL A O 1
ATOM 2335 N N . VAL A 1 291 ? -0.025 -0.183 -38.349 1.00 86.12 291 VAL A N 1
ATOM 2336 C CA . VAL A 1 291 ? 1.387 -0.457 -38.021 1.00 86.12 291 VAL A CA 1
ATOM 2337 C C . VAL A 1 291 ? 1.940 -1.562 -38.915 1.00 86.12 291 VAL A C 1
ATOM 2339 O O . VAL A 1 291 ? 2.947 -1.344 -39.583 1.00 86.12 291 VAL A O 1
ATOM 2342 N N . VAL A 1 292 ? 1.256 -2.709 -38.994 1.00 86.50 292 VAL A N 1
ATOM 2343 C CA . VAL A 1 292 ? 1.668 -3.853 -39.822 1.00 86.50 292 VAL A CA 1
ATOM 2344 C C . VAL A 1 292 ? 1.784 -3.428 -41.278 1.00 86.50 292 VAL A C 1
ATOM 2346 O O . VAL A 1 292 ? 2.822 -3.636 -41.901 1.00 86.50 292 VAL A O 1
ATOM 2349 N N . LYS A 1 293 ? 0.765 -2.744 -41.814 1.00 83.69 293 LYS A N 1
ATOM 2350 C CA . LYS A 1 293 ? 0.804 -2.267 -43.197 1.00 83.69 293 LYS A CA 1
ATOM 2351 C C . LYS A 1 293 ? 1.930 -1.254 -43.431 1.00 83.69 293 LYS A C 1
ATOM 2353 O O . LYS A 1 293 ? 2.590 -1.329 -44.461 1.00 83.69 293 LYS A O 1
ATOM 2358 N N . GLY A 1 294 ? 2.159 -0.325 -42.504 1.00 82.25 294 GLY A N 1
ATOM 2359 C CA . GLY A 1 294 ? 3.258 0.639 -42.590 1.00 82.25 294 GLY A CA 1
ATOM 2360 C C . GLY A 1 294 ? 4.634 -0.031 -42.553 1.00 82.25 294 GLY A C 1
ATOM 2361 O O . GLY A 1 294 ? 5.524 0.368 -43.304 1.00 82.25 294 GLY A O 1
ATOM 2362 N N . MET A 1 295 ? 4.798 -1.086 -41.749 1.00 82.62 295 MET A N 1
ATOM 2363 C CA . MET A 1 295 ? 6.028 -1.882 -41.696 1.00 82.62 295 MET A CA 1
ATOM 2364 C C . MET A 1 295 ? 6.247 -2.702 -42.974 1.00 82.62 295 MET A C 1
ATOM 2366 O O . MET A 1 295 ? 7.355 -2.683 -43.496 1.00 82.62 295 MET A O 1
ATOM 2370 N N . THR A 1 296 ? 5.214 -3.337 -43.539 1.00 85.25 296 THR A N 1
ATOM 2371 C CA . THR A 1 296 ? 5.333 -4.087 -44.806 1.00 85.25 296 THR A CA 1
ATOM 2372 C C . THR A 1 296 ? 5.690 -3.183 -45.993 1.00 85.25 296 THR A C 1
ATOM 2374 O O . THR A 1 296 ? 6.509 -3.552 -46.834 1.00 85.25 296 THR A O 1
ATOM 2377 N N . GLU A 1 297 ? 5.110 -1.981 -46.078 1.00 82.38 297 GLU A N 1
ATOM 2378 C CA . GLU A 1 297 ? 5.462 -1.005 -47.127 1.00 82.38 297 GLU A CA 1
ATOM 2379 C C . GLU A 1 297 ? 6.885 -0.459 -46.908 1.00 82.38 297 GLU A C 1
ATOM 2381 O O . GLU A 1 297 ? 7.647 -0.319 -47.864 1.00 82.38 297 GLU A O 1
ATOM 2386 N N . THR A 1 298 ? 7.279 -0.228 -45.648 1.00 82.31 298 THR A N 1
ATOM 2387 C CA . THR A 1 298 ? 8.653 0.151 -45.276 1.00 82.31 298 THR A CA 1
ATOM 2388 C C . THR A 1 298 ? 9.664 -0.909 -45.709 1.00 82.31 298 THR A C 1
ATOM 2390 O O . THR A 1 298 ? 10.673 -0.576 -46.326 1.00 82.31 298 THR A O 1
ATOM 2393 N N . GLU A 1 299 ? 9.382 -2.182 -45.431 1.00 81.38 299 GLU A N 1
ATOM 2394 C CA . GLU A 1 299 ? 10.201 -3.325 -45.837 1.00 81.38 299 GLU A CA 1
ATOM 2395 C C . GLU A 1 299 ? 10.294 -3.426 -47.364 1.00 81.38 299 GLU A C 1
ATOM 2397 O O . GLU A 1 299 ? 11.392 -3.467 -47.912 1.00 81.38 299 GLU A O 1
ATOM 2402 N N . THR A 1 300 ? 9.163 -3.326 -48.069 1.00 83.44 300 THR A N 1
ATOM 2403 C CA . THR A 1 300 ? 9.118 -3.370 -49.541 1.00 83.44 300 THR A CA 1
ATOM 2404 C C . THR A 1 300 ? 9.939 -2.238 -50.174 1.00 83.44 300 THR A C 1
ATOM 2406 O O . THR A 1 300 ? 10.703 -2.465 -51.116 1.00 83.44 300 THR A O 1
ATOM 2409 N N . ILE A 1 301 ? 9.818 -1.007 -49.664 1.00 81.50 301 ILE A N 1
ATOM 2410 C CA . ILE A 1 301 ? 10.587 0.149 -50.153 1.00 81.50 301 ILE A CA 1
ATOM 2411 C C . ILE A 1 301 ? 12.073 -0.007 -49.805 1.00 81.50 301 ILE A C 1
ATOM 2413 O O . ILE A 1 301 ? 12.929 0.305 -50.638 1.00 81.50 301 ILE A O 1
ATOM 2417 N N . ALA A 1 302 ? 12.403 -0.522 -48.618 1.00 77.69 302 ALA A N 1
ATOM 2418 C CA . ALA A 1 302 ? 13.781 -0.791 -48.216 1.00 77.69 302 ALA A CA 1
ATOM 2419 C C . ALA A 1 302 ? 14.434 -1.855 -49.116 1.00 77.69 302 ALA A C 1
ATOM 2421 O O . ALA A 1 302 ? 15.537 -1.632 -49.618 1.00 77.69 302 ALA A O 1
ATOM 2422 N N . GLU A 1 303 ? 13.745 -2.958 -49.415 1.00 81.50 303 GLU A N 1
ATOM 2423 C CA . GLU A 1 303 ? 14.212 -3.990 -50.347 1.00 81.50 303 GLU A CA 1
ATOM 2424 C C . GLU A 1 303 ? 14.404 -3.444 -51.768 1.00 81.50 303 GLU A C 1
ATOM 2426 O O . GLU A 1 303 ? 15.433 -3.694 -52.404 1.00 81.50 303 GLU A O 1
ATOM 2431 N N . GLN A 1 304 ? 13.455 -2.642 -52.265 1.00 77.94 304 GLN A N 1
ATOM 2432 C CA . GLN A 1 304 ? 13.577 -1.969 -53.563 1.00 77.94 304 GLN A CA 1
ATOM 2433 C C . GLN A 1 304 ? 14.756 -0.992 -53.594 1.00 77.94 304 GLN A C 1
ATOM 2435 O O . GLN A 1 304 ? 15.465 -0.917 -54.602 1.00 77.94 304 GLN A O 1
ATOM 2440 N N . THR A 1 305 ? 15.006 -0.287 -52.489 1.00 77.31 305 THR A N 1
ATOM 2441 C CA . THR A 1 305 ? 16.135 0.636 -52.339 1.00 77.31 305 THR A CA 1
ATOM 2442 C C . THR A 1 305 ? 17.461 -0.126 -52.351 1.00 77.31 305 THR A C 1
ATOM 2444 O O . THR A 1 305 ? 18.364 0.223 -53.112 1.00 77.31 305 THR A O 1
ATOM 2447 N N . VAL A 1 306 ? 17.571 -1.224 -51.593 1.00 78.31 306 VAL A N 1
ATOM 2448 C CA . VAL A 1 306 ? 18.758 -2.099 -51.566 1.00 78.31 306 VAL A CA 1
ATOM 2449 C C . VAL A 1 306 ? 19.003 -2.747 -52.935 1.00 78.31 306 VAL A C 1
ATOM 2451 O O . VAL A 1 306 ? 20.141 -2.788 -53.411 1.00 78.31 306 VAL A O 1
ATOM 2454 N N . SER A 1 307 ? 17.949 -3.198 -53.618 1.00 76.44 307 SER A N 1
ATOM 2455 C CA . SER A 1 307 ? 18.024 -3.774 -54.967 1.00 76.44 307 SER A CA 1
ATOM 2456 C C . SER A 1 307 ? 18.455 -2.746 -56.025 1.00 76.44 307 SER A C 1
ATOM 2458 O O . SER A 1 307 ? 19.324 -3.027 -56.863 1.00 76.44 307 SER A O 1
ATOM 2460 N N . SER A 1 308 ? 17.926 -1.521 -55.949 1.00 74.06 308 SER A N 1
ATOM 2461 C CA . SER A 1 308 ? 18.307 -0.399 -56.820 1.00 74.06 308 SER A CA 1
ATOM 2462 C C . SER A 1 308 ? 19.760 0.020 -56.588 1.00 74.06 308 SER A C 1
ATOM 2464 O O . SER A 1 308 ? 20.503 0.243 -57.547 1.00 74.06 308 SER A O 1
ATOM 2466 N N . LEU A 1 309 ? 20.207 0.024 -55.329 1.00 71.50 309 LEU A N 1
ATOM 2467 C CA . LEU A 1 309 ? 21.590 0.306 -54.951 1.00 71.50 309 LEU A CA 1
ATOM 2468 C C . LEU A 1 309 ? 22.551 -0.790 -55.450 1.00 71.50 309 LEU A C 1
ATOM 2470 O O . LEU A 1 309 ? 23.593 -0.490 -56.032 1.00 71.50 309 LEU A O 1
ATOM 2474 N N . SER A 1 310 ? 22.173 -2.066 -55.314 1.00 75.75 310 SER A N 1
ATOM 2475 C CA . SER A 1 310 ? 22.927 -3.218 -55.836 1.00 75.75 310 SER A CA 1
ATOM 2476 C C . SER A 1 310 ? 23.053 -3.188 -57.366 1.00 75.75 310 SER A C 1
ATOM 2478 O O . SER A 1 310 ? 24.130 -3.429 -57.922 1.00 75.75 310 SER A O 1
ATOM 2480 N N . SER A 1 311 ? 21.979 -2.823 -58.068 1.00 67.62 311 SER A N 1
ATOM 2481 C CA . SER A 1 311 ? 21.976 -2.659 -59.527 1.00 67.62 311 SER A CA 1
ATOM 2482 C C . SER A 1 311 ? 22.846 -1.478 -59.974 1.00 67.62 311 SER A C 1
ATOM 2484 O O . SER A 1 311 ? 23.620 -1.610 -60.926 1.00 67.62 311 SER A O 1
ATOM 2486 N N . ALA A 1 312 ? 22.806 -0.357 -59.245 1.00 67.50 312 ALA A N 1
ATOM 2487 C CA . ALA A 1 312 ? 23.680 0.790 -59.480 1.00 67.50 312 ALA A CA 1
ATOM 2488 C C . ALA A 1 312 ? 25.165 0.429 -59.292 1.00 67.50 312 ALA A C 1
ATOM 2490 O O . ALA A 1 312 ? 25.988 0.755 -60.152 1.00 67.50 312 ALA A O 1
ATOM 2491 N N . PHE A 1 313 ? 25.511 -0.318 -58.236 1.00 68.19 313 PHE A N 1
ATOM 2492 C CA . PHE A 1 313 ? 26.880 -0.794 -58.020 1.00 68.19 313 PHE A CA 1
ATOM 2493 C C . PHE A 1 313 ? 27.366 -1.725 -59.139 1.00 68.19 313 PHE A C 1
ATOM 2495 O O . PHE A 1 313 ? 28.502 -1.580 -59.593 1.00 68.19 313 PHE A O 1
ATOM 2502 N N . LYS A 1 314 ? 26.522 -2.626 -59.659 1.00 69.94 314 LYS A N 1
ATOM 2503 C CA . LYS A 1 314 ? 26.883 -3.498 -60.795 1.00 69.94 314 LYS A CA 1
ATOM 2504 C C . LYS A 1 314 ? 27.179 -2.704 -62.076 1.00 69.94 314 LYS A C 1
ATOM 2506 O O . LYS A 1 314 ? 28.160 -3.000 -62.757 1.00 69.94 314 LYS A O 1
ATOM 2511 N N . ILE A 1 315 ? 26.391 -1.668 -62.379 1.00 67.19 315 ILE A N 1
ATOM 2512 C CA . ILE A 1 315 ? 26.595 -0.795 -63.552 1.00 67.19 315 ILE A CA 1
ATOM 2513 C C . ILE A 1 315 ? 27.893 0.020 -63.414 1.00 67.19 315 ILE A C 1
ATOM 2515 O O . ILE A 1 315 ? 28.667 0.120 -64.370 1.00 67.19 315 ILE A O 1
ATOM 2519 N N . ILE A 1 316 ? 28.174 0.544 -62.215 1.00 67.25 316 ILE A N 1
ATOM 2520 C CA . ILE A 1 316 ? 29.405 1.291 -61.919 1.00 67.25 316 ILE A CA 1
ATOM 2521 C C . ILE A 1 316 ? 30.639 0.381 -62.015 1.00 67.25 316 ILE A C 1
ATOM 2523 O O . ILE A 1 316 ? 31.627 0.773 -62.630 1.00 67.25 316 ILE A O 1
ATOM 2527 N N . ILE A 1 317 ? 30.590 -0.845 -61.484 1.00 67.69 317 ILE A N 1
ATOM 2528 C CA . ILE A 1 317 ? 31.714 -1.796 -61.535 1.00 67.69 317 ILE A CA 1
ATOM 2529 C C . ILE A 1 317 ? 32.038 -2.203 -62.982 1.00 67.69 317 ILE A C 1
ATOM 2531 O O . ILE A 1 317 ? 33.206 -2.177 -63.372 1.00 67.69 317 ILE A O 1
ATOM 2535 N N . ILE A 1 318 ? 31.031 -2.501 -63.812 1.00 66.75 318 ILE A N 1
ATOM 2536 C CA . ILE A 1 318 ? 31.232 -2.818 -65.240 1.00 66.75 318 ILE A CA 1
ATOM 2537 C C . ILE A 1 318 ? 31.817 -1.605 -65.993 1.00 66.75 318 ILE A C 1
ATOM 2539 O O . ILE A 1 318 ? 32.734 -1.761 -66.801 1.00 66.75 318 ILE A O 1
ATOM 2543 N N . GLY A 1 319 ? 31.359 -0.386 -65.681 1.00 63.84 319 GLY A N 1
ATOM 2544 C CA . GLY A 1 319 ? 31.896 0.858 -66.244 1.00 63.84 319 GLY A CA 1
ATOM 2545 C C . GLY A 1 319 ? 33.339 1.165 -65.819 1.00 63.84 319 GLY A C 1
ATOM 2546 O O . GLY A 1 319 ? 34.148 1.599 -66.642 1.00 63.84 319 GLY A O 1
ATOM 2547 N N . ILE A 1 320 ? 33.694 0.881 -64.562 1.00 66.75 320 ILE A N 1
ATOM 2548 C CA . ILE A 1 320 ? 35.057 1.032 -64.033 1.00 66.75 320 ILE A CA 1
ATOM 2549 C C . ILE A 1 320 ? 36.010 0.036 -64.699 1.00 66.75 320 ILE A C 1
ATOM 2551 O O . ILE A 1 320 ? 37.115 0.426 -65.063 1.00 66.75 320 ILE A O 1
ATOM 2555 N N . ILE A 1 321 ? 35.595 -1.211 -64.942 1.00 63.97 321 ILE A N 1
ATOM 2556 C CA . ILE A 1 321 ? 36.428 -2.210 -65.636 1.00 63.97 321 ILE A CA 1
ATOM 2557 C C . ILE A 1 321 ? 36.797 -1.731 -67.054 1.00 63.97 321 ILE A C 1
ATOM 2559 O O . ILE A 1 321 ? 37.956 -1.828 -67.461 1.00 63.97 321 ILE A O 1
ATOM 2563 N N . ILE A 1 322 ? 35.852 -1.123 -67.779 1.00 62.81 322 ILE A N 1
ATOM 2564 C CA . ILE A 1 322 ? 36.081 -0.546 -69.117 1.00 62.81 322 ILE A CA 1
ATOM 2565 C C . ILE A 1 322 ? 36.999 0.691 -69.043 1.00 62.81 322 ILE A C 1
ATOM 2567 O O . ILE A 1 322 ? 37.910 0.842 -69.861 1.00 62.81 322 ILE A O 1
ATOM 2571 N N . ALA A 1 323 ? 36.820 1.552 -68.036 1.00 59.28 323 ALA A N 1
ATOM 2572 C CA . ALA A 1 323 ? 37.655 2.738 -67.822 1.00 59.28 323 ALA A CA 1
ATOM 2573 C C . ALA A 1 323 ? 39.097 2.394 -67.395 1.00 59.28 323 ALA A C 1
ATOM 2575 O O . ALA A 1 323 ? 40.044 3.069 -67.804 1.00 59.28 323 ALA A O 1
ATOM 2576 N N . VAL A 1 324 ? 39.284 1.319 -66.623 1.00 61.97 324 VAL A N 1
ATOM 2577 C CA . VAL A 1 324 ? 40.593 0.822 -66.171 1.00 61.97 324 VAL A CA 1
ATOM 2578 C C . VAL A 1 324 ? 41.408 0.264 -67.343 1.00 61.97 324 VAL A C 1
ATOM 2580 O O . VAL A 1 324 ? 42.599 0.552 -67.436 1.00 61.97 324 VAL A O 1
ATOM 2583 N N . ILE A 1 325 ? 40.784 -0.426 -68.303 1.00 59.66 325 ILE A N 1
ATOM 2584 C CA . ILE A 1 325 ? 41.463 -0.928 -69.515 1.00 59.66 325 ILE A CA 1
ATOM 2585 C C . ILE A 1 325 ? 42.003 0.229 -70.379 1.00 59.66 325 ILE A C 1
ATOM 2587 O O . ILE A 1 325 ? 43.132 0.168 -70.869 1.00 59.66 325 ILE A O 1
ATOM 2591 N N . VAL A 1 326 ? 41.245 1.324 -70.508 1.00 60.00 326 VAL A N 1
ATOM 2592 C CA . VAL A 1 326 ? 41.666 2.548 -71.222 1.00 60.00 326 VAL A CA 1
ATOM 2593 C C . VAL A 1 326 ? 42.720 3.337 -70.423 1.00 60.00 326 VAL A C 1
ATOM 2595 O O . VAL A 1 326 ? 43.655 3.901 -70.998 1.00 60.00 326 VAL A O 1
ATOM 2598 N N . GLY A 1 327 ? 42.621 3.333 -69.090 1.00 56.38 327 GLY A N 1
ATOM 2599 C CA . GLY A 1 327 ? 43.555 3.996 -68.176 1.00 56.38 327 GLY A CA 1
ATOM 2600 C C . GLY A 1 327 ? 44.942 3.347 -68.108 1.00 56.38 327 GLY A C 1
ATOM 2601 O O . GLY A 1 327 ? 45.942 4.062 -68.033 1.00 56.38 327 GLY A O 1
ATOM 2602 N N . ILE A 1 328 ? 45.036 2.015 -68.211 1.00 59.16 328 ILE A N 1
ATOM 2603 C CA . ILE A 1 328 ? 46.314 1.276 -68.194 1.00 59.16 328 ILE A CA 1
ATOM 2604 C C . ILE A 1 328 ? 47.217 1.687 -69.377 1.00 59.16 328 ILE A C 1
ATOM 2606 O O . ILE A 1 328 ? 48.431 1.829 -69.208 1.00 59.16 328 ILE A O 1
ATOM 2610 N N . GLY A 1 329 ? 46.637 1.991 -70.545 1.00 54.97 329 GLY A N 1
ATOM 2611 C CA . GLY A 1 329 ? 47.372 2.519 -71.705 1.00 54.97 329 GLY A CA 1
ATOM 2612 C C . GLY A 1 329 ? 47.887 3.955 -71.520 1.00 54.97 329 GLY A C 1
ATOM 2613 O O . GLY A 1 329 ? 48.978 4.292 -71.985 1.00 54.97 329 GLY A O 1
ATOM 2614 N N . ALA A 1 330 ? 47.147 4.796 -70.791 1.00 52.41 330 ALA A N 1
ATOM 2615 C CA . ALA A 1 330 ? 47.554 6.165 -70.465 1.00 52.41 330 ALA A CA 1
ATOM 2616 C C . ALA A 1 330 ? 48.602 6.216 -69.333 1.00 52.41 330 ALA A C 1
ATOM 2618 O O . ALA A 1 330 ? 49.482 7.083 -69.332 1.00 52.41 330 ALA A O 1
ATOM 2619 N N . ALA A 1 331 ? 48.548 5.259 -68.400 1.00 51.12 331 ALA A N 1
ATOM 2620 C CA . ALA A 1 331 ? 49.442 5.167 -67.250 1.00 51.12 331 ALA A CA 1
ATOM 2621 C C . ALA A 1 331 ? 50.900 4.883 -67.652 1.00 51.12 331 ALA A C 1
ATOM 2623 O O . ALA A 1 331 ? 51.804 5.531 -67.123 1.00 51.12 331 ALA A O 1
ATOM 2624 N N . PHE A 1 332 ? 51.137 4.016 -68.646 1.00 50.56 332 PHE A N 1
ATOM 2625 C CA . PHE A 1 332 ? 52.487 3.653 -69.113 1.00 50.56 332 PHE A CA 1
ATOM 2626 C C . PHE A 1 332 ? 53.316 4.863 -69.596 1.00 50.56 332 PHE A C 1
ATOM 2628 O O . PHE A 1 332 ? 54.532 4.915 -69.407 1.00 50.56 332 PHE A O 1
ATOM 2635 N N . PHE A 1 333 ? 52.661 5.883 -70.164 1.00 48.06 333 PHE A N 1
ATOM 2636 C CA . PHE A 1 333 ? 53.313 7.122 -70.608 1.00 48.06 333 PHE A CA 1
ATOM 2637 C C . PHE A 1 333 ? 53.609 8.107 -69.465 1.00 48.06 333 PHE A C 1
ATOM 2639 O O . PHE A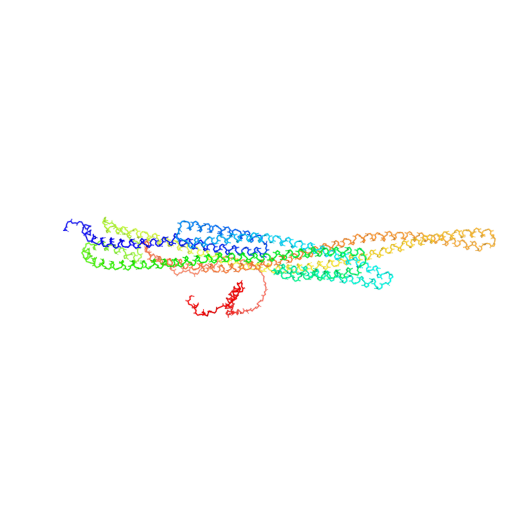 1 333 ? 54.537 8.913 -69.567 1.00 48.06 333 PHE A O 1
ATOM 2646 N N . MET A 1 334 ? 52.844 8.044 -68.373 1.00 48.12 334 MET A N 1
ATOM 2647 C CA . MET A 1 334 ? 52.921 8.987 -67.253 1.00 48.12 334 MET A CA 1
ATOM 2648 C C . MET A 1 334 ? 53.956 8.557 -66.197 1.00 48.12 334 MET A C 1
ATOM 2650 O O . MET A 1 334 ? 54.589 9.403 -65.558 1.00 48.12 334 MET A O 1
ATOM 2654 N N . THR A 1 335 ? 54.227 7.250 -66.086 1.00 51.00 335 THR A N 1
ATOM 2655 C CA . THR A 1 335 ? 55.180 6.659 -65.124 1.00 51.00 335 THR A CA 1
ATOM 2656 C C . THR A 1 335 ? 56.616 7.182 -65.274 1.00 51.00 335 THR A C 1
ATOM 2658 O O . THR A 1 335 ? 57.376 7.208 -64.302 1.00 51.00 335 THR A O 1
ATOM 2661 N N . ARG A 1 336 ? 57.009 7.657 -66.465 1.00 45.69 336 ARG A N 1
ATOM 2662 C CA . ARG A 1 336 ? 58.388 8.105 -66.734 1.00 45.69 336 ARG A CA 1
ATOM 2663 C C . ARG A 1 336 ? 58.698 9.533 -66.249 1.00 45.69 336 ARG A C 1
ATOM 2665 O O . ARG A 1 336 ? 59.871 9.891 -66.205 1.00 45.69 336 ARG A O 1
ATOM 2672 N N . PHE A 1 337 ? 57.693 10.329 -65.854 1.00 46.50 337 PHE A N 1
ATOM 2673 C CA . PHE A 1 337 ? 57.871 11.743 -65.464 1.00 46.50 337 PHE A CA 1
ATOM 2674 C C . PHE A 1 337 ? 57.667 12.057 -63.962 1.00 46.50 337 PHE A C 1
ATOM 2676 O O . PHE A 1 337 ? 58.093 13.122 -63.524 1.00 46.50 337 PHE A O 1
ATOM 2683 N N . LEU A 1 338 ? 57.093 11.150 -63.154 1.00 50.53 338 LEU A N 1
ATOM 2684 C CA . LEU A 1 338 ? 56.756 11.377 -61.726 1.00 50.53 338 LEU A CA 1
ATOM 2685 C C . LEU A 1 338 ? 57.723 10.724 -60.712 1.00 50.53 338 LEU A C 1
ATOM 2687 O O . LEU A 1 338 ? 57.608 10.912 -59.503 1.00 50.53 338 LEU A O 1
ATOM 2691 N N . THR A 1 339 ? 58.691 9.936 -61.175 1.00 55.25 339 THR A N 1
ATOM 2692 C CA . THR A 1 339 ? 59.368 8.912 -60.357 1.00 55.25 339 THR A CA 1
ATOM 2693 C C . THR A 1 339 ? 60.385 9.435 -59.332 1.00 55.25 339 THR A C 1
ATOM 2695 O O . THR A 1 339 ? 60.821 8.671 -58.472 1.00 55.25 339 THR A O 1
ATOM 2698 N N . ARG A 1 340 ? 60.809 10.706 -59.398 1.00 49.75 340 ARG A N 1
ATOM 2699 C CA . ARG A 1 340 ? 61.865 11.240 -58.511 1.00 49.75 340 ARG A CA 1
ATOM 2700 C C . ARG A 1 340 ? 61.349 11.860 -57.197 1.00 49.75 340 ARG A C 1
ATOM 2702 O O . ARG A 1 340 ? 61.897 11.480 -56.167 1.00 49.75 340 ARG A O 1
ATOM 2709 N N . PRO A 1 341 ? 60.303 12.706 -57.169 1.00 55.69 341 PRO A N 1
ATOM 2710 C CA . PRO A 1 341 ? 59.802 13.282 -55.911 1.00 55.69 341 PRO A CA 1
ATOM 2711 C C . PRO A 1 341 ? 58.973 12.305 -55.049 1.00 55.69 341 PRO A C 1
ATOM 2713 O O . PRO A 1 341 ? 59.003 12.373 -53.824 1.00 55.69 341 PRO A O 1
ATOM 2716 N N . LEU A 1 342 ? 58.292 11.327 -55.665 1.00 62.75 342 LEU A N 1
ATOM 2717 C CA . LEU A 1 342 ? 57.526 10.278 -54.963 1.00 62.75 342 LEU A CA 1
ATOM 2718 C C . LEU A 1 342 ? 58.395 9.390 -54.056 1.00 62.75 342 LEU A C 1
ATOM 2720 O O . LEU A 1 342 ? 57.917 8.863 -53.055 1.00 62.75 342 LEU A O 1
ATOM 2724 N N . ARG A 1 343 ? 59.688 9.242 -54.368 1.00 62.16 343 ARG A N 1
ATOM 2725 C CA . ARG A 1 343 ? 60.619 8.420 -53.581 1.00 62.16 343 ARG A CA 1
ATOM 2726 C C . ARG A 1 343 ? 60.900 9.017 -52.193 1.00 62.16 343 ARG A C 1
ATOM 2728 O O . ARG A 1 343 ? 61.243 8.274 -51.277 1.00 62.16 343 ARG A O 1
ATOM 2735 N N . GLU A 1 344 ? 60.746 10.329 -52.025 1.00 62.06 344 GLU A N 1
ATOM 2736 C CA . GLU A 1 344 ? 60.925 11.020 -50.740 1.00 62.06 344 GLU A CA 1
ATOM 2737 C C . GLU A 1 344 ? 59.665 10.934 -49.862 1.00 62.06 344 GLU A C 1
ATOM 2739 O O . GLU A 1 344 ? 59.770 10.662 -48.666 1.00 62.06 344 GLU A O 1
ATOM 2744 N N . ALA A 1 345 ? 58.472 11.021 -50.462 1.00 67.50 345 ALA A N 1
ATOM 2745 C CA . ALA A 1 345 ? 57.205 10.741 -49.780 1.00 67.50 345 ALA A CA 1
ATOM 2746 C C . ALA A 1 345 ? 57.128 9.282 -49.281 1.00 67.50 345 ALA A C 1
ATOM 2748 O O . ALA A 1 345 ? 56.795 9.045 -48.123 1.00 67.50 345 ALA A O 1
ATOM 2749 N N . VAL A 1 346 ? 57.553 8.308 -50.099 1.00 75.62 346 VAL A N 1
ATOM 2750 C CA . VAL A 1 346 ? 57.602 6.882 -49.709 1.00 75.62 346 VAL A CA 1
ATOM 2751 C C . VAL A 1 346 ? 58.535 6.640 -48.516 1.00 75.62 346 VAL A C 1
ATOM 2753 O O . VAL A 1 346 ? 58.192 5.888 -47.610 1.00 75.62 346 VAL A O 1
ATOM 2756 N N . ARG A 1 347 ? 59.698 7.306 -48.460 1.00 73.00 347 ARG A N 1
ATOM 2757 C CA . ARG A 1 347 ? 60.620 7.185 -47.313 1.00 73.00 347 ARG A CA 1
ATOM 2758 C C . ARG A 1 347 ? 60.005 7.696 -46.014 1.00 73.00 347 ARG A C 1
ATOM 2760 O O . ARG A 1 347 ? 60.212 7.085 -44.972 1.00 73.00 347 ARG A O 1
ATOM 2767 N N . THR A 1 348 ? 59.267 8.798 -46.073 1.00 73.69 348 THR A N 1
ATOM 2768 C CA . THR A 1 348 ? 58.569 9.353 -44.909 1.00 73.69 348 THR A CA 1
ATOM 2769 C C . THR A 1 348 ? 57.434 8.434 -44.452 1.00 73.69 348 THR A C 1
ATOM 2771 O O . THR A 1 348 ? 57.327 8.167 -43.261 1.00 73.69 348 THR A O 1
ATOM 2774 N N . SER A 1 349 ? 56.636 7.886 -45.375 1.00 78.75 349 SER A N 1
ATOM 2775 C CA . SER A 1 349 ? 55.588 6.909 -45.043 1.00 78.75 349 SER A CA 1
ATOM 2776 C C . SER A 1 349 ? 56.151 5.648 -44.385 1.00 78.75 349 SER A C 1
ATOM 2778 O O . SER A 1 349 ? 55.588 5.202 -43.392 1.00 78.75 349 SER A O 1
ATOM 2780 N N . ASN A 1 350 ? 57.282 5.124 -44.875 1.00 81.62 350 ASN A N 1
ATOM 2781 C CA . ASN A 1 350 ? 57.925 3.947 -44.279 1.00 81.62 350 ASN A CA 1
ATOM 2782 C C . ASN A 1 350 ? 58.383 4.208 -42.835 1.00 81.62 350 ASN A C 1
ATOM 2784 O O . ASN A 1 350 ? 58.177 3.375 -41.959 1.00 81.62 350 ASN A O 1
ATOM 2788 N N . LYS A 1 351 ? 58.934 5.396 -42.553 1.00 77.94 351 LYS A N 1
ATOM 2789 C CA . LYS A 1 351 ? 59.312 5.767 -41.182 1.00 77.94 351 LYS A CA 1
ATOM 2790 C C . LYS A 1 351 ? 58.104 5.905 -40.248 1.00 77.94 351 LYS A C 1
ATOM 2792 O O . LYS A 1 351 ? 58.169 5.470 -39.105 1.00 77.94 351 LYS A O 1
ATOM 2797 N N . ILE A 1 352 ? 56.987 6.446 -40.741 1.00 81.31 352 ILE A N 1
ATOM 2798 C CA . ILE A 1 352 ? 55.734 6.528 -39.969 1.00 81.31 352 ILE A CA 1
ATOM 2799 C C . ILE A 1 352 ? 55.177 5.124 -39.684 1.00 81.31 352 ILE A C 1
ATOM 2801 O O . ILE A 1 352 ? 54.735 4.871 -38.567 1.00 81.31 352 ILE A O 1
ATOM 2805 N N . SER A 1 353 ?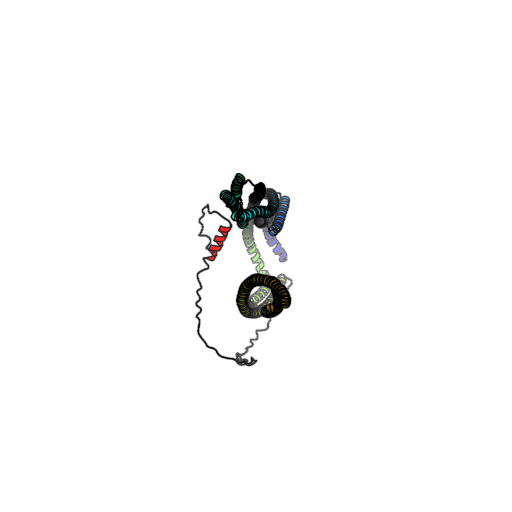 55.235 4.193 -40.647 1.00 80.50 353 SER A N 1
ATOM 2806 C CA . SER A 1 353 ? 54.800 2.802 -40.430 1.00 80.50 353 SER A CA 1
ATOM 2807 C C . SER A 1 353 ? 55.678 2.023 -39.446 1.00 80.50 353 SER A C 1
ATOM 2809 O O . SER A 1 353 ? 55.219 1.049 -38.864 1.00 80.50 353 SER A O 1
ATOM 2811 N N . GLU A 1 354 ? 56.918 2.466 -39.227 1.00 84.25 354 GLU A N 1
ATOM 2812 C CA . GLU A 1 354 ? 57.836 1.931 -38.211 1.00 84.25 354 GLU A CA 1
ATOM 2813 C C . GLU A 1 354 ? 57.657 2.606 -36.832 1.00 84.25 354 GLU A C 1
ATOM 2815 O O . GLU A 1 354 ? 58.427 2.341 -35.910 1.00 84.25 354 GLU A O 1
ATOM 2820 N N . GLY A 1 355 ? 56.665 3.495 -36.684 1.00 79.56 355 GLY A N 1
ATOM 2821 C CA . GLY A 1 355 ? 56.370 4.201 -35.434 1.00 79.56 355 GLY A CA 1
ATOM 2822 C C . GLY A 1 355 ? 57.241 5.437 -35.175 1.00 79.56 355 GLY A C 1
ATOM 2823 O O . GLY A 1 355 ? 57.148 6.039 -34.107 1.00 79.56 355 GLY A O 1
ATOM 2824 N N . ASP A 1 356 ? 58.083 5.868 -36.120 1.00 83.81 356 ASP A N 1
ATOM 2825 C CA . ASP A 1 356 ? 58.937 7.050 -35.957 1.00 83.81 356 ASP A CA 1
ATOM 2826 C C . ASP A 1 356 ? 58.187 8.344 -36.327 1.00 83.81 356 ASP A C 1
ATOM 2828 O O . ASP A 1 356 ? 58.118 8.744 -37.492 1.00 83.81 356 ASP A O 1
ATOM 2832 N N . LEU A 1 357 ? 57.644 9.030 -35.315 1.00 84.44 357 LEU A N 1
ATOM 2833 C CA . LEU A 1 357 ? 56.994 10.340 -35.463 1.00 84.44 357 LEU A CA 1
ATOM 2834 C C . LEU A 1 357 ? 57.968 11.516 -35.251 1.00 84.44 357 LEU A C 1
ATOM 2836 O O . LEU A 1 357 ? 57.541 12.669 -35.175 1.00 84.44 357 LEU A O 1
ATOM 2840 N N . THR A 1 358 ? 59.281 11.261 -35.180 1.00 82.38 358 THR A N 1
ATOM 2841 C CA . THR A 1 358 ? 60.312 12.307 -35.017 1.00 82.38 358 THR A CA 1
ATOM 2842 C C . THR A 1 358 ? 60.802 12.896 -36.348 1.00 82.38 358 THR A C 1
ATOM 2844 O O . THR A 1 358 ? 61.622 13.819 -36.371 1.00 82.38 358 THR A O 1
ATOM 2847 N N . VAL A 1 359 ? 60.289 12.391 -37.475 1.00 77.88 359 VAL A N 1
ATOM 2848 C CA . VAL A 1 359 ? 60.727 12.747 -38.831 1.00 77.88 359 VAL A CA 1
ATOM 2849 C C . VAL A 1 359 ? 60.396 14.200 -39.183 1.00 77.88 359 VAL A C 1
ATOM 2851 O O . VAL A 1 359 ? 59.243 14.625 -39.162 1.00 77.88 359 VAL A O 1
ATOM 2854 N N . GLN A 1 360 ? 61.410 14.961 -39.604 1.00 72.75 360 GLN A N 1
ATOM 2855 C CA . GLN A 1 360 ? 61.243 16.331 -40.094 1.00 72.75 360 GLN A CA 1
ATOM 2856 C C . GLN A 1 360 ? 61.125 16.364 -41.622 1.00 72.75 360 GLN A C 1
ATOM 2858 O O . GLN A 1 360 ? 62.097 16.130 -42.340 1.00 72.75 360 GLN A O 1
ATOM 2863 N N . ILE A 1 361 ? 59.934 16.693 -42.125 1.00 76.00 361 ILE A N 1
ATOM 2864 C CA . ILE A 1 361 ? 59.657 16.800 -43.564 1.00 76.00 361 ILE A CA 1
ATOM 2865 C C . ILE A 1 361 ? 59.922 18.236 -44.038 1.00 76.00 361 ILE A C 1
ATOM 2867 O O . ILE A 1 361 ? 59.291 19.184 -43.561 1.00 76.00 361 ILE A O 1
ATOM 2871 N N . GLN A 1 362 ? 60.844 18.405 -44.993 1.00 65.94 362 GLN A N 1
ATOM 2872 C CA . GLN A 1 362 ? 61.164 19.698 -45.612 1.00 65.94 362 GLN A CA 1
ATOM 2873 C C . GLN A 1 362 ? 60.478 19.827 -46.979 1.00 65.94 362 GLN A C 1
ATOM 2875 O O . GLN A 1 362 ? 60.759 19.060 -47.895 1.00 65.94 362 GLN A O 1
ATOM 2880 N N . VAL A 1 363 ? 59.608 20.825 -47.145 1.00 71.19 363 VAL A N 1
ATOM 2881 C CA . VAL A 1 363 ? 58.907 21.097 -48.412 1.00 71.19 363 VAL A CA 1
ATOM 2882 C C . VAL A 1 363 ? 59.730 22.090 -49.236 1.00 71.19 363 VAL A C 1
ATOM 2884 O O . VAL A 1 363 ? 59.884 23.239 -48.827 1.00 71.19 363 VAL A O 1
ATOM 2887 N N . ARG A 1 364 ? 60.297 21.655 -50.373 1.00 58.91 364 ARG A N 1
ATOM 2888 C CA . ARG A 1 364 ? 61.235 22.463 -51.190 1.00 58.91 364 ARG A CA 1
ATOM 2889 C C . ARG A 1 364 ? 60.676 22.951 -52.534 1.00 58.91 364 ARG A C 1
ATOM 2891 O O . ARG A 1 364 ? 61.273 23.836 -53.141 1.00 58.91 364 ARG A O 1
ATOM 2898 N N . THR A 1 365 ? 59.542 22.425 -52.993 1.00 56.78 365 THR A N 1
ATOM 2899 C CA . THR A 1 365 ? 58.883 22.806 -54.258 1.00 56.78 365 THR A CA 1
ATOM 2900 C C . THR A 1 365 ? 57.427 23.227 -54.022 1.00 56.78 365 THR A C 1
ATOM 2902 O O . THR A 1 365 ? 56.828 22.871 -53.012 1.00 56.78 365 THR A O 1
ATOM 2905 N N . ARG A 1 366 ? 56.852 24.031 -54.931 1.00 59.88 366 ARG A N 1
ATOM 2906 C CA . ARG A 1 366 ? 55.426 24.448 -54.916 1.00 59.88 366 ARG A CA 1
ATOM 2907 C C . ARG A 1 366 ? 54.552 23.653 -55.899 1.00 59.88 366 ARG A C 1
ATOM 2909 O O . ARG A 1 366 ? 53.399 24.010 -56.125 1.00 59.88 366 ARG A O 1
ATOM 2916 N N . ASP A 1 367 ? 55.119 22.612 -56.496 1.00 61.31 367 ASP A N 1
ATOM 2917 C CA . ASP A 1 367 ? 54.418 21.672 -57.369 1.00 61.31 367 ASP A CA 1
ATOM 2918 C C . ASP A 1 367 ? 53.636 20.624 -56.553 1.00 61.31 367 ASP A C 1
ATOM 2920 O O . ASP A 1 367 ? 53.652 20.618 -55.318 1.00 61.31 367 ASP A O 1
ATOM 2924 N N . GLU A 1 368 ? 52.935 19.730 -57.245 1.00 66.50 368 GLU A N 1
ATOM 2925 C CA . GLU A 1 368 ? 52.068 18.690 -56.680 1.00 66.50 368 GLU A CA 1
ATOM 2926 C C . GLU A 1 368 ? 52.806 17.783 -55.675 1.00 66.50 368 GLU A C 1
ATOM 2928 O O . GLU A 1 368 ? 52.211 17.237 -54.747 1.00 66.50 368 GLU A O 1
ATOM 2933 N N . THR A 1 369 ? 54.127 17.663 -55.806 1.00 64.75 369 THR A N 1
ATOM 2934 C CA . THR A 1 369 ? 54.967 16.833 -54.936 1.00 64.75 369 THR A CA 1
ATOM 2935 C C . THR A 1 369 ? 55.386 17.563 -53.659 1.00 64.75 369 THR A C 1
ATOM 2937 O O . THR A 1 369 ? 55.488 16.951 -52.595 1.00 64.75 369 THR A O 1
ATOM 2940 N N . GLY A 1 370 ? 55.516 18.891 -53.722 1.00 67.50 370 GLY A N 1
ATOM 2941 C CA . GLY A 1 370 ? 55.646 19.743 -52.544 1.00 67.50 370 GLY A CA 1
ATOM 2942 C C . GLY A 1 370 ? 54.360 19.827 -51.715 1.00 67.50 370 GLY A C 1
ATOM 2943 O O . GLY A 1 370 ? 54.421 19.794 -50.485 1.00 67.50 370 GLY A O 1
ATOM 2944 N N . GLN A 1 371 ? 53.190 19.852 -52.364 1.00 74.50 371 GLN A N 1
ATOM 2945 C CA . GLN A 1 371 ? 51.892 19.784 -51.672 1.00 74.50 371 GLN A CA 1
ATOM 2946 C C . GLN A 1 371 ? 51.704 18.446 -50.935 1.00 74.50 371 GLN A C 1
ATOM 2948 O O . GLN A 1 371 ? 51.247 18.437 -49.792 1.00 74.50 371 GLN A O 1
ATOM 2953 N N . LEU A 1 372 ? 52.140 17.331 -51.537 1.00 76.69 372 LEU A N 1
ATOM 2954 C CA . LEU A 1 372 ? 52.143 16.006 -50.905 1.00 76.69 372 LEU A CA 1
ATOM 2955 C C . LEU A 1 372 ? 52.997 15.976 -49.625 1.00 76.69 372 LEU A C 1
ATOM 2957 O O . LEU A 1 372 ? 52.522 15.552 -48.573 1.00 76.69 372 LEU A O 1
ATOM 2961 N N . LEU A 1 373 ? 54.237 16.472 -49.682 1.00 73.12 373 LEU A N 1
ATOM 2962 C CA . LEU A 1 373 ? 55.121 16.523 -48.510 1.00 73.12 373 LEU A CA 1
ATOM 2963 C C . LEU A 1 373 ? 54.589 17.468 -47.412 1.00 73.12 373 LEU A C 1
ATOM 2965 O O . LEU A 1 373 ? 54.753 17.181 -46.226 1.00 73.12 373 LEU A O 1
ATOM 2969 N N . ALA A 1 374 ? 53.904 18.558 -47.777 1.00 78.56 374 ALA A N 1
ATOM 2970 C CA . ALA A 1 374 ? 53.243 19.447 -46.817 1.00 78.56 374 ALA A CA 1
ATOM 2971 C C . ALA A 1 374 ? 52.065 18.761 -46.097 1.00 78.56 374 ALA A C 1
ATOM 2973 O O . ALA A 1 374 ? 51.945 18.867 -44.876 1.00 78.56 374 ALA A O 1
ATOM 2974 N N . ALA A 1 375 ? 51.234 18.011 -46.828 1.00 79.81 375 ALA A N 1
ATOM 2975 C CA . ALA A 1 375 ? 50.143 17.229 -46.247 1.00 79.81 375 ALA A CA 1
ATOM 2976 C C . ALA A 1 375 ? 50.665 16.140 -45.291 1.00 79.81 375 ALA A C 1
ATOM 2978 O O . ALA A 1 375 ? 50.141 15.982 -44.187 1.00 79.81 375 ALA A O 1
ATOM 2979 N N . MET A 1 376 ? 51.758 15.458 -45.653 1.00 81.25 376 MET A N 1
ATOM 2980 C CA . MET A 1 376 ? 52.408 14.474 -44.777 1.00 81.25 376 MET A CA 1
ATOM 2981 C C . MET A 1 376 ? 52.970 15.100 -43.491 1.00 81.25 376 MET A C 1
ATOM 2983 O O . MET A 1 376 ? 52.897 14.482 -42.432 1.00 81.25 376 MET A O 1
ATOM 2987 N N . LYS A 1 377 ? 53.481 16.340 -43.541 1.00 82.25 377 LYS A N 1
ATOM 2988 C CA . LYS A 1 377 ? 53.941 17.075 -42.346 1.00 82.25 377 LYS A CA 1
ATOM 2989 C C . LYS A 1 377 ? 52.803 17.347 -41.367 1.00 82.25 377 LYS A C 1
ATOM 2991 O O . LYS A 1 377 ? 52.966 17.135 -40.167 1.00 82.25 377 LYS A O 1
ATOM 2996 N N . ASN A 1 378 ? 51.651 17.773 -41.878 1.00 84.25 378 ASN A N 1
ATOM 2997 C CA . ASN A 1 378 ? 50.465 17.998 -41.054 1.00 84.25 378 ASN A CA 1
ATOM 2998 C C . ASN A 1 378 ? 49.947 16.687 -40.444 1.00 84.25 378 ASN A C 1
ATOM 3000 O O . ASN A 1 378 ? 49.568 16.671 -39.276 1.00 84.25 378 ASN A O 1
ATOM 3004 N N . MET A 1 379 ? 50.003 15.581 -41.194 1.00 83.25 379 MET A N 1
ATOM 3005 C CA . MET A 1 379 ? 49.632 14.249 -40.708 1.00 83.25 379 MET A CA 1
ATOM 3006 C C . MET A 1 379 ? 50.515 13.793 -39.540 1.00 83.25 379 MET A C 1
ATOM 3008 O O . MET A 1 379 ? 49.985 13.402 -38.506 1.00 83.25 379 MET A O 1
ATOM 3012 N N . VAL A 1 380 ? 51.846 13.907 -39.652 1.00 85.12 380 VAL A N 1
ATOM 3013 C CA . VAL A 1 380 ? 52.770 13.569 -38.548 1.00 85.12 380 VAL A CA 1
ATOM 3014 C C . VAL A 1 380 ? 52.513 14.444 -37.318 1.00 85.12 380 VAL A C 1
ATOM 3016 O O . VAL A 1 380 ? 52.487 13.930 -36.203 1.00 85.12 380 VAL A O 1
ATOM 3019 N N . SER A 1 381 ? 52.264 15.746 -37.506 1.00 84.75 381 SER A N 1
ATOM 3020 C CA . SER A 1 381 ? 51.923 16.652 -36.397 1.00 84.75 381 SER A CA 1
ATOM 3021 C C . SER A 1 381 ? 50.635 16.229 -35.686 1.00 84.75 381 SER A C 1
ATOM 3023 O O . SER A 1 381 ? 50.601 16.181 -34.460 1.00 84.75 381 SER A O 1
ATOM 3025 N N . LYS A 1 382 ? 49.589 15.871 -36.442 1.00 85.56 382 LYS A N 1
ATOM 3026 C CA . LYS A 1 382 ? 48.307 15.432 -35.877 1.00 85.56 382 LYS A CA 1
ATOM 3027 C C . LYS A 1 382 ? 48.394 14.066 -35.204 1.00 85.56 382 LYS A C 1
ATOM 3029 O O . LYS A 1 382 ? 47.823 13.896 -34.136 1.00 85.56 382 LYS A O 1
ATOM 3034 N N . LEU A 1 383 ? 49.158 13.125 -35.760 1.00 87.00 383 LEU A N 1
ATOM 3035 C CA . LEU A 1 383 ? 49.430 11.845 -35.102 1.00 87.00 383 LEU A CA 1
ATOM 3036 C C . LEU A 1 383 ? 50.192 12.046 -33.787 1.00 87.00 383 LEU A C 1
ATOM 3038 O O . LEU A 1 383 ? 49.840 11.432 -32.787 1.00 87.00 383 LEU A O 1
ATOM 3042 N N . LYS A 1 384 ? 51.177 12.952 -33.750 1.00 85.44 384 LYS A N 1
ATOM 3043 C CA . LYS A 1 384 ? 51.891 13.302 -32.514 1.00 85.44 384 LYS A CA 1
ATOM 3044 C C . LYS A 1 384 ? 50.953 13.882 -31.446 1.00 85.44 384 LYS A C 1
ATOM 3046 O O . LYS A 1 384 ? 51.047 13.476 -30.289 1.00 85.44 384 LYS A O 1
ATOM 3051 N N . GLU A 1 385 ? 50.049 14.791 -31.820 1.00 87.94 385 GLU A N 1
ATOM 3052 C CA . GLU A 1 385 ? 49.023 15.339 -30.913 1.00 87.94 385 GLU A CA 1
ATOM 3053 C C . GLU A 1 385 ? 48.091 14.243 -30.371 1.00 87.94 385 GLU A C 1
ATOM 3055 O O . GLU A 1 385 ? 47.904 14.158 -29.161 1.00 87.94 385 GLU A O 1
ATOM 3060 N N . ILE A 1 386 ? 47.574 13.365 -31.240 1.00 87.12 386 ILE A N 1
ATOM 3061 C CA . ILE A 1 386 ? 46.672 12.268 -30.851 1.00 87.12 386 ILE A CA 1
ATOM 3062 C C . ILE A 1 386 ? 47.372 11.303 -29.891 1.00 87.12 386 ILE A C 1
ATOM 3064 O O . ILE A 1 386 ? 46.843 11.020 -28.825 1.00 87.12 386 ILE A O 1
ATOM 3068 N N . VAL A 1 387 ? 48.576 10.826 -30.221 1.00 88.56 387 VAL A N 1
ATOM 3069 C CA . VAL A 1 387 ? 49.312 9.879 -29.366 1.00 88.56 387 VAL A CA 1
ATOM 3070 C C . VAL A 1 387 ? 49.647 10.503 -28.001 1.00 88.56 387 VAL A C 1
ATOM 3072 O O . VAL A 1 387 ? 49.553 9.826 -26.979 1.00 88.56 387 VAL A O 1
ATOM 3075 N N . THR A 1 388 ? 49.979 11.799 -27.963 1.00 88.38 388 THR A N 1
ATOM 3076 C CA . THR A 1 388 ? 50.213 12.520 -26.697 1.00 88.38 388 THR A CA 1
ATOM 3077 C C . THR A 1 388 ? 48.937 12.608 -25.857 1.00 88.38 388 THR A C 1
ATOM 3079 O O . THR A 1 388 ? 48.985 12.349 -24.655 1.00 88.38 388 THR A O 1
ATOM 3082 N N . GLU A 1 389 ? 47.795 12.927 -26.474 1.00 88.19 389 GLU A N 1
ATOM 3083 C CA . GLU A 1 389 ? 46.519 13.009 -25.758 1.00 88.19 389 GLU A CA 1
ATOM 3084 C C . GLU A 1 389 ? 46.075 11.637 -25.241 1.00 88.19 389 GLU A C 1
ATOM 3086 O O . GLU A 1 389 ? 45.740 11.523 -24.068 1.00 88.19 389 GLU A O 1
ATOM 3091 N N . VAL A 1 390 ? 46.163 10.573 -26.051 1.00 88.94 390 VAL A N 1
ATOM 3092 C CA . VAL A 1 390 ? 45.782 9.216 -25.617 1.00 88.94 390 VAL A CA 1
ATOM 3093 C C . VAL A 1 390 ? 46.688 8.722 -24.484 1.00 88.94 390 VAL A C 1
ATOM 3095 O O . VAL A 1 390 ? 46.190 8.090 -23.553 1.00 88.94 390 VAL A O 1
ATOM 3098 N N . SER A 1 391 ? 47.989 9.043 -24.498 1.00 87.19 391 SER A N 1
ATOM 3099 C CA . SER A 1 391 ? 48.887 8.724 -23.375 1.00 87.19 391 SER A CA 1
ATOM 3100 C C . SER A 1 391 ? 48.413 9.398 -22.087 1.00 87.19 391 SER A C 1
ATOM 3102 O O . SER A 1 391 ? 48.282 8.737 -21.062 1.00 87.19 391 SER A O 1
ATOM 3104 N N . ARG A 1 392 ? 48.086 10.696 -22.152 1.00 89.69 392 ARG A N 1
ATOM 3105 C CA . ARG A 1 392 ? 47.597 11.464 -21.000 1.00 89.69 392 ARG A CA 1
ATOM 3106 C C . ARG A 1 392 ? 46.245 10.952 -20.497 1.00 89.69 392 ARG A C 1
ATOM 3108 O O . ARG A 1 392 ? 46.038 10.846 -19.293 1.00 89.69 392 ARG A O 1
ATOM 3115 N N . THR A 1 393 ? 45.323 10.626 -21.402 1.00 90.62 393 THR A N 1
ATOM 3116 C CA . THR A 1 393 ? 44.026 10.037 -21.046 1.00 90.62 393 THR A CA 1
ATOM 3117 C C . THR A 1 393 ? 44.203 8.666 -20.397 1.00 90.62 393 THR A C 1
ATOM 3119 O O . THR A 1 393 ? 43.530 8.392 -19.412 1.00 90.62 393 THR A O 1
ATOM 3122 N N . SER A 1 394 ? 45.130 7.836 -20.885 1.00 91.69 394 SER A N 1
ATOM 3123 C CA . SER A 1 394 ? 45.412 6.516 -20.301 1.00 91.69 394 SER A CA 1
ATOM 3124 C C . SER A 1 394 ? 45.962 6.634 -18.875 1.00 91.69 394 SER A C 1
ATOM 3126 O O . SER A 1 394 ? 45.500 5.920 -17.991 1.00 91.69 394 SER A O 1
ATOM 3128 N N . ASP A 1 395 ? 46.871 7.583 -18.618 1.00 89.69 395 ASP A N 1
ATOM 3129 C CA . ASP A 1 395 ? 47.374 7.852 -17.262 1.00 89.69 395 ASP A CA 1
ATOM 3130 C C . ASP A 1 395 ? 46.248 8.315 -16.319 1.00 89.69 395 ASP A C 1
ATOM 3132 O O . ASP A 1 395 ? 46.155 7.859 -15.179 1.00 89.69 395 ASP A O 1
ATOM 3136 N N . ASN A 1 396 ? 45.340 9.169 -16.805 1.00 91.81 396 ASN A N 1
ATOM 3137 C CA . ASN A 1 396 ? 44.174 9.604 -16.032 1.00 91.81 396 ASN A CA 1
ATOM 3138 C C . ASN A 1 396 ? 43.200 8.452 -15.740 1.00 91.81 396 ASN A C 1
ATOM 3140 O O . ASN A 1 396 ? 42.656 8.392 -14.640 1.00 91.81 396 ASN A O 1
ATOM 3144 N N . VAL A 1 397 ? 42.982 7.539 -16.695 1.00 93.19 397 VAL A N 1
ATOM 3145 C CA . VAL A 1 397 ? 42.136 6.350 -16.490 1.00 93.19 397 VAL A CA 1
ATOM 3146 C C . VAL A 1 397 ? 42.763 5.421 -15.453 1.00 93.19 397 VAL A C 1
ATOM 3148 O O . VAL A 1 397 ? 42.056 4.973 -14.557 1.00 93.19 397 VAL A O 1
ATOM 3151 N N . ALA A 1 398 ? 44.076 5.182 -15.508 1.00 92.31 398 ALA A N 1
ATOM 3152 C CA . ALA A 1 398 ? 44.769 4.351 -14.522 1.00 92.31 398 ALA A CA 1
ATOM 3153 C C . ALA A 1 398 ? 44.674 4.938 -13.101 1.00 92.31 398 ALA A C 1
ATOM 3155 O O . ALA A 1 398 ? 44.327 4.229 -12.158 1.00 92.31 398 ALA A O 1
ATOM 3156 N N . LEU A 1 399 ? 44.911 6.247 -12.948 1.00 92.50 399 LEU A N 1
ATOM 3157 C CA . LEU A 1 399 ? 44.782 6.936 -11.658 1.00 92.50 399 LEU A CA 1
ATOM 3158 C C . LEU A 1 399 ? 43.337 6.936 -11.140 1.00 92.50 399 LEU A C 1
ATOM 3160 O O . LEU A 1 399 ? 43.109 6.644 -9.967 1.00 92.50 399 LEU A O 1
ATOM 3164 N N . GLY A 1 400 ? 42.365 7.223 -12.011 1.00 93.75 400 GLY A N 1
ATOM 3165 C CA . GLY A 1 400 ? 40.944 7.194 -11.660 1.00 93.75 400 GLY A CA 1
ATOM 3166 C C . GLY A 1 400 ? 40.472 5.799 -11.253 1.00 93.75 400 GLY A C 1
ATOM 3167 O O . GLY A 1 400 ? 39.702 5.668 -10.307 1.00 93.75 400 GLY A O 1
ATOM 3168 N N . SER A 1 401 ? 40.991 4.759 -11.906 1.00 95.31 401 SER A N 1
ATOM 3169 C CA . SER A 1 401 ? 40.697 3.364 -11.573 1.00 95.31 401 SER A CA 1
ATOM 3170 C C . SER A 1 401 ? 41.284 2.970 -10.216 1.00 95.31 401 SER A C 1
ATOM 3172 O O . SER A 1 401 ? 40.584 2.390 -9.396 1.00 95.31 401 SER A O 1
ATOM 3174 N N . GLN A 1 402 ? 42.528 3.358 -9.914 1.00 92.56 402 GLN A N 1
ATOM 3175 C CA . GLN A 1 402 ? 43.124 3.098 -8.597 1.00 92.56 402 GLN A CA 1
ATOM 3176 C C . GLN A 1 402 ? 42.324 3.763 -7.467 1.00 92.56 402 GLN A C 1
ATOM 3178 O O . GLN A 1 402 ? 42.083 3.150 -6.427 1.00 92.56 402 GLN A O 1
ATOM 3183 N N . GLN A 1 403 ? 41.886 5.006 -7.682 1.00 95.12 403 GLN A N 1
ATOM 3184 C CA . GLN A 1 403 ? 41.035 5.714 -6.730 1.00 95.12 403 GLN A CA 1
ATOM 3185 C C . GLN A 1 403 ? 39.679 5.013 -6.569 1.00 95.12 403 GLN A C 1
ATOM 3187 O O . GLN A 1 403 ? 39.235 4.796 -5.443 1.00 95.12 403 GLN A O 1
ATOM 3192 N N . LEU A 1 404 ? 39.051 4.607 -7.676 1.00 94.12 404 LEU A N 1
ATOM 3193 C CA . LEU A 1 404 ? 37.778 3.889 -7.660 1.00 94.12 404 LEU A CA 1
ATOM 3194 C C . LEU A 1 404 ? 37.878 2.556 -6.900 1.00 94.12 404 LEU A C 1
ATOM 3196 O O . LEU A 1 404 ? 36.988 2.246 -6.111 1.00 94.12 404 LEU A O 1
ATOM 3200 N N . SER A 1 405 ? 38.977 1.817 -7.075 1.00 94.81 405 SER A N 1
ATOM 3201 C CA . SER A 1 405 ? 39.264 0.591 -6.322 1.00 94.81 405 SER A CA 1
ATOM 3202 C C . SER A 1 405 ? 39.325 0.865 -4.819 1.00 94.81 405 SER A C 1
ATOM 3204 O O . SER A 1 405 ? 38.619 0.218 -4.054 1.00 94.81 405 SER A O 1
ATOM 3206 N N . SER A 1 406 ? 40.085 1.883 -4.394 1.00 94.88 406 SER A N 1
ATOM 3207 C CA . SER A 1 406 ? 40.189 2.237 -2.969 1.00 94.88 406 SER A CA 1
ATOM 3208 C C . SER A 1 406 ? 38.849 2.668 -2.359 1.00 94.88 406 SER A C 1
ATOM 3210 O O . SER A 1 406 ? 38.496 2.226 -1.271 1.00 94.88 406 SER A O 1
ATOM 3212 N N . SER A 1 407 ? 38.048 3.460 -3.080 1.00 95.31 407 SER A N 1
ATOM 3213 C CA . SER A 1 407 ? 36.709 3.848 -2.619 1.00 95.31 407 SER A CA 1
ATOM 3214 C C . SER A 1 407 ? 35.745 2.660 -2.552 1.00 95.31 407 SER A C 1
ATOM 3216 O O . SER A 1 407 ? 34.849 2.646 -1.711 1.00 95.31 407 SER A O 1
ATOM 3218 N N . SER A 1 408 ? 35.923 1.661 -3.418 1.00 95.75 408 SER A N 1
ATOM 3219 C CA . SER A 1 408 ? 35.119 0.435 -3.400 1.00 95.75 408 SER A CA 1
ATOM 3220 C C . SER A 1 408 ? 35.478 -0.456 -2.208 1.00 95.75 408 SER A C 1
ATOM 3222 O O . SER A 1 408 ? 34.586 -0.986 -1.552 1.00 95.75 408 SER A O 1
ATOM 3224 N N . GLU A 1 409 ? 36.763 -0.570 -1.859 1.00 92.25 409 GLU A N 1
ATOM 3225 C CA . GLU A 1 409 ? 37.206 -1.269 -0.643 1.00 92.25 409 GLU A CA 1
ATOM 3226 C C . GLU A 1 409 ? 36.647 -0.607 0.627 1.00 92.25 409 GLU A C 1
ATOM 3228 O O . GLU A 1 409 ? 36.087 -1.289 1.488 1.00 92.25 409 GLU A O 1
ATOM 3233 N N . GLU A 1 410 ? 36.719 0.726 0.716 1.00 95.38 410 GLU A N 1
ATOM 3234 C CA . GLU A 1 410 ? 36.133 1.492 1.825 1.00 95.38 410 GLU A CA 1
ATOM 3235 C C . GLU A 1 410 ? 34.616 1.276 1.931 1.00 95.38 410 GLU A C 1
ATOM 3237 O O . GLU A 1 410 ? 34.091 1.075 3.030 1.00 95.38 410 GLU A O 1
ATOM 3242 N N . MET A 1 411 ? 33.905 1.269 0.797 1.00 94.50 411 MET A N 1
ATOM 3243 C CA . MET A 1 411 ? 32.464 1.007 0.752 1.00 94.50 411 MET A CA 1
ATOM 3244 C C . MET A 1 411 ? 32.124 -0.424 1.187 1.00 94.50 411 MET A C 1
ATOM 3246 O O . MET A 1 411 ? 31.159 -0.629 1.928 1.00 94.50 411 MET A O 1
ATOM 3250 N N . SER A 1 412 ? 32.919 -1.414 0.776 1.00 94.12 412 SER A N 1
ATOM 3251 C CA . SER A 1 412 ? 32.739 -2.813 1.180 1.00 94.12 412 SER A CA 1
ATOM 3252 C C . SER A 1 412 ? 32.927 -2.979 2.693 1.00 94.12 412 SER A C 1
ATOM 3254 O O . SER A 1 412 ? 32.103 -3.601 3.378 1.00 94.12 412 SER A O 1
ATOM 3256 N N . GLN A 1 413 ? 33.941 -2.318 3.261 1.00 93.50 413 GLN A N 1
ATOM 3257 C CA . GLN A 1 413 ? 34.173 -2.327 4.703 1.00 93.50 413 GLN A CA 1
ATOM 3258 C C . GLN A 1 413 ? 33.055 -1.611 5.476 1.00 93.50 413 GLN A C 1
ATOM 3260 O O . GLN A 1 413 ? 32.563 -2.141 6.475 1.00 93.50 413 GLN A O 1
ATOM 3265 N N . ALA A 1 414 ? 32.598 -0.452 4.993 1.00 94.50 414 ALA A N 1
ATOM 3266 C CA . ALA A 1 414 ? 31.466 0.264 5.578 1.00 94.50 414 ALA A CA 1
ATOM 3267 C C . ALA A 1 414 ? 30.170 -0.561 5.522 1.00 94.50 414 ALA A C 1
ATOM 3269 O O . ALA A 1 414 ? 29.429 -0.608 6.503 1.00 94.50 414 ALA A O 1
ATOM 3270 N N . SER A 1 415 ? 29.927 -1.267 4.413 1.00 94.38 415 SER A N 1
ATOM 3271 C CA . SER A 1 415 ? 28.770 -2.158 4.254 1.00 94.38 415 SER A CA 1
ATOM 3272 C C . SER A 1 415 ? 28.823 -3.317 5.253 1.00 94.38 415 SER A C 1
ATOM 3274 O O . SER A 1 415 ? 27.825 -3.609 5.906 1.00 94.38 415 SER A O 1
ATOM 3276 N N . SER A 1 416 ? 29.998 -3.919 5.464 1.00 90.25 416 SER A N 1
ATOM 3277 C CA . SER A 1 416 ? 30.189 -4.975 6.472 1.00 90.25 416 SER A CA 1
ATOM 3278 C C . SER A 1 416 ? 29.913 -4.479 7.894 1.00 90.25 416 SER A C 1
ATOM 3280 O O . SER A 1 416 ? 29.254 -5.155 8.684 1.00 90.25 416 SER A O 1
ATOM 3282 N N . GLN A 1 417 ? 30.368 -3.269 8.224 1.00 93.19 417 GLN A N 1
ATOM 3283 C CA . GLN A 1 417 ? 30.085 -2.662 9.522 1.00 93.19 417 GLN A CA 1
ATOM 3284 C C . GLN A 1 417 ? 28.591 -2.345 9.691 1.00 93.19 417 GLN A C 1
ATOM 3286 O O . GLN A 1 417 ? 28.019 -2.600 10.751 1.00 93.19 417 GLN A O 1
ATOM 3291 N N . GLN A 1 418 ? 27.943 -1.839 8.638 1.00 92.88 418 GLN A N 1
ATOM 3292 C CA . GLN A 1 418 ? 26.510 -1.562 8.636 1.00 92.88 418 GLN A CA 1
ATOM 3293 C C . GLN A 1 418 ? 25.673 -2.843 8.760 1.00 92.88 418 GLN A C 1
ATOM 3295 O O . GLN A 1 418 ? 24.625 -2.809 9.405 1.00 92.88 418 GLN A O 1
ATOM 3300 N N . ALA A 1 419 ? 26.132 -3.969 8.206 1.00 92.25 419 ALA A N 1
ATOM 3301 C CA . ALA A 1 419 ? 25.487 -5.269 8.385 1.00 92.25 419 ALA A CA 1
ATOM 3302 C C . ALA A 1 419 ? 25.439 -5.656 9.871 1.00 92.25 419 ALA A C 1
ATOM 3304 O O . ALA A 1 419 ? 24.360 -5.929 10.390 1.00 92.25 419 ALA A O 1
ATOM 3305 N N . GLY A 1 420 ? 26.568 -5.550 10.583 1.00 91.62 420 GLY A N 1
ATOM 3306 C CA . GLY A 1 420 ? 26.624 -5.819 12.025 1.00 91.62 420 GLY A CA 1
ATOM 3307 C C . GLY A 1 420 ? 25.698 -4.911 12.844 1.00 91.62 420 GLY A C 1
ATOM 3308 O O . GLY A 1 420 ? 24.956 -5.387 13.699 1.00 91.62 420 GLY A O 1
ATOM 3309 N N . SER A 1 421 ? 25.656 -3.608 12.540 1.00 92.88 421 SER A N 1
ATOM 3310 C CA . SER A 1 421 ? 24.705 -2.692 13.194 1.00 92.88 421 SER A CA 1
ATOM 3311 C C . SER A 1 421 ? 23.243 -3.026 12.877 1.00 92.88 421 SER A C 1
ATOM 3313 O O . SER A 1 421 ? 22.369 -2.851 13.721 1.00 92.88 421 SER A O 1
ATOM 3315 N N . THR A 1 422 ? 22.959 -3.510 11.667 1.00 93.38 422 THR A N 1
ATOM 3316 C CA . THR A 1 422 ? 21.605 -3.911 11.258 1.00 93.38 422 THR A CA 1
ATOM 3317 C C . THR A 1 422 ? 21.160 -5.175 12.000 1.00 93.38 422 THR A C 1
ATOM 3319 O O . THR A 1 422 ? 20.013 -5.241 12.440 1.00 93.38 422 THR A O 1
ATOM 3322 N N . GLU A 1 423 ? 22.060 -6.140 12.211 1.00 89.50 423 GLU A N 1
ATOM 3323 C CA . GLU A 1 423 ? 21.802 -7.330 13.035 1.00 89.50 423 GLU A CA 1
ATOM 3324 C C . GLU A 1 423 ? 21.506 -6.965 14.497 1.00 89.50 423 GLU A C 1
ATOM 3326 O O . GLU A 1 423 ? 20.533 -7.455 15.072 1.00 89.50 423 GLU A O 1
ATOM 3331 N N . GLU A 1 424 ? 22.280 -6.050 15.085 1.00 93.62 424 GLU A N 1
ATOM 3332 C CA . GLU A 1 424 ? 22.064 -5.577 16.459 1.00 93.62 424 GLU A CA 1
ATOM 3333 C C . GLU A 1 424 ? 20.703 -4.876 16.622 1.00 93.62 424 GLU A C 1
ATOM 3335 O O . GLU A 1 424 ? 19.962 -5.132 17.579 1.00 93.62 424 GLU A O 1
ATOM 3340 N N . VAL A 1 425 ? 20.326 -4.033 15.653 1.00 93.12 425 VAL A N 1
ATOM 3341 C CA . VAL A 1 425 ? 19.004 -3.389 15.620 1.00 93.12 425 VAL A CA 1
ATOM 3342 C C . VAL A 1 425 ? 17.893 -4.426 15.450 1.00 93.12 425 VAL A C 1
ATOM 3344 O O . VAL A 1 425 ? 16.862 -4.313 16.113 1.00 93.12 425 VAL A O 1
ATOM 3347 N N . SER A 1 426 ? 18.093 -5.447 14.612 1.00 91.94 426 SER A N 1
ATOM 3348 C CA . SER A 1 426 ? 17.129 -6.540 14.430 1.00 91.94 426 SER A CA 1
ATOM 3349 C C . SER A 1 426 ? 16.899 -7.302 15.736 1.00 91.94 426 SER A C 1
ATOM 3351 O O . SER A 1 426 ? 15.754 -7.487 16.142 1.00 91.94 426 SER A O 1
ATOM 3353 N N . SER A 1 427 ? 17.971 -7.677 16.440 1.00 93.25 427 SER A N 1
ATOM 3354 C CA . SER A 1 427 ? 17.879 -8.340 17.748 1.00 93.25 427 SER A CA 1
ATOM 3355 C C . SER A 1 427 ? 17.156 -7.464 18.775 1.00 93.25 427 SER A C 1
ATOM 3357 O O . SER A 1 427 ? 16.285 -7.936 19.504 1.00 93.25 427 SER A O 1
ATOM 3359 N N . SER A 1 428 ? 17.478 -6.169 18.809 1.00 94.44 428 SER A N 1
ATOM 3360 C CA . SER A 1 428 ? 16.829 -5.208 19.710 1.00 94.44 428 SER A CA 1
ATOM 3361 C C . SER A 1 428 ? 15.335 -5.047 19.400 1.00 94.44 428 SER A C 1
ATOM 3363 O O . SER A 1 428 ? 14.525 -4.842 20.303 1.00 94.44 428 SER A O 1
ATOM 3365 N N . MET A 1 429 ? 14.950 -5.154 18.126 1.00 92.81 429 MET A N 1
ATOM 3366 C CA . MET A 1 429 ? 13.555 -5.107 17.684 1.00 92.81 429 MET A CA 1
ATOM 3367 C C . MET A 1 429 ? 12.770 -6.361 18.063 1.00 92.81 429 MET A C 1
ATOM 3369 O O . MET A 1 429 ? 11.608 -6.249 18.460 1.00 92.81 429 MET A O 1
ATOM 3373 N N . GLU A 1 430 ? 13.385 -7.542 17.993 1.00 89.19 430 GLU A N 1
ATOM 3374 C CA . GLU A 1 430 ? 12.765 -8.781 18.475 1.00 89.19 430 GLU A CA 1
ATOM 3375 C C . GLU A 1 430 ? 12.508 -8.724 19.986 1.00 89.19 430 GLU A C 1
ATOM 3377 O O . GLU A 1 430 ? 11.392 -9.001 20.437 1.00 89.19 430 GLU A O 1
ATOM 3382 N N . GLU A 1 431 ? 13.499 -8.280 20.764 1.00 94.19 431 GLU A N 1
ATOM 3383 C CA . GLU A 1 431 ? 13.349 -8.078 22.207 1.00 94.19 431 GLU A CA 1
ATOM 3384 C C . GLU A 1 431 ? 12.285 -7.011 22.522 1.00 94.19 431 GLU A C 1
ATOM 3386 O O . GLU A 1 431 ? 11.453 -7.184 23.417 1.00 94.19 431 GLU A O 1
ATOM 3391 N N . MET A 1 432 ? 12.244 -5.921 21.751 1.00 93.56 432 MET A N 1
ATOM 3392 C CA . MET A 1 432 ? 11.223 -4.883 21.895 1.00 93.56 432 MET A CA 1
ATOM 3393 C C . MET A 1 432 ? 9.816 -5.420 21.616 1.00 93.56 432 MET A C 1
ATOM 3395 O O . MET A 1 432 ? 8.905 -5.147 22.396 1.00 93.56 432 MET A O 1
ATOM 3399 N N . SER A 1 433 ? 9.624 -6.211 20.556 1.00 92.81 433 SER A N 1
ATOM 3400 C CA . SER A 1 433 ? 8.326 -6.831 20.254 1.00 92.81 433 SER A CA 1
ATOM 3401 C C . SER A 1 433 ? 7.887 -7.785 21.369 1.00 92.81 433 SER A C 1
ATOM 3403 O O . SER A 1 433 ? 6.723 -7.760 21.774 1.00 92.81 433 SER A O 1
ATOM 3405 N N . ALA A 1 434 ? 8.814 -8.562 21.942 1.00 94.25 434 ALA A N 1
ATOM 3406 C CA . ALA A 1 434 ? 8.523 -9.409 23.097 1.00 94.25 434 ALA A CA 1
ATOM 3407 C C . ALA A 1 434 ? 8.049 -8.585 24.310 1.00 94.25 434 ALA A C 1
ATOM 3409 O O . ALA A 1 434 ? 7.015 -8.898 24.904 1.00 94.25 434 ALA A O 1
ATOM 3410 N N . ASN A 1 435 ? 8.745 -7.489 24.628 1.00 95.19 435 ASN A N 1
ATOM 3411 C CA . ASN A 1 435 ? 8.377 -6.587 25.722 1.00 95.19 435 ASN A CA 1
ATOM 3412 C C . ASN A 1 435 ? 7.030 -5.884 25.488 1.00 95.19 435 ASN A C 1
ATOM 3414 O O . ASN A 1 435 ? 6.237 -5.732 26.417 1.00 95.19 435 ASN A O 1
ATOM 3418 N N . ILE A 1 436 ? 6.740 -5.475 24.251 1.00 95.38 436 ILE A N 1
ATOM 3419 C CA . ILE A 1 436 ? 5.453 -4.881 23.869 1.00 95.38 436 ILE A CA 1
ATOM 3420 C C . ILE A 1 436 ? 4.320 -5.885 24.108 1.00 95.38 436 ILE A C 1
ATOM 3422 O O . ILE A 1 436 ? 3.343 -5.551 24.775 1.00 95.38 436 ILE A O 1
ATOM 3426 N N . ARG A 1 437 ? 4.457 -7.133 23.645 1.00 91.50 437 ARG A N 1
ATOM 3427 C CA . ARG A 1 437 ? 3.439 -8.173 23.879 1.00 91.50 437 ARG A CA 1
ATOM 3428 C C . ARG A 1 437 ? 3.237 -8.457 25.361 1.00 91.50 437 ARG A C 1
ATOM 3430 O O . ARG A 1 437 ? 2.103 -8.479 25.826 1.00 91.50 437 ARG A O 1
ATOM 3437 N N . GLN A 1 438 ? 4.325 -8.573 26.120 1.00 95.38 438 GLN A N 1
ATOM 3438 C CA . GLN A 1 438 ? 4.249 -8.753 27.568 1.00 95.38 438 GLN A CA 1
ATOM 3439 C C . GLN A 1 438 ? 3.531 -7.580 28.258 1.00 95.38 438 GLN A C 1
ATOM 3441 O O . GLN A 1 438 ? 2.742 -7.790 29.178 1.00 95.38 438 GLN A O 1
ATOM 3446 N N . ASN A 1 439 ? 3.7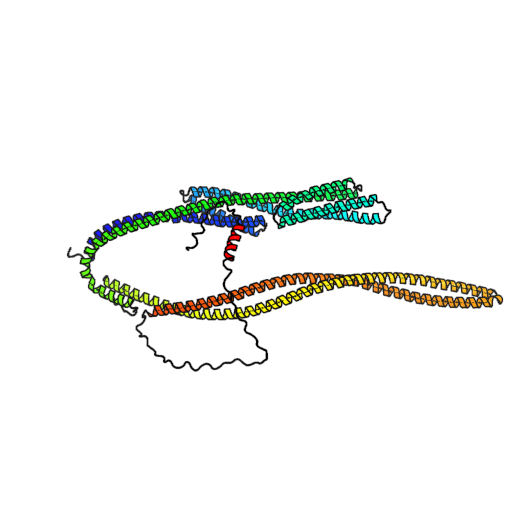58 -6.342 27.814 1.00 94.62 439 ASN A N 1
ATOM 3447 C CA . ASN A 1 439 ? 3.047 -5.174 28.333 1.00 94.62 439 ASN A CA 1
ATOM 3448 C C . ASN A 1 439 ? 1.553 -5.195 27.988 1.00 94.62 439 ASN A C 1
ATOM 3450 O O . ASN A 1 439 ? 0.741 -4.814 28.831 1.00 94.62 439 ASN A O 1
ATOM 3454 N N . ALA A 1 440 ? 1.184 -5.664 26.793 1.00 92.31 440 ALA A N 1
ATOM 3455 C CA . ALA A 1 440 ? -0.214 -5.815 26.402 1.00 92.31 440 ALA A CA 1
ATOM 3456 C C . ALA A 1 440 ? -0.930 -6.840 27.296 1.00 92.31 440 ALA A C 1
ATOM 3458 O O . ALA A 1 440 ? -2.011 -6.546 27.813 1.00 92.31 440 ALA A O 1
ATOM 3459 N N . ASP A 1 441 ? -0.293 -7.986 27.550 1.00 92.94 441 ASP A N 1
ATOM 3460 C CA . ASP A 1 441 ? -0.812 -9.028 28.443 1.00 92.94 441 ASP A CA 1
ATOM 3461 C C . ASP A 1 441 ? -0.951 -8.513 29.885 1.00 92.94 441 ASP A C 1
ATOM 3463 O O . ASP A 1 441 ? -2.001 -8.668 30.515 1.00 92.94 441 ASP A O 1
ATOM 3467 N N . ASN A 1 442 ? 0.076 -7.824 30.397 1.00 95.62 442 ASN A N 1
ATOM 3468 C CA . ASN A 1 442 ? 0.052 -7.209 31.726 1.00 95.62 442 ASN A CA 1
ATOM 3469 C C . ASN A 1 442 ? -1.062 -6.160 31.856 1.00 95.62 442 ASN A C 1
ATOM 3471 O O . ASN A 1 442 ? -1.715 -6.082 32.901 1.00 95.62 442 ASN A O 1
ATOM 3475 N N . ALA A 1 443 ? -1.295 -5.356 30.815 1.00 96.44 443 ALA A N 1
ATOM 3476 C CA . ALA A 1 443 ? -2.384 -4.387 30.791 1.00 96.44 443 ALA A CA 1
ATOM 3477 C C . ALA A 1 443 ? -3.744 -5.099 30.837 1.00 96.44 443 ALA A C 1
ATOM 3479 O O . ALA A 1 443 ? -4.574 -4.775 31.684 1.00 96.44 443 ALA A O 1
ATOM 3480 N N . MET A 1 444 ? -3.961 -6.127 30.013 1.00 93.06 444 MET A N 1
ATOM 3481 C CA . MET A 1 444 ? -5.215 -6.889 30.029 1.00 93.06 444 MET A CA 1
ATOM 3482 C C . MET A 1 444 ? -5.490 -7.539 31.393 1.00 93.06 444 MET A C 1
ATOM 3484 O O . MET A 1 444 ? -6.609 -7.454 31.908 1.00 93.06 444 MET A O 1
ATOM 3488 N N . GLU A 1 445 ? -4.475 -8.135 32.019 1.00 96.75 445 GLU A N 1
ATOM 3489 C CA . GLU A 1 445 ? -4.624 -8.731 33.349 1.00 96.75 445 GLU A CA 1
ATOM 3490 C C . GLU A 1 445 ? -4.899 -7.663 34.421 1.00 96.75 445 GLU A C 1
ATOM 3492 O O . GLU A 1 445 ? -5.787 -7.830 35.261 1.00 96.75 445 GLU A O 1
ATOM 3497 N N . THR A 1 446 ? -4.219 -6.516 34.353 1.00 96.94 446 THR A N 1
ATOM 3498 C CA . THR A 1 446 ? -4.458 -5.385 35.265 1.00 96.94 446 THR A CA 1
ATOM 3499 C C . THR A 1 446 ? -5.877 -4.833 35.115 1.00 96.94 446 THR A C 1
ATOM 3501 O O . THR A 1 446 ? -6.538 -4.556 36.117 1.00 96.94 446 THR A O 1
ATOM 3504 N N . GLN A 1 447 ? -6.391 -4.727 33.885 1.00 95.31 447 GLN A N 1
ATOM 3505 C CA . GLN A 1 447 ? -7.768 -4.310 33.618 1.00 95.31 447 GLN A CA 1
ATOM 3506 C C . GLN A 1 447 ? -8.765 -5.285 34.254 1.00 95.31 447 GLN A C 1
ATOM 3508 O O . GLN A 1 447 ? -9.713 -4.861 34.920 1.00 95.31 447 GLN A O 1
ATOM 3513 N N . ARG A 1 448 ? -8.536 -6.594 34.099 1.00 95.19 448 ARG A N 1
ATOM 3514 C CA . ARG A 1 448 ? -9.377 -7.640 34.696 1.00 95.19 448 ARG A CA 1
ATOM 3515 C C . ARG A 1 448 ? -9.401 -7.538 36.223 1.00 95.19 448 ARG A C 1
ATOM 3517 O O . ARG A 1 448 ? -10.473 -7.619 36.824 1.00 95.19 448 ARG A O 1
ATOM 3524 N N . ILE A 1 449 ? -8.242 -7.330 36.849 1.00 97.25 449 ILE A N 1
ATOM 3525 C CA . ILE A 1 449 ? -8.118 -7.147 38.303 1.00 97.25 449 ILE A CA 1
ATOM 3526 C C . ILE A 1 449 ? -8.841 -5.873 38.759 1.00 97.25 449 ILE A C 1
ATOM 3528 O O . ILE A 1 449 ? -9.545 -5.906 39.770 1.00 97.25 449 ILE A O 1
ATOM 3532 N N . ALA A 1 450 ? -8.713 -4.768 38.021 1.00 97.25 450 ALA A N 1
ATOM 3533 C CA . ALA A 1 450 ? -9.392 -3.513 38.336 1.00 97.25 450 ALA A CA 1
ATOM 3534 C C . ALA A 1 450 ? -10.920 -3.666 38.265 1.00 97.25 450 ALA A C 1
ATOM 3536 O O . ALA A 1 450 ? -11.614 -3.324 39.221 1.00 97.25 450 ALA A O 1
ATOM 3537 N N . LEU A 1 451 ? -11.454 -4.268 37.196 1.00 95.81 451 LEU A N 1
ATOM 3538 C CA . LEU A 1 451 ? -12.892 -4.538 37.072 1.00 95.81 451 LEU A CA 1
ATOM 3539 C C . LEU A 1 451 ? -13.406 -5.434 38.204 1.00 95.81 451 LEU A C 1
ATOM 3541 O O . LEU A 1 451 ? -14.445 -5.140 38.796 1.00 95.81 451 LEU A O 1
ATOM 3545 N N . LYS A 1 452 ? -12.651 -6.481 38.561 1.00 97.00 452 LYS A N 1
ATOM 3546 C CA . LYS A 1 452 ? -13.006 -7.347 39.691 1.00 97.00 452 LYS A CA 1
ATOM 3547 C C . LYS A 1 452 ? -12.978 -6.596 41.027 1.00 97.00 452 LYS A C 1
ATOM 3549 O O . LYS A 1 452 ? -13.887 -6.741 41.835 1.00 97.00 452 LYS A O 1
ATOM 3554 N N . SER A 1 453 ? -11.986 -5.734 41.233 1.00 97.50 453 SER A N 1
ATOM 3555 C CA . SER A 1 453 ? -11.884 -4.899 42.437 1.00 97.50 453 SER A CA 1
ATOM 3556 C C . SER A 1 453 ? -13.039 -3.897 42.542 1.00 97.50 453 SER A C 1
ATOM 3558 O O . SER A 1 453 ? -13.528 -3.642 43.641 1.00 97.50 453 SER A O 1
ATOM 3560 N N . ALA A 1 454 ? -13.507 -3.348 41.415 1.00 96.31 454 ALA A N 1
ATOM 3561 C CA . ALA A 1 454 ? -14.682 -2.479 41.378 1.00 96.31 454 ALA A CA 1
ATOM 3562 C C . ALA A 1 454 ? -15.962 -3.242 41.763 1.00 96.31 454 ALA A C 1
ATOM 3564 O O . ALA A 1 454 ? -16.770 -2.724 42.535 1.00 96.31 454 ALA A O 1
ATOM 3565 N N . GLU A 1 455 ? -16.123 -4.478 41.278 1.00 96.38 455 GLU A N 1
ATOM 3566 C CA . GLU A 1 455 ? -17.228 -5.367 41.657 1.00 96.38 455 GLU A CA 1
ATOM 3567 C C . GLU A 1 455 ? -17.205 -5.685 43.164 1.00 96.38 455 GLU A C 1
ATOM 3569 O O . GLU A 1 455 ? -18.207 -5.483 43.856 1.00 96.38 455 GLU A O 1
ATOM 3574 N N . ASP A 1 456 ? -16.052 -6.094 43.700 1.00 96.62 456 ASP A N 1
ATOM 3575 C CA . ASP A 1 456 ? -15.892 -6.439 45.118 1.00 96.62 456 ASP A CA 1
ATOM 3576 C C . ASP A 1 456 ? -16.105 -5.213 46.034 1.00 96.62 456 ASP A C 1
ATOM 3578 O O . ASP A 1 456 ? -16.710 -5.310 47.110 1.00 96.62 456 ASP A O 1
ATOM 3582 N N . ALA A 1 457 ? -15.666 -4.025 45.602 1.00 95.81 457 ALA A N 1
ATOM 3583 C CA . ALA A 1 457 ? -15.926 -2.765 46.299 1.00 95.81 457 ALA A CA 1
ATOM 3584 C C . ALA A 1 457 ? -17.416 -2.382 46.267 1.00 95.81 457 ALA A C 1
ATOM 3586 O O . ALA A 1 457 ? -17.953 -1.904 47.272 1.00 95.81 457 ALA A O 1
ATOM 3587 N N . GLN A 1 458 ? -18.114 -2.636 45.156 1.00 95.25 458 GLN A N 1
ATOM 3588 C CA . GLN A 1 458 ? -19.558 -2.431 45.050 1.00 95.25 458 GLN A CA 1
ATOM 3589 C C . GLN A 1 458 ? -20.329 -3.383 45.977 1.00 95.25 458 GLN A C 1
ATOM 3591 O O . GLN A 1 458 ? -21.282 -2.965 46.643 1.00 95.25 458 GLN A O 1
ATOM 3596 N N . GLU A 1 459 ? -19.923 -4.650 46.058 1.00 95.69 459 GLU A N 1
ATOM 3597 C CA . GLU A 1 459 ? -20.512 -5.619 46.985 1.00 95.69 459 GLU A CA 1
ATOM 3598 C C . GLU A 1 459 ? -20.247 -5.244 48.452 1.00 95.69 459 GLU A C 1
ATOM 3600 O O . GLU A 1 459 ? -21.175 -5.242 49.270 1.00 95.69 459 GLU A O 1
ATOM 3605 N N . SER A 1 460 ? -19.028 -4.800 48.766 1.00 95.69 460 SER A N 1
ATOM 3606 C CA . SER A 1 460 ? -18.676 -4.242 50.078 1.00 95.69 460 SER A CA 1
ATOM 3607 C C . SER A 1 460 ? -19.548 -3.033 50.430 1.00 95.69 460 SER A C 1
ATOM 3609 O O . SER A 1 460 ? -20.061 -2.940 51.547 1.00 95.69 460 SER A O 1
ATOM 3611 N N . GLY A 1 461 ? -19.803 -2.146 49.463 1.00 94.81 461 GLY A N 1
ATOM 3612 C CA . GLY A 1 461 ? -20.711 -1.009 49.618 1.00 94.81 461 GLY A CA 1
ATOM 3613 C C . GLY A 1 461 ? -22.125 -1.447 49.999 1.00 94.81 461 GLY A C 1
ATOM 3614 O O . GLY A 1 461 ? -22.684 -0.940 50.972 1.00 94.81 461 GLY A O 1
ATOM 3615 N N . LYS A 1 462 ? -22.676 -2.462 49.314 1.00 93.56 462 LYS A N 1
ATOM 3616 C CA . LYS A 1 462 ? -23.993 -3.044 49.647 1.00 93.56 462 LYS A CA 1
ATOM 3617 C C . LYS A 1 462 ? -24.024 -3.619 51.067 1.00 93.56 462 LYS A C 1
ATOM 3619 O O . LYS A 1 462 ? -25.023 -3.453 51.771 1.00 93.56 462 LYS A O 1
ATOM 3624 N N . ALA A 1 463 ? -22.958 -4.292 51.503 1.00 95.38 463 ALA A N 1
ATOM 3625 C CA . ALA A 1 463 ? -22.857 -4.837 52.859 1.00 95.38 463 ALA A CA 1
ATOM 3626 C C . ALA A 1 463 ? -22.812 -3.729 53.929 1.00 95.38 463 ALA A C 1
ATOM 3628 O O . ALA A 1 463 ? -23.494 -3.826 54.956 1.00 95.38 463 ALA A O 1
ATOM 3629 N N . VAL A 1 464 ? -22.083 -2.639 53.669 1.00 95.62 464 VAL A N 1
ATOM 3630 C CA . VAL A 1 464 ? -22.067 -1.452 54.538 1.00 95.62 464 VAL A CA 1
ATOM 3631 C C . VAL A 1 464 ? -23.452 -0.805 54.595 1.00 95.62 464 VAL A C 1
ATOM 3633 O O . VAL A 1 464 ? -23.933 -0.522 55.690 1.00 95.62 464 VAL A O 1
ATOM 3636 N N . THR A 1 465 ? -24.156 -0.660 53.465 1.00 92.81 465 THR A N 1
ATOM 3637 C CA . THR A 1 465 ? -25.537 -0.143 53.447 1.00 92.81 465 THR A CA 1
ATOM 3638 C C . THR A 1 465 ? -26.478 -0.999 54.297 1.00 92.81 465 THR A C 1
ATOM 3640 O O . THR A 1 465 ? -27.228 -0.458 55.106 1.00 92.81 465 THR A O 1
ATOM 3643 N N . LYS A 1 466 ? -26.407 -2.335 54.188 1.00 93.88 466 LYS A N 1
ATOM 3644 C CA . LYS A 1 466 ? -27.183 -3.244 55.054 1.00 93.88 466 LYS A CA 1
ATOM 3645 C C . LYS A 1 466 ? -26.852 -3.046 56.537 1.00 93.88 466 LYS A C 1
ATOM 3647 O O . LYS A 1 466 ? -27.753 -3.052 57.372 1.00 93.88 466 LYS A O 1
ATOM 3652 N N . THR A 1 467 ? -25.577 -2.830 56.858 1.00 93.50 467 THR A N 1
ATOM 3653 C CA . THR A 1 467 ? -25.115 -2.569 58.232 1.00 93.50 467 THR A CA 1
ATOM 3654 C C . THR A 1 467 ? -25.663 -1.247 58.771 1.00 93.50 467 THR A C 1
ATOM 3656 O O . THR A 1 467 ? -26.114 -1.198 59.913 1.00 93.50 467 THR A O 1
ATOM 3659 N N . VAL A 1 468 ? -25.687 -0.189 57.952 1.00 93.12 468 VAL A N 1
ATOM 3660 C CA . VAL A 1 468 ? -26.301 1.103 58.305 1.00 93.12 468 VAL A CA 1
ATOM 3661 C C . VAL A 1 468 ? -27.783 0.925 58.637 1.00 93.12 468 VAL A C 1
ATOM 3663 O O . VAL A 1 468 ? -28.234 1.434 59.662 1.00 93.12 468 VAL A O 1
ATOM 3666 N N . THR A 1 469 ? -28.531 0.175 57.820 1.00 93.75 469 THR A N 1
ATOM 3667 C CA . THR A 1 469 ? -29.952 -0.111 58.077 1.00 93.75 469 THR A CA 1
ATOM 3668 C C . THR A 1 469 ? -30.146 -0.845 59.403 1.00 93.75 469 THR A C 1
ATOM 3670 O O . THR A 1 469 ? -30.911 -0.381 60.245 1.00 93.75 469 THR A O 1
ATOM 3673 N N . ALA A 1 470 ? -29.391 -1.920 59.645 1.00 93.75 470 ALA A N 1
ATOM 3674 C CA . ALA A 1 470 ? -29.472 -2.672 60.899 1.00 93.75 470 ALA A CA 1
ATOM 3675 C C . ALA A 1 470 ? -29.112 -1.810 62.126 1.00 93.75 470 ALA A C 1
ATOM 3677 O O . ALA A 1 470 ? -29.753 -1.899 63.170 1.00 93.75 470 ALA A O 1
ATOM 3678 N N . MET A 1 471 ? -28.113 -0.930 62.013 1.00 92.31 471 MET A N 1
ATOM 3679 C CA . MET A 1 471 ? -27.735 -0.018 63.098 1.00 92.31 471 MET A CA 1
ATOM 3680 C C . MET A 1 471 ? -28.804 1.048 63.378 1.00 92.31 471 MET A C 1
ATOM 3682 O O . MET A 1 471 ? -28.993 1.417 64.540 1.00 92.31 471 MET A O 1
ATOM 3686 N N . LYS A 1 472 ? -29.523 1.516 62.348 1.00 92.12 472 LYS A N 1
ATOM 3687 C CA . LYS A 1 472 ? -30.680 2.415 62.503 1.00 92.12 472 LYS A CA 1
ATOM 3688 C C . LYS A 1 472 ? -31.830 1.718 63.232 1.00 92.12 472 LYS A C 1
ATOM 3690 O O . LYS A 1 472 ? -32.361 2.290 64.179 1.00 92.12 472 LYS A O 1
ATOM 3695 N N . GLU A 1 473 ? -32.135 0.471 62.874 1.00 93.44 473 GLU A N 1
ATOM 3696 C CA . GLU A 1 473 ? -33.128 -0.346 63.587 1.00 93.44 473 GLU A CA 1
ATOM 3697 C C . GLU A 1 473 ? -32.733 -0.566 65.056 1.00 93.44 473 GLU A C 1
ATOM 3699 O O . GLU A 1 473 ? -33.560 -0.407 65.951 1.00 93.44 473 GLU A O 1
ATOM 3704 N N . ILE A 1 474 ? -31.456 -0.860 65.340 1.00 92.12 474 ILE A N 1
ATOM 3705 C CA . ILE A 1 474 ? -30.961 -0.983 66.722 1.00 92.12 474 ILE A CA 1
ATOM 3706 C C . ILE A 1 474 ? -31.163 0.330 67.489 1.00 92.12 474 ILE A C 1
ATOM 3708 O O . ILE A 1 474 ? -31.637 0.301 68.624 1.00 92.12 474 ILE A O 1
ATOM 3712 N N . ALA A 1 475 ? -30.819 1.478 66.898 1.00 91.69 475 ALA A N 1
ATOM 3713 C CA . ALA A 1 475 ? -31.008 2.777 67.546 1.00 91.69 475 ALA A CA 1
ATOM 3714 C C . ALA A 1 475 ? -32.490 3.041 67.876 1.00 91.69 475 ALA A C 1
ATOM 3716 O O . ALA A 1 475 ? -32.805 3.493 68.978 1.00 91.69 475 ALA A O 1
ATOM 3717 N N . GLU A 1 476 ? -33.401 2.688 66.965 1.00 93.00 476 GLU A N 1
ATOM 3718 C CA . GLU A 1 476 ? -34.849 2.796 67.168 1.00 93.00 476 GLU A CA 1
ATOM 3719 C C . GLU A 1 476 ? -35.348 1.881 68.299 1.00 93.00 476 GLU A C 1
ATOM 3721 O O . GLU A 1 476 ? -36.055 2.335 69.201 1.00 93.00 476 GLU A O 1
ATOM 3726 N N . GLN A 1 477 ? -34.913 0.618 68.336 1.00 93.44 477 GLN A N 1
ATOM 3727 C CA . GLN A 1 477 ? -35.272 -0.308 69.418 1.00 93.44 477 GLN A CA 1
ATOM 3728 C C . GLN A 1 477 ? -34.756 0.163 70.784 1.00 93.44 477 GLN A C 1
ATOM 3730 O O . GLN A 1 477 ? -35.426 0.003 71.805 1.00 93.44 477 GLN A O 1
ATOM 3735 N N . ILE A 1 478 ? -33.581 0.791 70.825 1.00 93.75 478 ILE A N 1
ATOM 3736 C CA . ILE A 1 478 ? -33.022 1.330 72.067 1.00 93.75 478 ILE A CA 1
ATOM 3737 C C . ILE A 1 478 ? -33.816 2.543 72.569 1.00 93.75 478 ILE A C 1
ATOM 3739 O O . ILE A 1 478 ? -33.967 2.689 73.784 1.00 93.75 478 ILE A O 1
ATOM 3743 N N . LEU A 1 479 ? -34.373 3.372 71.678 1.00 93.44 479 LEU A N 1
ATOM 3744 C CA . LEU A 1 479 ? -35.296 4.446 72.068 1.00 93.44 479 LEU A CA 1
ATOM 3745 C C . LEU A 1 479 ? -36.562 3.886 72.728 1.00 93.44 479 LEU A C 1
ATOM 3747 O O . LEU A 1 479 ? -36.997 4.409 73.754 1.00 93.44 479 LEU A O 1
ATOM 3751 N N . ILE A 1 480 ? -37.109 2.786 72.199 1.00 94.75 480 ILE A N 1
ATOM 3752 C CA . ILE A 1 480 ? -38.250 2.089 72.812 1.00 94.75 480 ILE A CA 1
ATOM 3753 C C . ILE A 1 480 ? -37.870 1.564 74.205 1.00 94.75 480 ILE A C 1
ATOM 3755 O O . ILE A 1 480 ? -38.622 1.754 75.159 1.00 94.75 480 ILE A O 1
ATOM 3759 N N . ILE A 1 481 ? -36.688 0.958 74.361 1.00 94.00 481 ILE A N 1
ATOM 3760 C CA . ILE A 1 481 ? -36.196 0.471 75.663 1.00 94.00 481 ILE A CA 1
ATOM 3761 C C . ILE A 1 481 ? -36.010 1.623 76.663 1.00 94.00 481 ILE A C 1
ATOM 3763 O O . ILE A 1 481 ? -36.350 1.472 77.839 1.00 94.00 481 ILE A O 1
ATOM 3767 N N . GLU A 1 482 ? -35.497 2.777 76.224 1.00 93.94 482 GLU A N 1
ATOM 3768 C CA . GLU A 1 482 ? -35.388 3.972 77.069 1.00 93.94 482 GLU A CA 1
ATOM 3769 C C . GLU A 1 482 ? -36.769 4.445 77.551 1.00 93.94 482 GLU A C 1
ATOM 3771 O O . GLU A 1 482 ? -36.927 4.793 78.729 1.00 93.94 482 GLU A O 1
ATOM 3776 N N . ASP A 1 483 ? -37.776 4.410 76.673 1.00 94.00 483 ASP A N 1
ATOM 3777 C CA . ASP A 1 483 ? -39.137 4.819 77.011 1.00 94.00 483 ASP A CA 1
ATOM 3778 C C . ASP A 1 483 ? -39.840 3.811 77.935 1.00 94.00 483 ASP A C 1
ATOM 3780 O O . ASP A 1 483 ? -40.480 4.216 78.906 1.00 94.00 483 ASP A O 1
ATOM 3784 N N . ILE A 1 484 ? -39.632 2.502 77.738 1.00 93.69 484 ILE A N 1
ATOM 3785 C CA . ILE A 1 484 ? -40.091 1.456 78.669 1.00 93.69 484 ILE A CA 1
ATOM 3786 C C . ILE A 1 484 ? -39.456 1.654 80.048 1.00 93.69 484 ILE A C 1
ATOM 3788 O O . ILE A 1 484 ? -40.154 1.592 81.063 1.00 93.69 484 ILE A O 1
ATOM 3792 N N . ALA A 1 485 ? -38.149 1.928 80.114 1.00 94.62 485 ALA A N 1
ATOM 3793 C CA . ALA A 1 485 ? -37.473 2.205 81.379 1.00 94.62 485 ALA A CA 1
ATOM 3794 C C . ALA A 1 485 ? -38.075 3.442 82.069 1.00 94.62 485 ALA A C 1
ATOM 3796 O O . ALA A 1 485 ? -38.349 3.397 83.264 1.00 94.62 485 ALA A O 1
ATOM 3797 N N . ARG A 1 486 ? -38.385 4.505 81.312 1.00 93.12 486 ARG A N 1
ATOM 3798 C CA . ARG A 1 486 ? -39.063 5.712 81.822 1.00 93.12 486 ARG A CA 1
ATOM 3799 C C . ARG A 1 486 ? -40.466 5.422 82.363 1.00 93.12 486 ARG A C 1
ATOM 3801 O O . ARG A 1 486 ? -40.828 5.918 83.426 1.00 93.12 486 ARG A O 1
ATOM 3808 N N . GLN A 1 487 ? -41.262 4.636 81.642 1.00 94.38 487 GLN A N 1
ATOM 3809 C CA . GLN A 1 487 ? -42.596 4.226 82.090 1.00 94.38 487 GLN A CA 1
ATOM 3810 C C . GLN A 1 487 ? -42.519 3.343 83.340 1.00 94.38 487 GLN A C 1
ATOM 3812 O O . GLN A 1 487 ? -43.313 3.511 84.265 1.00 94.38 487 GLN A O 1
ATOM 3817 N N . THR A 1 488 ? -41.529 2.450 83.400 1.00 94.81 488 THR A N 1
ATOM 3818 C CA . THR A 1 488 ? -41.259 1.600 84.568 1.00 94.81 488 THR A CA 1
ATOM 3819 C C . THR A 1 488 ? -40.864 2.445 85.780 1.00 94.81 488 THR A C 1
ATOM 3821 O O . THR A 1 488 ? -41.331 2.171 86.883 1.00 94.81 488 THR A O 1
ATOM 3824 N N . ASP A 1 489 ? -40.083 3.513 85.584 1.00 92.62 489 ASP A N 1
ATOM 3825 C CA . ASP A 1 489 ? -39.752 4.492 86.625 1.00 92.62 489 ASP A CA 1
ATOM 3826 C C . ASP A 1 489 ? -40.998 5.157 87.216 1.00 92.62 489 ASP A C 1
ATOM 3828 O O . ASP A 1 489 ? -41.165 5.229 88.433 1.00 92.62 489 ASP A O 1
ATOM 3832 N N . LEU A 1 490 ? -41.906 5.600 86.340 1.00 92.69 490 LEU A N 1
ATOM 3833 C CA . LEU A 1 490 ? -43.166 6.241 86.720 1.00 92.69 490 LEU A CA 1
ATOM 3834 C C . LEU A 1 490 ? -44.102 5.270 87.449 1.00 92.69 490 LEU A C 1
ATOM 3836 O O . LEU A 1 490 ? -44.726 5.645 88.441 1.00 92.69 490 LEU A O 1
ATOM 3840 N N . LEU A 1 491 ? -44.181 4.015 86.999 1.00 92.50 491 LEU A N 1
ATOM 3841 C CA . LEU A 1 491 ? -44.937 2.959 87.678 1.00 92.50 491 LEU A CA 1
ATOM 3842 C C . LEU A 1 491 ? -44.357 2.652 89.061 1.00 92.50 491 LEU A C 1
ATOM 3844 O O . LEU A 1 491 ? -45.110 2.546 90.028 1.00 92.50 491 LEU A O 1
ATOM 3848 N N . ALA A 1 492 ? -43.031 2.558 89.172 1.00 93.19 492 ALA A N 1
ATOM 3849 C CA . ALA A 1 492 ? -42.341 2.337 90.437 1.00 93.19 492 ALA A CA 1
ATOM 3850 C C . ALA A 1 492 ? -42.521 3.521 91.399 1.00 93.19 492 ALA A C 1
ATOM 3852 O O . ALA A 1 492 ? -42.729 3.319 92.594 1.00 93.19 492 ALA A O 1
ATOM 3853 N N . LEU A 1 493 ? -42.511 4.754 90.886 1.00 90.75 493 LEU A N 1
ATOM 3854 C CA . LEU A 1 493 ? -42.811 5.955 91.661 1.00 90.75 493 LEU A CA 1
ATOM 3855 C C . LEU A 1 493 ? -44.252 5.937 92.186 1.00 90.75 493 LEU A C 1
ATOM 3857 O O . LEU A 1 493 ? -44.465 6.161 93.376 1.00 90.75 493 LEU A O 1
ATOM 3861 N N . ASN A 1 494 ? -45.225 5.613 91.333 1.00 88.69 494 ASN A N 1
ATOM 3862 C CA . ASN A 1 494 ? -46.628 5.485 91.732 1.00 88.69 494 ASN A CA 1
ATOM 3863 C C . ASN A 1 494 ? -46.821 4.374 92.777 1.00 88.69 494 ASN A C 1
ATOM 3865 O O . ASN A 1 494 ? -47.520 4.575 93.767 1.00 88.69 494 ASN A O 1
ATOM 3869 N N . ALA A 1 495 ? -46.153 3.229 92.609 1.00 89.50 495 ALA A N 1
ATOM 3870 C CA . ALA A 1 495 ? -46.177 2.137 93.579 1.00 89.50 495 ALA A CA 1
ATOM 3871 C C . ALA A 1 495 ? -45.534 2.530 94.920 1.00 89.50 495 ALA A C 1
ATOM 3873 O O . ALA A 1 495 ? -46.054 2.174 95.974 1.00 89.50 495 ALA A O 1
ATOM 3874 N N . ALA A 1 496 ? -44.439 3.296 94.902 1.00 87.81 496 ALA A N 1
ATOM 3875 C CA . ALA A 1 496 ? -43.807 3.818 96.113 1.00 87.81 496 ALA A CA 1
ATOM 3876 C C . ALA A 1 496 ? -44.716 4.813 96.856 1.00 87.81 496 ALA A C 1
ATOM 3878 O O . ALA A 1 496 ? -44.774 4.784 98.086 1.00 87.81 496 ALA A O 1
ATOM 3879 N N . ILE A 1 497 ? -45.454 5.658 96.123 1.00 86.69 497 ILE A N 1
ATOM 3880 C CA . ILE A 1 497 ? -46.452 6.578 96.690 1.00 86.69 497 ILE A CA 1
ATOM 3881 C C . ILE A 1 497 ? -47.591 5.793 97.351 1.00 86.69 497 ILE A C 1
ATOM 3883 O O . ILE A 1 497 ? -47.935 6.071 98.499 1.00 86.69 497 ILE A O 1
ATOM 3887 N N . GLU A 1 498 ? -48.143 4.782 96.677 1.00 86.31 498 GLU A N 1
ATOM 3888 C CA . GLU A 1 498 ? -49.261 4.002 97.222 1.00 86.31 498 GLU A CA 1
ATOM 3889 C C . GLU A 1 498 ? -48.827 3.109 98.399 1.00 86.31 498 GLU A C 1
ATOM 3891 O O . GLU A 1 498 ? -49.561 2.963 99.377 1.00 86.31 498 GLU A O 1
ATOM 3896 N N . ALA A 1 499 ? -47.590 2.600 98.378 1.00 85.75 499 ALA A N 1
ATOM 3897 C CA . ALA A 1 499 ? -46.982 1.904 99.511 1.00 85.75 499 ALA A CA 1
ATOM 3898 C C . ALA A 1 499 ? -46.784 2.828 100.727 1.00 85.75 499 ALA A C 1
ATOM 3900 O O . ALA A 1 499 ? -47.052 2.416 101.854 1.00 85.75 499 ALA A O 1
ATOM 3901 N N . ALA A 1 500 ? -46.382 4.088 100.512 1.00 82.88 500 ALA A N 1
ATOM 3902 C CA . ALA A 1 500 ? -46.315 5.095 101.574 1.00 82.88 500 ALA A CA 1
ATOM 3903 C C . ALA A 1 500 ? -47.710 5.447 102.125 1.00 82.88 500 ALA A C 1
ATOM 3905 O O . ALA A 1 500 ? -47.864 5.706 103.318 1.00 82.88 500 ALA A O 1
ATOM 3906 N N . ARG A 1 501 ? -48.739 5.407 101.270 1.00 85.31 501 ARG A N 1
ATOM 3907 C CA . ARG A 1 501 ? -50.143 5.652 101.629 1.00 85.31 501 ARG A CA 1
ATOM 3908 C C . ARG A 1 501 ? -50.762 4.522 102.464 1.00 85.31 501 ARG A C 1
ATOM 3910 O O . ARG A 1 501 ? -51.626 4.794 103.291 1.00 85.31 501 ARG A O 1
ATOM 3917 N N . ALA A 1 502 ? -50.305 3.281 102.280 1.00 82.88 502 ALA A N 1
ATOM 3918 C CA . ALA A 1 502 ? -50.762 2.091 103.008 1.00 82.88 502 ALA A CA 1
ATOM 3919 C C . ALA A 1 502 ? -50.150 1.919 104.421 1.00 82.88 502 ALA A C 1
ATOM 3921 O O . ALA A 1 502 ? -50.510 0.980 105.136 1.00 82.88 502 ALA A O 1
ATOM 3922 N N . GLY A 1 503 ? -49.245 2.809 104.851 1.00 78.94 503 GLY A N 1
ATOM 3923 C CA . GLY A 1 503 ? -48.662 2.787 106.199 1.00 78.94 503 GLY A CA 1
ATOM 3924 C C . GLY A 1 503 ? -47.813 1.537 106.477 1.00 78.94 503 GLY A C 1
ATOM 3925 O O . GLY A 1 503 ? -47.021 1.117 105.635 1.00 78.94 503 GLY A O 1
ATOM 3926 N N . GLU A 1 504 ? -47.959 0.921 107.658 1.00 76.75 504 GLU A N 1
ATOM 3927 C CA . GLU A 1 504 ? -47.146 -0.246 108.058 1.00 76.75 504 GLU A CA 1
ATOM 3928 C C . GLU A 1 504 ? -47.350 -1.483 107.164 1.00 76.75 504 GLU A C 1
ATOM 3930 O O . GLU A 1 504 ? -46.410 -2.250 106.960 1.00 76.75 504 GLU A O 1
ATOM 3935 N N . TYR A 1 505 ? -48.526 -1.643 106.546 1.00 73.75 505 TYR A N 1
ATOM 3936 C CA . TYR A 1 505 ? -48.818 -2.765 105.642 1.00 73.75 505 TYR A CA 1
ATOM 3937 C C . TYR A 1 505 ? -48.113 -2.650 104.274 1.00 73.75 505 TYR A C 1
ATOM 3939 O O . TYR A 1 505 ? -48.043 -3.631 103.534 1.00 73.75 505 TYR A O 1
ATOM 3947 N N . GLY A 1 506 ? -47.573 -1.472 103.930 1.00 80.50 506 GLY A N 1
ATOM 3948 C CA . GLY A 1 506 ? -46.914 -1.191 102.649 1.00 80.50 506 GLY A CA 1
ATOM 3949 C C . GLY A 1 506 ? -45.386 -1.320 102.651 1.00 80.50 506 GLY A C 1
ATOM 3950 O O . GLY A 1 506 ? -44.776 -1.203 101.588 1.00 80.50 506 GLY A O 1
ATOM 3951 N N . GLN A 1 507 ? -44.739 -1.577 103.798 1.00 77.44 507 GLN A N 1
ATOM 3952 C CA . GLN A 1 507 ? -43.270 -1.509 103.914 1.00 77.44 507 GLN A CA 1
ATOM 3953 C C . GLN A 1 507 ? -42.523 -2.461 102.964 1.00 77.44 507 GLN A C 1
ATOM 3955 O O . GLN A 1 507 ? -41.543 -2.056 102.340 1.00 77.44 507 GLN A O 1
ATOM 3960 N N . GLY A 1 508 ? -43.001 -3.700 102.794 1.00 81.19 508 GLY A N 1
ATOM 3961 C CA . GLY A 1 508 ? -42.407 -4.649 101.843 1.00 81.19 508 GLY A CA 1
ATOM 3962 C C . GLY A 1 508 ? -42.544 -4.194 100.384 1.00 81.19 508 GLY A C 1
ATOM 3963 O O . GLY A 1 508 ? -41.603 -4.315 99.602 1.00 81.19 508 GLY A O 1
ATOM 3964 N N . PHE A 1 509 ? -43.685 -3.593 100.033 1.00 84.81 509 PHE A N 1
ATOM 3965 C CA . PHE A 1 509 ? -43.947 -3.048 98.697 1.00 84.81 509 PHE A CA 1
ATOM 3966 C C . PHE A 1 509 ? -43.102 -1.803 98.393 1.00 84.81 509 PHE A C 1
ATOM 3968 O O . PHE A 1 509 ? -42.618 -1.655 97.272 1.00 84.81 509 PHE A O 1
ATOM 3975 N N . ALA A 1 510 ? -42.864 -0.938 99.384 1.00 85.88 510 ALA A N 1
ATOM 3976 C CA . ALA A 1 510 ? -42.037 0.259 99.226 1.00 85.88 510 ALA A CA 1
ATOM 3977 C C . ALA A 1 510 ? -40.573 -0.079 98.887 1.00 85.88 510 ALA A C 1
ATOM 3979 O O . ALA A 1 510 ? -39.958 0.588 98.051 1.00 85.88 510 ALA A O 1
ATOM 3980 N N . VAL A 1 511 ? -40.020 -1.138 99.494 1.00 88.19 511 VAL A N 1
ATOM 3981 C CA . VAL A 1 511 ? -38.656 -1.612 99.196 1.00 88.19 511 VAL A CA 1
ATOM 3982 C C . VAL A 1 511 ? -38.566 -2.139 97.765 1.00 88.19 511 VAL A C 1
ATOM 3984 O O . VAL A 1 511 ? -37.658 -1.750 97.031 1.00 88.19 511 VAL A O 1
ATOM 3987 N N . VAL A 1 512 ? -39.534 -2.959 97.338 1.00 90.56 512 VAL A N 1
ATOM 3988 C CA . VAL A 1 512 ? -39.588 -3.470 95.958 1.00 90.56 512 VAL A CA 1
ATOM 3989 C C . VAL A 1 512 ? -39.724 -2.320 94.958 1.00 90.56 512 VAL A C 1
ATOM 3991 O O . VAL A 1 512 ? -38.988 -2.284 93.977 1.00 90.56 512 VAL A O 1
ATOM 3994 N N . ALA A 1 513 ? -40.590 -1.338 95.222 1.00 91.44 513 ALA A N 1
ATOM 3995 C CA . ALA A 1 513 ? -40.764 -0.172 94.356 1.00 91.44 513 ALA A CA 1
ATOM 3996 C C . ALA A 1 513 ? -39.476 0.665 94.219 1.00 91.44 513 ALA A C 1
ATOM 3998 O O . ALA A 1 513 ? -39.117 1.066 93.113 1.00 91.44 513 ALA A O 1
ATOM 3999 N N . SER A 1 514 ? -38.733 0.877 95.312 1.00 90.94 514 SER A N 1
ATOM 4000 C CA . SER A 1 514 ? -37.426 1.555 95.289 1.00 90.94 514 SER A CA 1
ATOM 4001 C C . SER A 1 514 ? -36.390 0.803 94.443 1.00 90.94 514 SER A C 1
ATOM 4003 O O . SER A 1 514 ? -35.642 1.414 93.675 1.00 90.94 514 SER A O 1
ATOM 4005 N N . GLU A 1 515 ? -36.375 -0.529 94.528 1.00 93.75 515 GLU A N 1
ATOM 4006 C CA . GLU A 1 515 ? -35.419 -1.348 93.781 1.00 93.75 515 GLU A CA 1
ATOM 4007 C C . GLU A 1 515 ? -35.771 -1.439 92.288 1.00 93.75 515 GLU A C 1
ATOM 4009 O O . GLU A 1 515 ? -34.886 -1.313 91.438 1.00 93.75 515 GLU A O 1
ATOM 4014 N N . VAL A 1 516 ? -37.065 -1.536 91.949 1.00 94.56 516 VAL A N 1
ATOM 4015 C CA . VAL A 1 516 ? -37.552 -1.436 90.560 1.00 94.56 516 VAL A CA 1
ATOM 4016 C C . VAL A 1 516 ? -37.200 -0.072 89.966 1.00 94.56 516 VAL A C 1
ATOM 4018 O O . VAL A 1 516 ? -36.731 -0.005 88.830 1.00 94.56 516 VAL A O 1
ATOM 4021 N N . ARG A 1 517 ? -37.344 1.011 90.739 1.00 92.38 517 ARG A N 1
ATOM 4022 C CA . ARG A 1 517 ? -36.973 2.363 90.307 1.00 92.38 517 ARG A CA 1
ATOM 4023 C C . ARG A 1 517 ? -35.475 2.481 90.002 1.00 92.38 517 ARG A C 1
ATOM 4025 O O . ARG A 1 517 ? -35.102 2.916 88.916 1.00 92.38 517 ARG A O 1
ATOM 4032 N N . LYS A 1 518 ? -34.597 2.013 90.899 1.00 92.94 518 LYS A N 1
ATOM 4033 C CA . LYS A 1 518 ? -33.141 1.980 90.641 1.00 92.94 518 LYS A CA 1
ATOM 4034 C C . LYS A 1 518 ? -32.782 1.148 89.408 1.00 92.94 518 LYS A C 1
ATOM 4036 O O . LYS A 1 518 ? -31.881 1.528 88.658 1.00 92.94 518 LYS A O 1
ATOM 4041 N N . LEU A 1 519 ? -33.454 0.013 89.195 1.00 93.94 519 LEU A N 1
ATOM 4042 C CA . LEU A 1 519 ? -33.247 -0.831 88.016 1.00 93.94 519 LEU A CA 1
ATOM 4043 C C . LEU A 1 519 ? -33.678 -0.115 86.725 1.00 93.94 519 LEU A C 1
ATOM 4045 O O . LEU A 1 519 ? -32.968 -0.190 85.718 1.00 93.94 519 LEU A O 1
ATOM 4049 N N . SER A 1 520 ? -34.793 0.616 86.778 1.00 95.06 520 SER A N 1
ATOM 4050 C CA . SER A 1 520 ? -35.284 1.506 85.721 1.00 95.06 520 SER A CA 1
ATOM 4051 C C . SER A 1 520 ? -34.249 2.586 85.371 1.00 95.06 520 SER A C 1
ATOM 4053 O O . SER A 1 520 ? -33.796 2.649 84.226 1.00 95.06 520 SER A O 1
ATOM 4055 N N . GLU A 1 521 ? -33.776 3.363 86.356 1.00 92.88 521 GLU A N 1
ATOM 4056 C CA . GLU A 1 521 ? -32.798 4.444 86.150 1.00 92.88 521 GLU A CA 1
ATOM 4057 C C . GLU A 1 521 ? -31.486 3.899 85.555 1.00 92.88 521 GLU A C 1
ATOM 4059 O O . GLU A 1 521 ? -30.861 4.510 84.678 1.00 92.88 521 GLU A O 1
ATOM 4064 N N . ARG A 1 522 ? -31.071 2.706 86.000 1.00 95.00 522 ARG A N 1
ATOM 4065 C CA . ARG A 1 522 ? -29.887 2.010 85.485 1.00 95.00 522 ARG A CA 1
ATOM 4066 C C . ARG A 1 522 ? -30.084 1.531 84.042 1.00 95.00 522 ARG A C 1
ATOM 4068 O O . ARG A 1 522 ? -29.164 1.689 83.237 1.00 95.00 522 ARG A O 1
ATOM 4075 N N . SER A 1 523 ? -31.266 1.012 83.704 1.00 95.44 523 SER A N 1
ATOM 4076 C CA . SER A 1 523 ? -31.632 0.606 82.337 1.00 95.44 523 SER A CA 1
ATOM 4077 C C . SER A 1 523 ? -31.685 1.807 81.395 1.00 95.44 523 SER A C 1
ATOM 4079 O O . SER A 1 523 ? -31.142 1.749 80.297 1.00 95.44 523 SER A O 1
ATOM 4081 N N . GLN A 1 524 ? -32.227 2.934 81.855 1.00 93.12 524 GLN A N 1
ATOM 4082 C CA . GLN A 1 524 ? -32.315 4.172 81.084 1.00 93.12 524 GLN A CA 1
ATOM 4083 C C . GLN A 1 524 ? -30.924 4.761 80.782 1.00 93.12 524 GLN A C 1
ATOM 4085 O O . GLN A 1 524 ? -30.626 5.129 79.644 1.00 93.12 524 GLN A O 1
ATOM 4090 N N . LYS A 1 525 ? -30.016 4.779 81.773 1.00 93.94 525 LYS A N 1
ATOM 4091 C CA . LYS A 1 525 ? -28.605 5.161 81.560 1.00 93.94 525 LYS A CA 1
ATOM 4092 C C . LYS A 1 525 ? -27.898 4.247 80.558 1.00 93.94 525 LYS A C 1
ATOM 4094 O O . LYS A 1 525 ? -27.123 4.741 79.738 1.00 93.94 525 LYS A O 1
ATOM 4099 N N . ALA A 1 526 ? -28.131 2.936 80.635 1.00 94.25 526 ALA A N 1
ATOM 4100 C CA . ALA A 1 526 ? -27.558 1.976 79.696 1.00 94.25 526 ALA A CA 1
ATOM 4101 C C . ALA A 1 526 ? -28.106 2.190 78.276 1.00 94.25 526 ALA A C 1
ATOM 4103 O O . ALA A 1 526 ? -27.311 2.304 77.345 1.00 94.25 526 ALA A O 1
ATOM 4104 N N . ALA A 1 527 ? -29.425 2.348 78.130 1.00 94.56 527 ALA A N 1
ATOM 4105 C CA . ALA A 1 527 ? -30.090 2.624 76.859 1.00 94.56 527 ALA A CA 1
ATOM 4106 C C . ALA A 1 527 ? -29.537 3.896 76.198 1.00 94.56 527 ALA A C 1
ATOM 4108 O O . ALA A 1 527 ? -29.067 3.830 75.067 1.00 94.56 527 ALA A O 1
ATOM 4109 N N . ARG A 1 528 ? -29.426 5.021 76.923 1.00 92.69 528 ARG A N 1
ATOM 4110 C CA . ARG A 1 528 ? -28.799 6.248 76.384 1.00 92.69 528 ARG A CA 1
ATOM 4111 C C . ARG A 1 528 ? -27.368 6.035 75.904 1.00 92.69 528 ARG A C 1
ATOM 4113 O O . ARG A 1 528 ? -26.958 6.612 74.898 1.00 92.69 528 ARG A O 1
ATOM 4120 N N . LYS A 1 529 ? -26.585 5.236 76.636 1.00 93.69 529 LYS A N 1
ATOM 4121 C CA . LYS A 1 529 ? -25.190 4.956 76.279 1.00 93.69 529 LYS A CA 1
ATOM 4122 C C . LYS A 1 529 ? -25.100 4.105 75.011 1.00 93.69 529 LYS A C 1
ATOM 4124 O O . LYS A 1 529 ? -24.261 4.406 74.166 1.00 93.69 529 LYS A O 1
ATOM 4129 N N . ILE A 1 530 ? -25.969 3.101 74.866 1.00 94.56 530 ILE A N 1
ATOM 4130 C CA . ILE A 1 530 ? -26.071 2.294 73.644 1.00 94.56 530 ILE A CA 1
ATOM 4131 C C . ILE A 1 530 ? -26.552 3.168 72.487 1.00 94.56 530 ILE A C 1
ATOM 4133 O O . ILE A 1 530 ? -25.902 3.170 71.454 1.00 94.56 530 ILE A O 1
ATOM 4137 N N . ASN A 1 531 ? -27.589 3.989 72.677 1.00 92.75 531 ASN A N 1
ATOM 4138 C CA . ASN A 1 531 ? -28.106 4.876 71.634 1.00 92.75 531 ASN A CA 1
ATOM 4139 C C . ASN A 1 531 ? -27.014 5.813 71.096 1.00 92.75 531 ASN A C 1
ATOM 4141 O O . ASN A 1 531 ? -26.791 5.902 69.892 1.00 92.75 531 ASN A O 1
ATOM 4145 N N . LYS A 1 532 ? -26.252 6.454 71.995 1.00 93.31 532 LYS A N 1
ATOM 4146 C CA . LYS A 1 532 ? -25.122 7.309 71.602 1.00 93.31 532 LYS A CA 1
ATOM 4147 C C . LYS A 1 532 ? -24.068 6.540 70.790 1.00 93.31 532 LYS A C 1
ATOM 4149 O O . LYS A 1 532 ? -23.524 7.087 69.833 1.00 93.31 532 LYS A O 1
ATOM 4154 N N . LEU A 1 533 ? -23.780 5.291 71.164 1.00 93.50 533 LEU A N 1
ATOM 4155 C CA . LEU A 1 533 ? -22.846 4.427 70.439 1.00 93.50 533 LEU A CA 1
ATOM 4156 C C . LEU A 1 533 ? -23.403 3.996 69.073 1.00 93.50 533 LEU A C 1
ATOM 4158 O O . LEU A 1 533 ? -22.663 4.010 68.093 1.00 93.50 533 LEU A O 1
ATOM 4162 N N . SER A 1 534 ? -24.692 3.666 68.991 1.00 93.56 534 SER A N 1
ATOM 4163 C CA . SER A 1 534 ? -25.379 3.307 67.748 1.00 93.56 534 SER A CA 1
ATOM 4164 C C . SER A 1 534 ? -25.383 4.468 66.759 1.00 93.56 534 SER A C 1
ATOM 4166 O O . SER A 1 534 ? -24.964 4.279 65.624 1.00 93.56 534 SER A O 1
ATOM 4168 N N . VAL A 1 535 ? -25.741 5.683 67.193 1.00 92.00 535 VAL A N 1
ATOM 4169 C CA . VAL A 1 535 ? -25.697 6.888 66.341 1.00 92.00 535 VAL A CA 1
ATOM 4170 C C . VAL A 1 535 ? -24.282 7.138 65.817 1.00 92.00 535 VAL A C 1
ATOM 4172 O O . VAL A 1 535 ? -24.093 7.328 64.619 1.00 92.00 535 VAL A O 1
ATOM 4175 N N . SER A 1 536 ? -23.271 7.060 66.688 1.00 94.56 536 SER A N 1
ATOM 4176 C CA . SER A 1 536 ? -21.873 7.193 66.262 1.00 94.56 536 SER A CA 1
ATOM 4177 C C . SER A 1 536 ? -21.444 6.088 65.288 1.00 94.56 536 SER A C 1
ATOM 4179 O O . SER A 1 536 ? -20.630 6.346 64.406 1.00 94.56 536 SER A O 1
ATOM 4181 N N . SER A 1 537 ? -21.961 4.864 65.436 1.00 94.38 537 SER A N 1
ATOM 4182 C CA . SER A 1 537 ? -21.637 3.734 64.553 1.00 94.38 537 SER A CA 1
ATOM 4183 C C . SER A 1 537 ? -22.292 3.882 63.179 1.00 94.38 537 SER A C 1
ATOM 4185 O O . SER A 1 537 ? -21.651 3.586 62.172 1.00 94.38 537 SER A O 1
ATOM 4187 N N . VAL A 1 538 ? -23.530 4.392 63.130 1.00 94.31 538 VAL A N 1
ATOM 4188 C CA . VAL A 1 538 ? -24.211 4.770 61.881 1.00 94.31 538 VAL A CA 1
ATOM 4189 C C . VAL A 1 538 ? -23.380 5.806 61.131 1.00 94.31 538 VAL A C 1
ATOM 4191 O O . VAL A 1 538 ? -23.097 5.607 59.957 1.00 94.31 538 VAL A O 1
ATOM 4194 N N . GLU A 1 539 ? -22.914 6.854 61.813 1.00 93.19 539 GLU A N 1
ATOM 4195 C CA . GLU A 1 539 ? -22.129 7.928 61.190 1.00 93.19 539 GLU A CA 1
ATOM 4196 C C . GLU A 1 539 ? -20.803 7.426 60.582 1.00 93.19 539 GLU A C 1
ATOM 4198 O O . GLU A 1 539 ? -20.395 7.855 59.501 1.00 93.19 539 GLU A O 1
ATOM 4203 N N . VAL A 1 540 ? -20.117 6.497 61.259 1.00 94.88 540 VAL A N 1
ATOM 4204 C CA . VAL A 1 540 ? -18.886 5.871 60.743 1.00 94.88 540 VAL A CA 1
ATOM 4205 C C . VAL A 1 540 ? -19.185 4.975 59.538 1.00 94.88 540 VAL A C 1
ATOM 4207 O O . VAL A 1 540 ? -18.452 5.015 58.550 1.00 94.88 540 VAL A O 1
ATOM 4210 N N . ALA A 1 541 ? -20.259 4.185 59.596 1.00 94.81 541 ALA A N 1
ATOM 4211 C CA . ALA A 1 541 ? -20.651 3.298 58.507 1.00 94.81 541 ALA A CA 1
ATOM 4212 C C . ALA A 1 541 ? -21.133 4.073 57.266 1.00 94.81 541 ALA A C 1
ATOM 4214 O O . ALA A 1 541 ? -20.773 3.712 56.149 1.00 94.81 541 ALA A O 1
ATOM 4215 N N . GLU A 1 542 ? -21.875 5.171 57.440 1.00 93.38 542 GLU A N 1
ATOM 4216 C CA . GLU A 1 542 ? -22.275 6.059 56.340 1.00 93.38 542 GLU A CA 1
ATOM 4217 C C . GLU A 1 542 ? -21.049 6.682 55.657 1.00 93.38 542 GLU A C 1
ATOM 4219 O O . GLU A 1 542 ? -20.942 6.624 54.432 1.00 93.38 542 GLU A O 1
ATOM 4224 N N . ARG A 1 543 ? -20.062 7.160 56.431 1.00 94.56 543 ARG A N 1
ATOM 4225 C CA . ARG A 1 543 ? -18.785 7.645 55.876 1.00 94.56 543 ARG A CA 1
ATOM 4226 C C . ARG A 1 543 ? -18.027 6.570 55.095 1.00 94.56 543 ARG A C 1
ATOM 4228 O O . ARG A 1 543 ? -17.510 6.856 54.018 1.00 94.56 543 ARG A O 1
ATOM 4235 N N . ALA A 1 544 ? -17.969 5.338 55.603 1.00 94.94 544 ALA A N 1
ATOM 4236 C CA . ALA A 1 544 ? -17.356 4.223 54.878 1.00 94.94 544 ALA A CA 1
ATOM 4237 C C . ALA A 1 544 ? -18.095 3.922 53.559 1.00 94.94 544 ALA A C 1
ATOM 4239 O O . ALA A 1 544 ? -17.457 3.681 52.534 1.00 94.94 544 ALA A O 1
ATOM 4240 N N . GLY A 1 545 ? -19.430 3.997 53.566 1.00 94.19 545 GLY A N 1
ATOM 4241 C CA . GLY A 1 545 ? -20.261 3.857 52.371 1.00 94.19 545 GLY A CA 1
ATOM 4242 C C . GLY A 1 545 ? -19.997 4.948 51.330 1.00 94.19 545 GLY A C 1
ATOM 4243 O O . GLY A 1 545 ? -19.825 4.634 50.154 1.00 94.19 545 GLY A O 1
ATOM 4244 N N . GLU A 1 546 ? -19.890 6.214 51.748 1.00 93.50 546 GLU A N 1
ATOM 4245 C CA . GLU A 1 546 ? -19.533 7.325 50.852 1.00 93.50 546 GLU A CA 1
ATOM 4246 C C . GLU A 1 546 ? -18.140 7.158 50.234 1.00 93.50 546 GLU A C 1
ATOM 4248 O O . GLU A 1 546 ? -17.953 7.440 49.050 1.00 93.50 546 GLU A O 1
ATOM 4253 N N . MET A 1 547 ? -17.159 6.687 51.011 1.00 94.00 547 MET A N 1
ATOM 4254 C CA . MET A 1 547 ? -15.816 6.412 50.495 1.00 94.00 547 MET A CA 1
ATOM 4255 C C . MET A 1 547 ? -15.842 5.328 49.415 1.00 94.00 547 MET A C 1
ATOM 4257 O O . MET A 1 547 ? -15.248 5.517 48.357 1.00 94.00 547 MET A O 1
ATOM 4261 N N . LEU A 1 548 ? -16.571 4.230 49.641 1.00 94.44 548 LEU A N 1
ATOM 4262 C CA . LEU A 1 548 ? -16.735 3.163 48.648 1.00 94.44 548 LEU A CA 1
ATOM 4263 C C . LEU A 1 548 ? -17.472 3.652 47.392 1.00 94.44 548 LEU A C 1
ATOM 4265 O O . LEU A 1 548 ? -17.079 3.304 46.281 1.00 94.44 548 LEU A O 1
ATOM 4269 N N . ALA A 1 549 ? -18.486 4.510 47.549 1.00 91.25 549 ALA A N 1
ATOM 4270 C CA . ALA A 1 549 ? -19.231 5.091 46.430 1.00 91.25 549 ALA A CA 1
ATOM 4271 C C . ALA A 1 549 ? -18.370 5.993 45.526 1.00 91.25 549 ALA A C 1
ATOM 4273 O O . ALA A 1 549 ? -18.661 6.111 44.339 1.00 91.25 549 ALA A O 1
ATOM 4274 N N . ARG A 1 550 ? -17.311 6.612 46.068 1.00 94.75 550 ARG A N 1
ATOM 4275 C CA . ARG A 1 550 ? -16.313 7.361 45.281 1.00 94.75 550 ARG A CA 1
ATOM 4276 C C . ARG A 1 550 ? -15.221 6.458 44.708 1.00 94.75 550 ARG A C 1
ATOM 4278 O O . ARG A 1 550 ? -14.788 6.676 43.586 1.00 94.75 550 ARG A O 1
ATOM 4285 N N . LEU A 1 551 ? -14.821 5.427 45.454 1.00 94.88 551 LEU A N 1
ATOM 4286 C CA . LEU A 1 551 ? -13.750 4.512 45.064 1.00 94.88 551 LEU A CA 1
ATOM 4287 C C . LEU A 1 551 ? -14.111 3.662 43.837 1.00 94.88 551 LEU A C 1
ATOM 4289 O O . LEU A 1 551 ? -13.256 3.430 42.988 1.00 94.88 551 LEU A O 1
ATOM 4293 N N . VAL A 1 552 ? -15.363 3.200 43.725 1.00 96.38 552 VAL A N 1
ATOM 4294 C CA . VAL A 1 552 ? -15.801 2.360 42.593 1.00 96.38 552 VAL A CA 1
ATOM 4295 C C . VAL A 1 552 ? -15.600 3.068 41.237 1.00 96.38 552 VAL A C 1
ATOM 4297 O O . VAL A 1 552 ? -14.936 2.479 40.381 1.00 96.38 552 VAL A O 1
ATOM 4300 N N . PRO A 1 553 ? -16.074 4.317 41.030 1.00 96.50 553 PRO A N 1
ATOM 4301 C CA . PRO A 1 553 ? -15.769 5.086 39.822 1.00 96.50 553 PRO A CA 1
ATOM 4302 C C . PRO A 1 553 ? -14.269 5.255 39.541 1.00 96.50 553 PRO A C 1
ATOM 4304 O O . PRO A 1 553 ? -13.852 5.140 38.391 1.00 96.50 553 PRO A O 1
ATOM 4307 N N . ASP A 1 554 ? -13.443 5.492 40.565 1.00 97.38 554 ASP A N 1
ATOM 4308 C CA . ASP A 1 554 ? -11.992 5.672 40.394 1.00 97.38 554 ASP A CA 1
ATOM 4309 C C . ASP A 1 554 ? -11.301 4.378 39.921 1.00 97.38 554 ASP A C 1
ATOM 4311 O O . ASP A 1 554 ? -10.417 4.408 39.057 1.00 97.38 554 ASP A O 1
ATOM 4315 N N . ILE A 1 555 ? -11.732 3.221 40.435 1.00 96.88 555 ILE A N 1
ATOM 4316 C CA . ILE A 1 555 ? -11.241 1.913 39.981 1.00 96.88 555 ILE A CA 1
ATOM 4317 C C . ILE A 1 555 ? -11.704 1.634 38.544 1.00 96.88 555 ILE A C 1
ATOM 4319 O O . ILE A 1 555 ? -10.909 1.168 37.727 1.00 96.88 555 ILE A O 1
ATOM 4323 N N . GLN A 1 556 ? -12.958 1.950 38.202 1.00 93.75 556 GLN A N 1
ATOM 4324 C CA . GLN A 1 556 ? -13.462 1.808 36.830 1.00 93.75 556 GLN A CA 1
ATOM 4325 C C . GLN A 1 556 ? -12.671 2.678 35.849 1.00 93.75 556 GLN A C 1
ATOM 4327 O O . GLN A 1 556 ? -12.239 2.192 34.808 1.00 93.75 556 GLN A O 1
ATOM 4332 N N . LYS A 1 557 ? -12.375 3.924 36.226 1.00 96.62 557 LYS A N 1
ATOM 4333 C CA . LYS A 1 557 ? -11.535 4.823 35.430 1.00 96.62 557 LYS A CA 1
ATOM 4334 C C . LYS A 1 557 ? -10.101 4.312 35.279 1.00 96.62 557 LYS A C 1
ATOM 4336 O O . LYS A 1 557 ? -9.485 4.482 34.232 1.00 96.62 557 LYS A O 1
ATOM 4341 N N . THR A 1 558 ? -9.570 3.645 36.303 1.00 96.62 558 THR A N 1
ATOM 4342 C CA . THR A 1 558 ? -8.278 2.949 36.205 1.00 96.62 558 THR A CA 1
ATOM 4343 C C . THR A 1 558 ? -8.345 1.825 35.167 1.00 96.62 558 THR A C 1
ATOM 4345 O O . THR A 1 558 ? -7.434 1.699 34.355 1.00 96.62 558 THR A O 1
ATOM 4348 N N . ALA A 1 559 ? -9.431 1.045 35.135 1.00 96.12 559 ALA A N 1
ATOM 4349 C CA . ALA A 1 559 ? -9.622 -0.002 34.131 1.00 96.12 559 ALA A CA 1
ATOM 4350 C C . ALA A 1 559 ? -9.719 0.562 32.699 1.00 96.12 559 ALA A C 1
ATOM 4352 O O . ALA A 1 559 ? -9.132 -0.017 31.788 1.00 96.12 559 ALA A O 1
ATOM 4353 N N . GLU A 1 560 ? -10.398 1.698 32.508 1.00 96.00 560 GLU A N 1
ATOM 4354 C CA . GLU A 1 560 ? -10.462 2.405 31.217 1.00 96.00 560 GLU A CA 1
ATOM 4355 C C . GLU A 1 560 ? -9.073 2.863 30.745 1.00 96.00 560 GLU A C 1
ATOM 4357 O O . GLU A 1 560 ? -8.678 2.576 29.618 1.00 96.00 560 GLU A O 1
ATOM 4362 N N . LEU A 1 561 ? -8.281 3.494 31.619 1.00 95.81 561 LEU A N 1
ATOM 4363 C CA . LEU A 1 561 ? -6.915 3.921 31.281 1.00 95.81 561 LEU A CA 1
ATOM 4364 C C . LEU A 1 561 ? -6.015 2.737 30.908 1.00 95.81 561 LEU A C 1
ATOM 4366 O O . LEU A 1 561 ? -5.204 2.823 29.990 1.00 95.81 561 LEU A O 1
ATOM 4370 N N . VAL A 1 562 ? -6.158 1.608 31.601 1.00 96.88 562 VAL A N 1
ATOM 4371 C CA . VAL A 1 562 ? -5.398 0.393 31.288 1.00 96.88 562 VAL A CA 1
ATOM 4372 C C . VAL A 1 562 ? -5.837 -0.215 29.949 1.00 96.88 562 VAL A C 1
ATOM 4374 O O . VAL A 1 562 ? -5.003 -0.736 29.205 1.00 96.88 562 VAL A O 1
ATOM 4377 N N . GLN A 1 563 ? -7.117 -0.098 29.591 1.00 93.62 563 GLN A N 1
ATOM 4378 C CA . GLN A 1 563 ? -7.608 -0.479 28.268 1.00 93.62 563 GLN A CA 1
ATOM 4379 C C . GLN A 1 563 ? -6.998 0.395 27.162 1.00 93.62 563 GLN A C 1
ATOM 4381 O O . GLN A 1 563 ? -6.602 -0.129 26.119 1.00 93.62 563 GLN A O 1
ATOM 4386 N N . GLU A 1 564 ? -6.868 1.706 27.389 1.00 95.94 564 GLU A N 1
ATOM 4387 C CA . GLU A 1 564 ? -6.169 2.612 26.467 1.00 95.94 564 GLU A CA 1
ATOM 4388 C C . GLU A 1 564 ? -4.689 2.234 26.308 1.00 95.94 564 GLU A C 1
ATOM 4390 O O . GLU A 1 564 ? -4.182 2.237 25.185 1.00 95.94 564 GLU A O 1
ATOM 4395 N N . ILE A 1 565 ? -4.012 1.832 27.394 1.00 94.69 565 ILE A N 1
ATOM 4396 C CA . ILE A 1 565 ? -2.638 1.304 27.330 1.00 94.69 565 ILE A CA 1
ATOM 4397 C C . ILE A 1 565 ? -2.595 0.067 26.431 1.00 94.69 565 ILE A C 1
ATOM 4399 O O . ILE A 1 565 ? -1.794 0.033 25.506 1.00 94.69 565 ILE A O 1
ATOM 4403 N N . SER A 1 566 ? -3.483 -0.912 26.630 1.00 91.62 566 SER A N 1
ATOM 4404 C CA . SER A 1 566 ? -3.531 -2.121 25.791 1.00 91.62 566 SER A CA 1
ATOM 4405 C C . SER A 1 566 ? -3.763 -1.797 24.307 1.00 91.62 566 SER A C 1
ATOM 4407 O O . SER A 1 566 ? -3.113 -2.371 23.428 1.00 91.62 566 SER A O 1
ATOM 4409 N N . ALA A 1 567 ? -4.643 -0.838 24.003 1.00 92.69 567 ALA A N 1
ATOM 4410 C CA . ALA A 1 567 ? -4.867 -0.375 22.635 1.00 92.69 567 ALA A CA 1
ATOM 4411 C C . ALA A 1 567 ? -3.608 0.283 22.037 1.00 92.69 567 ALA A C 1
ATOM 4413 O O . ALA A 1 567 ? -3.216 -0.048 20.917 1.00 92.69 567 ALA A O 1
ATOM 4414 N N . ALA A 1 568 ? -2.938 1.157 22.794 1.00 95.75 568 ALA A N 1
ATOM 4415 C CA . ALA A 1 568 ? -1.693 1.797 22.376 1.00 95.75 568 ALA A CA 1
ATOM 4416 C C . ALA A 1 568 ? -0.551 0.784 22.185 1.00 95.75 568 ALA A C 1
ATOM 4418 O O . ALA A 1 568 ? 0.213 0.890 21.228 1.00 95.75 568 ALA A O 1
ATOM 4419 N N . THR A 1 569 ? -0.450 -0.226 23.050 1.00 94.75 569 THR A N 1
ATOM 4420 C CA . THR A 1 569 ? 0.562 -1.285 22.956 1.00 94.75 569 THR A CA 1
ATOM 4421 C C . THR A 1 569 ? 0.339 -2.184 21.737 1.00 94.75 569 THR A C 1
ATOM 4423 O O . THR A 1 569 ? 1.300 -2.545 21.065 1.00 94.75 569 THR A O 1
ATOM 4426 N N . ASN A 1 570 ? -0.913 -2.480 21.371 1.00 90.44 570 ASN A N 1
ATOM 4427 C CA . ASN A 1 570 ? -1.211 -3.181 20.115 1.00 90.44 570 ASN A CA 1
ATOM 4428 C C . ASN A 1 570 ? -0.785 -2.375 18.876 1.00 90.44 570 ASN A C 1
ATOM 4430 O O . ASN A 1 570 ? -0.315 -2.946 17.892 1.00 90.44 570 ASN A O 1
ATOM 4434 N N . GLU A 1 571 ? -0.921 -1.049 18.913 1.00 92.81 571 GLU A N 1
ATOM 4435 C CA . GLU A 1 571 ? -0.429 -0.187 17.835 1.00 92.81 571 GLU A CA 1
ATOM 4436 C C . GLU A 1 571 ? 1.110 -0.129 17.809 1.00 92.81 571 GLU A C 1
ATOM 4438 O O . GLU A 1 571 ? 1.712 -0.161 16.736 1.00 92.81 571 GLU A O 1
ATOM 4443 N N . GLN A 1 572 ? 1.767 -0.142 18.977 1.00 93.56 572 GLN A N 1
ATOM 4444 C CA . GLN A 1 572 ? 3.224 -0.284 19.070 1.00 93.56 572 GLN A CA 1
ATOM 4445 C C . GLN A 1 572 ? 3.721 -1.614 18.490 1.00 93.56 572 GLN A C 1
ATOM 4447 O O . GLN A 1 572 ? 4.747 -1.605 17.816 1.00 93.56 572 GLN A O 1
ATOM 4452 N N . ASP A 1 573 ? 3.011 -2.733 18.687 1.00 91.56 573 ASP A N 1
ATOM 4453 C CA . ASP A 1 573 ? 3.390 -4.038 18.109 1.00 91.56 573 ASP A CA 1
ATOM 4454 C C . ASP A 1 573 ? 3.373 -3.989 16.575 1.00 91.56 573 ASP A C 1
ATOM 4456 O O . ASP A 1 573 ? 4.318 -4.428 15.917 1.00 91.56 573 ASP A O 1
ATOM 4460 N N . ARG A 1 574 ? 2.349 -3.350 15.992 1.00 91.94 574 ARG A N 1
ATOM 4461 C CA . ARG A 1 574 ? 2.284 -3.100 14.542 1.00 91.94 574 ARG A CA 1
ATOM 4462 C C . ARG A 1 574 ? 3.421 -2.201 14.065 1.00 91.94 574 ARG A C 1
ATOM 4464 O O . ARG A 1 574 ? 4.051 -2.501 13.051 1.00 91.94 574 ARG A O 1
ATOM 4471 N N . GLY A 1 575 ? 3.704 -1.124 14.799 1.00 94.06 575 GLY A N 1
ATOM 4472 C CA . GLY A 1 575 ? 4.820 -0.225 14.507 1.00 94.06 575 GLY A CA 1
ATOM 4473 C C . GLY A 1 575 ? 6.170 -0.945 14.543 1.00 94.06 575 GLY A C 1
ATOM 4474 O O . GLY A 1 575 ? 6.961 -0.814 13.611 1.00 94.06 575 GLY A O 1
ATOM 4475 N N . ALA A 1 576 ? 6.410 -1.767 15.566 1.00 92.81 576 ALA A N 1
ATOM 4476 C CA . ALA A 1 576 ? 7.617 -2.577 15.700 1.00 92.81 576 ALA A CA 1
ATOM 4477 C C . ALA A 1 576 ? 7.753 -3.587 14.550 1.00 92.81 576 ALA A C 1
ATOM 4479 O O . ALA A 1 576 ? 8.823 -3.690 13.950 1.00 92.81 576 ALA A O 1
ATOM 4480 N N . ALA A 1 577 ? 6.664 -4.263 14.165 1.00 89.62 577 ALA A N 1
ATOM 4481 C CA . ALA A 1 577 ? 6.660 -5.170 13.018 1.00 89.62 577 ALA A CA 1
ATOM 4482 C C . ALA A 1 577 ? 7.034 -4.453 11.706 1.00 89.62 577 ALA A C 1
ATOM 4484 O O . ALA A 1 577 ? 7.813 -4.977 10.908 1.00 89.62 577 ALA A O 1
ATOM 4485 N N . GLN A 1 578 ? 6.537 -3.232 11.493 1.00 93.25 578 GLN A N 1
ATOM 4486 C CA . GLN A 1 578 ? 6.875 -2.433 10.314 1.00 93.25 578 GLN A CA 1
ATOM 4487 C C . GLN A 1 578 ? 8.335 -1.958 10.318 1.00 93.25 578 GLN A C 1
ATOM 4489 O O . GLN A 1 578 ? 8.985 -1.944 9.266 1.00 93.25 578 GLN A O 1
ATOM 4494 N N . ILE A 1 579 ? 8.878 -1.594 11.482 1.00 93.62 579 ILE A N 1
ATOM 4495 C CA . ILE A 1 579 ? 10.299 -1.253 11.588 1.00 93.62 579 ILE A CA 1
ATOM 4496 C C . ILE A 1 579 ? 11.156 -2.489 11.304 1.00 93.62 579 ILE A C 1
ATOM 4498 O O . ILE A 1 579 ? 12.111 -2.386 10.541 1.00 93.62 579 ILE A O 1
ATOM 4502 N N . ASN A 1 580 ? 10.774 -3.667 11.803 1.00 90.50 580 ASN A N 1
ATOM 4503 C CA . ASN A 1 580 ? 11.489 -4.911 11.519 1.00 90.50 580 ASN A CA 1
ATOM 4504 C C . ASN A 1 580 ? 11.547 -5.223 10.009 1.00 90.50 580 ASN A C 1
ATOM 4506 O O . ASN A 1 580 ? 12.605 -5.562 9.481 1.00 90.50 580 ASN A O 1
ATOM 4510 N N . LEU A 1 581 ? 10.445 -5.016 9.279 1.00 92.06 581 LEU A N 1
ATOM 4511 C CA . LEU A 1 581 ? 10.435 -5.127 7.812 1.00 92.06 581 LEU A CA 1
ATOM 4512 C C . LEU A 1 581 ? 11.385 -4.119 7.146 1.00 92.06 581 LEU A C 1
ATOM 4514 O O . LEU A 1 581 ? 12.070 -4.451 6.180 1.00 92.06 581 LEU A O 1
ATOM 4518 N N . SER A 1 582 ? 11.458 -2.898 7.675 1.00 93.56 582 SER A N 1
ATOM 4519 C CA . SER A 1 582 ? 12.356 -1.855 7.162 1.00 93.56 582 SER A CA 1
ATOM 4520 C C . SER A 1 582 ? 13.831 -2.201 7.414 1.00 93.56 582 SER A C 1
ATOM 4522 O O . SER A 1 582 ? 14.679 -1.956 6.560 1.00 93.56 582 SER A O 1
ATOM 4524 N N . VAL A 1 583 ? 14.142 -2.826 8.553 1.00 93.25 583 VAL A N 1
ATOM 4525 C CA . VAL A 1 583 ? 15.483 -3.338 8.889 1.00 93.25 583 VAL A CA 1
ATOM 4526 C C . VAL A 1 583 ? 15.882 -4.473 7.942 1.00 93.25 583 VAL A C 1
ATOM 4528 O O . VAL A 1 583 ? 17.000 -4.479 7.434 1.00 93.25 583 VAL A O 1
ATOM 4531 N N . GLN A 1 584 ? 14.960 -5.383 7.610 1.00 89.94 584 GLN A N 1
ATOM 4532 C CA . GLN A 1 584 ? 15.208 -6.425 6.604 1.00 89.94 584 GLN A CA 1
ATOM 4533 C C . GLN A 1 584 ? 15.491 -5.840 5.212 1.00 89.94 584 GLN A C 1
ATOM 4535 O O . GLN A 1 584 ? 16.397 -6.305 4.520 1.00 89.94 584 GLN A O 1
ATOM 4540 N N . GLN A 1 585 ? 14.763 -4.794 4.810 1.00 92.50 585 GLN A N 1
ATOM 4541 C CA . GLN A 1 585 ? 15.029 -4.078 3.558 1.00 92.50 585 GLN A CA 1
ATOM 4542 C C . GLN A 1 585 ? 16.392 -3.378 3.574 1.00 92.50 585 GLN A C 1
ATOM 4544 O O . GLN A 1 585 ? 17.126 -3.447 2.590 1.00 92.50 585 GLN A O 1
ATOM 4549 N N . LEU A 1 586 ? 16.762 -2.745 4.693 1.00 93.00 586 LEU A N 1
ATOM 4550 C CA . LEU A 1 586 ? 18.096 -2.168 4.866 1.00 93.00 586 LEU A CA 1
ATOM 4551 C C . LEU A 1 586 ? 19.186 -3.232 4.733 1.00 93.00 586 LEU A C 1
ATOM 4553 O O . LEU A 1 586 ? 20.166 -2.988 4.036 1.00 93.00 586 LEU A O 1
ATOM 4557 N N . ASN A 1 587 ? 18.998 -4.419 5.314 1.00 91.50 587 ASN A N 1
ATOM 4558 C CA . ASN A 1 587 ? 19.950 -5.522 5.182 1.00 91.50 587 ASN A CA 1
ATOM 4559 C C . ASN A 1 587 ? 20.149 -5.944 3.713 1.00 91.50 587 ASN A C 1
ATOM 4561 O O . ASN A 1 587 ? 21.273 -6.184 3.272 1.00 91.50 587 ASN A O 1
ATOM 4565 N N . GLN A 1 588 ? 19.071 -5.966 2.922 1.00 92.56 588 GLN A N 1
ATOM 4566 C CA . GLN A 1 588 ? 19.157 -6.245 1.488 1.00 92.56 588 GLN A CA 1
ATOM 4567 C C . GLN A 1 588 ? 19.963 -5.173 0.738 1.00 92.56 588 GLN A C 1
ATOM 4569 O O . GLN A 1 588 ? 20.791 -5.510 -0.108 1.00 92.56 588 GLN A O 1
ATOM 4574 N N . VAL A 1 589 ? 19.754 -3.892 1.054 1.00 93.50 589 VAL A N 1
ATOM 4575 C CA . VAL A 1 589 ? 20.528 -2.788 0.459 1.00 93.50 589 VAL A CA 1
ATOM 4576 C C . VAL A 1 589 ? 22.000 -2.868 0.865 1.00 93.50 589 VAL A C 1
ATOM 4578 O O . VAL A 1 589 ? 22.875 -2.656 0.033 1.00 93.50 589 VAL A O 1
ATOM 4581 N N . VAL A 1 590 ? 22.294 -3.224 2.117 1.00 93.81 590 VAL A N 1
ATOM 4582 C CA . VAL A 1 590 ? 23.669 -3.421 2.598 1.00 93.81 590 VAL A CA 1
ATOM 4583 C C . VAL A 1 590 ? 24.373 -4.541 1.826 1.00 93.81 590 VAL A C 1
ATOM 4585 O O . VAL A 1 590 ? 25.503 -4.348 1.379 1.00 93.81 590 VAL A O 1
ATOM 4588 N N . GLN A 1 591 ? 23.704 -5.675 1.593 1.00 91.44 591 GLN A N 1
ATOM 4589 C CA . GLN A 1 591 ? 24.250 -6.746 0.749 1.00 91.44 591 GLN A CA 1
ATOM 4590 C C . GLN A 1 591 ? 24.466 -6.292 -0.696 1.00 91.44 591 GLN A C 1
ATOM 4592 O O . GLN A 1 591 ? 25.518 -6.565 -1.268 1.00 91.44 591 GLN A O 1
ATOM 4597 N N . GLN A 1 592 ? 23.512 -5.558 -1.277 1.00 94.31 592 GLN A N 1
ATOM 4598 C CA . GLN A 1 592 ? 23.666 -5.002 -2.623 1.00 94.31 592 GLN A CA 1
ATOM 4599 C C . GLN A 1 592 ? 24.852 -4.043 -2.716 1.00 94.31 592 GLN A C 1
ATOM 4601 O O . GLN A 1 592 ? 25.590 -4.100 -3.694 1.00 94.31 592 GLN A O 1
ATOM 4606 N N . ASN A 1 593 ? 25.070 -3.199 -1.706 1.00 92.56 593 ASN A N 1
ATOM 4607 C CA . ASN A 1 593 ? 26.219 -2.299 -1.665 1.00 92.56 593 ASN A CA 1
ATOM 4608 C C . ASN A 1 593 ? 27.540 -3.070 -1.582 1.00 92.56 593 ASN A C 1
ATOM 4610 O O . ASN A 1 593 ? 28.496 -2.686 -2.253 1.00 92.56 593 ASN A O 1
ATOM 4614 N N . ALA A 1 594 ? 27.596 -4.159 -0.811 1.00 91.62 594 ALA A N 1
ATOM 4615 C CA . ALA A 1 594 ? 28.777 -5.017 -0.742 1.00 91.62 594 ALA A CA 1
ATOM 4616 C C . ALA A 1 594 ? 29.088 -5.651 -2.111 1.00 91.62 594 ALA A C 1
ATOM 4618 O O . ALA A 1 594 ? 30.192 -5.477 -2.622 1.00 91.62 594 ALA A O 1
ATOM 4619 N N . THR A 1 595 ? 28.099 -6.278 -2.759 1.00 93.38 595 THR A N 1
ATOM 4620 C CA . THR A 1 595 ? 28.266 -6.867 -4.102 1.00 93.38 595 THR A CA 1
ATOM 4621 C C . THR A 1 595 ? 28.618 -5.813 -5.153 1.00 93.38 595 THR A C 1
ATOM 4623 O O . THR A 1 595 ? 29.547 -6.003 -5.931 1.00 93.38 595 THR A O 1
ATOM 4626 N N . ALA A 1 596 ? 27.938 -4.665 -5.150 1.00 94.31 596 ALA A N 1
ATOM 4627 C CA . ALA A 1 596 ? 28.230 -3.573 -6.076 1.00 94.31 596 ALA A CA 1
ATOM 4628 C C . ALA A 1 596 ? 29.646 -3.012 -5.874 1.00 94.31 596 ALA A C 1
ATOM 4630 O O . ALA A 1 596 ? 30.295 -2.610 -6.840 1.00 94.31 596 ALA A O 1
ATOM 4631 N N . SER A 1 597 ? 30.147 -2.999 -4.636 1.00 95.50 597 SER A N 1
ATOM 4632 C CA . SER A 1 597 ? 31.524 -2.595 -4.335 1.00 95.50 597 SER A CA 1
ATOM 4633 C C . SER A 1 597 ? 32.537 -3.597 -4.890 1.00 95.50 597 SER A C 1
ATOM 4635 O O . SER A 1 597 ? 33.531 -3.182 -5.479 1.00 95.50 597 SER A O 1
ATOM 4637 N N . GLU A 1 598 ? 32.275 -4.902 -4.777 1.00 91.19 598 GLU A N 1
ATOM 4638 C CA . GLU A 1 598 ? 33.116 -5.947 -5.383 1.00 91.19 598 GLU A CA 1
ATOM 4639 C C . GLU A 1 598 ? 33.135 -5.850 -6.919 1.00 91.19 598 GLU A C 1
ATOM 4641 O O . GLU A 1 598 ? 34.205 -5.867 -7.530 1.00 91.19 598 GLU A O 1
ATOM 4646 N N . GLU A 1 599 ? 31.973 -5.665 -7.553 1.00 94.38 599 GLU A N 1
ATOM 4647 C CA . GLU A 1 599 ? 31.871 -5.461 -9.006 1.00 94.38 599 GLU A CA 1
ATOM 4648 C C . GLU A 1 599 ? 32.592 -4.182 -9.461 1.00 94.38 599 GLU A C 1
ATOM 4650 O O . GLU A 1 599 ? 33.278 -4.171 -10.488 1.00 94.38 599 GLU A O 1
ATOM 4655 N N . THR A 1 600 ? 32.479 -3.101 -8.683 1.00 94.44 600 THR A N 1
ATOM 4656 C CA . THR A 1 600 ? 33.146 -1.824 -8.976 1.00 94.44 600 THR A CA 1
ATOM 4657 C C . THR A 1 600 ? 34.662 -1.946 -8.835 1.00 94.44 600 THR A C 1
ATOM 4659 O O . THR A 1 600 ? 35.390 -1.440 -9.691 1.00 94.44 600 THR A O 1
ATOM 4662 N N . ALA A 1 601 ? 35.149 -2.660 -7.816 1.00 93.69 601 ALA A N 1
ATOM 4663 C CA . ALA A 1 601 ? 36.570 -2.958 -7.652 1.00 93.69 601 ALA A CA 1
ATOM 4664 C C . ALA A 1 601 ? 37.104 -3.787 -8.832 1.00 93.69 601 ALA A C 1
ATOM 4666 O O . ALA A 1 601 ? 38.107 -3.414 -9.437 1.00 93.69 601 ALA A O 1
ATOM 4667 N N . SER A 1 602 ? 36.385 -4.837 -9.244 1.00 94.44 602 SER A N 1
ATOM 4668 C CA . SER A 1 602 ? 36.755 -5.648 -10.413 1.00 94.44 602 SER A CA 1
ATOM 4669 C C . SER A 1 602 ? 36.774 -4.829 -11.712 1.00 94.44 602 SER A C 1
ATOM 4671 O O . SER A 1 602 ? 37.718 -4.915 -12.499 1.00 94.44 602 SER A O 1
ATOM 4673 N N . THR A 1 603 ? 35.781 -3.957 -11.908 1.00 94.06 603 THR A N 1
ATOM 4674 C CA . THR A 1 603 ? 35.730 -3.046 -13.063 1.00 94.06 603 THR A CA 1
ATOM 4675 C C . THR A 1 603 ? 36.902 -2.063 -13.047 1.00 94.06 603 THR A C 1
ATOM 4677 O O . THR A 1 603 ? 37.490 -1.770 -14.088 1.00 94.06 603 THR A O 1
ATOM 4680 N N . ALA A 1 604 ? 37.276 -1.554 -11.872 1.00 95.44 604 ALA A N 1
ATOM 4681 C CA . ALA A 1 604 ? 38.430 -0.679 -11.715 1.00 95.44 604 ALA A CA 1
ATOM 4682 C C . ALA A 1 604 ? 39.747 -1.400 -12.059 1.00 95.44 604 ALA A C 1
ATOM 4684 O O . ALA A 1 604 ? 40.590 -0.840 -12.765 1.00 95.44 604 ALA A O 1
ATOM 4685 N N . GLU A 1 605 ? 39.920 -2.654 -11.636 1.00 92.75 605 GLU A N 1
ATOM 4686 C CA . GLU A 1 605 ? 41.068 -3.476 -12.036 1.00 92.75 605 GLU A CA 1
ATOM 4687 C C . GLU A 1 605 ? 41.123 -3.678 -13.558 1.00 92.75 605 GLU A C 1
ATOM 4689 O O . GLU A 1 605 ? 42.186 -3.529 -14.173 1.00 92.75 605 GLU A O 1
ATOM 4694 N N . GLU A 1 606 ? 39.979 -3.947 -14.192 1.00 94.38 606 GLU A N 1
ATOM 4695 C CA . GLU A 1 606 ? 39.897 -4.103 -15.643 1.00 94.38 606 GLU A CA 1
ATOM 4696 C C . GLU A 1 606 ? 40.246 -2.800 -16.378 1.00 94.38 606 GLU A C 1
ATOM 4698 O O . GLU A 1 606 ? 41.069 -2.812 -17.298 1.00 94.38 606 GLU A O 1
ATOM 4703 N N . LEU A 1 607 ? 39.696 -1.660 -15.952 1.00 93.69 607 LEU A N 1
ATOM 4704 C CA . LEU A 1 607 ? 40.006 -0.347 -16.527 1.00 93.69 607 LEU A CA 1
ATOM 4705 C C . LEU A 1 607 ? 41.490 0.011 -16.376 1.00 93.69 607 LEU A C 1
ATOM 4707 O O . LEU A 1 607 ? 42.097 0.540 -17.312 1.00 93.69 607 LEU A O 1
ATOM 4711 N N . SER A 1 608 ? 42.096 -0.330 -15.237 1.00 94.06 608 SER A N 1
ATOM 4712 C CA . SER A 1 608 ? 43.535 -0.179 -15.006 1.00 94.06 608 SER A CA 1
ATOM 4713 C C . SER A 1 608 ? 44.354 -1.034 -15.985 1.00 94.06 608 SER A C 1
ATOM 4715 O O . SER A 1 608 ? 45.289 -0.542 -16.626 1.00 94.06 608 SER A O 1
ATOM 4717 N N . SER A 1 609 ? 43.952 -2.293 -16.196 1.00 93.50 609 SER A N 1
ATOM 4718 C CA . SER A 1 609 ? 44.570 -3.198 -17.176 1.00 93.50 609 SER A CA 1
ATOM 4719 C C . SER A 1 609 ? 44.435 -2.686 -18.618 1.00 93.50 609 SER A C 1
ATOM 4721 O O . SER A 1 609 ? 45.413 -2.682 -19.378 1.00 93.50 609 SER A O 1
ATOM 4723 N N . GLN A 1 610 ? 43.255 -2.181 -18.997 1.00 92.62 610 GLN A N 1
ATOM 4724 C CA . GLN A 1 610 ? 43.004 -1.589 -20.314 1.00 92.62 610 GLN A CA 1
ATOM 4725 C C . GLN A 1 610 ? 43.837 -0.316 -20.535 1.00 92.62 610 GLN A C 1
ATOM 4727 O O . GLN A 1 610 ? 44.419 -0.138 -21.610 1.00 92.62 610 GLN A O 1
ATOM 4732 N N . ALA A 1 611 ? 43.967 0.543 -19.520 1.00 93.31 611 ALA A N 1
ATOM 4733 C CA . ALA A 1 611 ? 44.829 1.722 -19.570 1.00 93.31 611 ALA A CA 1
ATOM 4734 C C . ALA A 1 611 ? 46.310 1.346 -19.760 1.00 93.31 611 ALA A C 1
ATOM 4736 O O . ALA A 1 611 ? 47.006 1.943 -20.589 1.00 93.31 611 ALA A O 1
ATOM 4737 N N . ASP A 1 612 ? 46.792 0.312 -19.067 1.00 90.44 612 ASP A N 1
ATOM 4738 C CA . ASP A 1 612 ? 48.160 -0.187 -19.238 1.00 90.44 612 ASP A CA 1
ATOM 4739 C C . ASP A 1 612 ? 48.375 -0.832 -20.622 1.00 90.44 612 ASP A C 1
ATOM 4741 O O . ASP A 1 612 ? 49.429 -0.666 -21.247 1.00 90.44 612 ASP A O 1
ATOM 4745 N N . GLN A 1 613 ? 47.358 -1.503 -21.174 1.00 91.19 613 GLN A N 1
ATOM 4746 C CA . GLN A 1 613 ? 47.382 -1.998 -22.551 1.00 91.19 613 GLN A CA 1
ATOM 4747 C C . GLN A 1 613 ? 47.474 -0.856 -23.572 1.00 91.19 613 GLN A C 1
ATOM 4749 O O . GLN A 1 613 ? 48.300 -0.932 -24.487 1.00 91.19 613 GLN A O 1
ATOM 4754 N N . LEU A 1 614 ? 46.694 0.216 -23.412 1.00 89.62 614 LEU A N 1
ATOM 4755 C CA . LEU A 1 614 ? 46.781 1.406 -24.265 1.00 89.62 614 LEU A CA 1
ATOM 4756 C C . LEU A 1 614 ? 48.172 2.043 -24.188 1.00 89.62 614 LEU A C 1
ATOM 4758 O O . LEU A 1 614 ? 48.768 2.353 -25.224 1.00 89.62 614 LEU A O 1
ATOM 4762 N N . ARG A 1 615 ? 48.746 2.140 -22.983 1.00 85.94 615 ARG A N 1
ATOM 4763 C CA . ARG A 1 615 ? 50.115 2.629 -22.772 1.00 85.94 615 ARG A CA 1
ATOM 4764 C C . ARG A 1 615 ? 51.147 1.786 -23.527 1.00 85.94 615 ARG A C 1
ATOM 4766 O O . ARG A 1 615 ? 52.014 2.338 -24.213 1.00 85.94 615 ARG A O 1
ATOM 4773 N N . ARG A 1 616 ? 51.037 0.451 -23.477 1.00 85.38 616 ARG A N 1
ATOM 4774 C CA . ARG A 1 616 ? 51.905 -0.464 -24.245 1.00 85.38 616 ARG A CA 1
ATOM 4775 C C . ARG A 1 616 ? 51.793 -0.249 -25.754 1.00 85.38 616 ARG A C 1
ATOM 4777 O O . ARG A 1 616 ? 52.818 -0.190 -26.428 1.00 85.38 616 ARG A O 1
ATOM 4784 N N . VAL A 1 617 ? 50.578 -0.096 -26.283 1.00 85.88 617 VAL A N 1
ATOM 4785 C CA . VAL A 1 617 ? 50.345 0.135 -27.722 1.00 85.88 617 VAL A CA 1
ATOM 4786 C C . VAL A 1 617 ? 50.936 1.475 -28.168 1.00 85.88 617 VAL A C 1
ATOM 4788 O O . VAL A 1 617 ? 51.580 1.555 -29.211 1.00 85.88 617 VAL A O 1
ATOM 4791 N N . ILE A 1 618 ? 50.789 2.520 -27.356 1.00 86.12 618 ILE A N 1
ATOM 4792 C CA . ILE A 1 618 ? 51.316 3.862 -27.640 1.00 86.12 618 ILE A CA 1
ATOM 4793 C C . ILE A 1 618 ? 52.845 3.902 -27.612 1.00 86.12 618 ILE A C 1
ATOM 4795 O O . ILE A 1 618 ? 53.449 4.650 -28.379 1.00 86.12 618 ILE A O 1
ATOM 4799 N N . THR A 1 619 ? 53.479 3.044 -26.807 1.00 83.56 619 THR A N 1
ATOM 4800 C CA . THR A 1 619 ? 54.946 2.928 -26.716 1.00 83.56 619 THR A CA 1
ATOM 4801 C C . THR A 1 619 ? 55.595 2.525 -28.053 1.00 83.56 619 THR A C 1
ATOM 4803 O O . THR A 1 619 ? 56.780 2.783 -28.266 1.00 83.56 619 THR A O 1
ATOM 4806 N N . PHE A 1 620 ? 54.828 1.959 -28.996 1.00 84.12 620 PHE A N 1
ATOM 4807 C CA . PHE A 1 620 ? 55.274 1.739 -30.377 1.00 84.12 620 PHE A CA 1
ATOM 4808 C C . PHE A 1 620 ? 55.678 3.047 -31.087 1.00 84.12 620 PHE A C 1
ATOM 4810 O O . PHE A 1 620 ? 56.615 3.051 -31.887 1.00 84.12 620 PHE A O 1
ATOM 4817 N N . PHE A 1 621 ? 55.013 4.169 -30.780 1.00 84.75 621 PHE A N 1
ATOM 4818 C CA . PHE A 1 621 ? 55.258 5.462 -31.417 1.00 84.75 621 PHE A CA 1
ATOM 4819 C C . PHE A 1 621 ? 56.322 6.286 -30.679 1.00 84.75 621 PHE A C 1
ATOM 4821 O O . PHE A 1 621 ? 56.187 6.647 -29.511 1.00 84.75 621 PHE A O 1
ATOM 4828 N N . ARG A 1 622 ? 57.384 6.670 -31.392 1.00 81.88 622 ARG A N 1
ATOM 4829 C CA . ARG A 1 622 ? 58.485 7.496 -30.876 1.00 81.88 622 ARG A CA 1
ATOM 4830 C C . ARG A 1 622 ? 58.169 8.975 -31.071 1.00 81.88 622 ARG A C 1
ATOM 4832 O O . ARG A 1 622 ? 58.170 9.472 -32.195 1.00 81.88 622 ARG A O 1
ATOM 4839 N N . LEU A 1 623 ? 57.921 9.694 -29.976 1.00 73.19 623 LEU A N 1
ATOM 4840 C CA . LEU A 1 623 ? 57.462 11.090 -30.021 1.00 73.19 623 LEU A CA 1
ATOM 4841 C C . LEU A 1 623 ? 58.590 12.124 -29.906 1.00 73.19 623 LEU A C 1
ATOM 4843 O O . LEU A 1 623 ? 58.416 13.253 -30.369 1.00 73.19 623 LEU A O 1
ATOM 4847 N N . ASN A 1 624 ? 59.747 11.756 -29.348 1.00 59.94 624 ASN A N 1
ATOM 4848 C CA . ASN A 1 624 ? 60.925 12.614 -29.210 1.00 59.94 624 ASN A CA 1
ATOM 4849 C C . ASN A 1 624 ? 62.200 11.776 -29.370 1.00 59.94 624 ASN A C 1
ATOM 4851 O O . ASN A 1 624 ? 62.282 10.670 -28.845 1.00 59.94 624 ASN A O 1
ATOM 4855 N N . GLY A 1 625 ? 63.215 12.320 -30.047 1.00 51.47 625 GLY A N 1
ATOM 4856 C CA . GLY A 1 625 ? 64.548 11.719 -30.196 1.00 51.47 625 GLY A CA 1
ATOM 4857 C C . GLY A 1 625 ? 65.374 11.671 -28.903 1.00 51.47 625 GLY A C 1
ATOM 4858 O O . GLY A 1 625 ? 66.589 11.821 -28.961 1.00 51.47 625 GLY A O 1
ATOM 4859 N N . ASN A 1 626 ? 64.735 11.472 -27.749 1.00 38.84 626 ASN A N 1
ATOM 4860 C CA . ASN A 1 626 ? 65.418 10.979 -26.567 1.00 38.84 626 ASN A CA 1
ATOM 4861 C C . ASN A 1 626 ? 65.386 9.457 -26.650 1.00 38.84 626 ASN A C 1
ATOM 4863 O O . ASN A 1 626 ? 64.347 8.826 -26.470 1.00 38.84 626 ASN A O 1
ATOM 4867 N N . THR A 1 627 ? 66.549 8.881 -26.939 1.00 33.59 627 THR A N 1
ATOM 4868 C CA . THR A 1 627 ? 66.876 7.501 -26.580 1.00 33.59 627 THR A CA 1
ATOM 4869 C C . THR A 1 627 ? 66.269 7.157 -25.219 1.00 33.59 627 THR A C 1
ATOM 4871 O O . THR A 1 627 ? 66.445 7.957 -24.291 1.00 33.59 627 THR A O 1
ATOM 4874 N N . PRO A 1 628 ? 65.609 5.994 -25.057 1.00 37.12 628 PRO A N 1
ATOM 4875 C CA . PRO A 1 628 ? 65.315 5.498 -23.726 1.00 37.12 628 PRO A CA 1
ATOM 4876 C C . PRO A 1 628 ? 66.667 5.370 -23.026 1.00 37.12 628 PRO A C 1
ATOM 4878 O O . PRO A 1 628 ? 67.519 4.576 -23.428 1.00 37.12 628 PRO A O 1
ATOM 4881 N N . LYS A 1 629 ? 66.914 6.221 -22.028 1.00 35.38 629 LYS A N 1
ATOM 4882 C CA . LYS A 1 629 ? 67.947 5.921 -21.053 1.00 35.38 629 LYS A CA 1
ATOM 4883 C C . LYS A 1 629 ? 67.477 4.641 -20.389 1.00 35.38 629 LYS A C 1
ATOM 4885 O O . LYS A 1 629 ? 66.543 4.651 -19.596 1.00 35.38 629 LYS A O 1
ATOM 4890 N N . THR A 1 630 ? 68.118 3.544 -20.758 1.00 39.03 630 THR A N 1
ATOM 4891 C CA . THR A 1 630 ? 68.247 2.375 -19.907 1.00 39.03 630 THR A CA 1
ATOM 4892 C C . THR A 1 630 ? 68.934 2.844 -18.626 1.00 39.03 630 THR A C 1
ATOM 4894 O O . THR A 1 630 ? 70.152 2.758 -18.488 1.00 39.03 630 THR A O 1
ATOM 4897 N N . GLU A 1 631 ? 68.169 3.417 -17.701 1.00 32.41 631 GLU A N 1
ATOM 4898 C CA . GLU A 1 631 ? 68.566 3.473 -16.306 1.00 32.41 631 GLU A CA 1
ATOM 4899 C C . GLU A 1 631 ? 68.373 2.063 -15.763 1.00 32.41 631 GLU A C 1
ATOM 4901 O O . GLU A 1 631 ? 67.298 1.629 -15.364 1.00 32.41 631 GLU A O 1
ATOM 4906 N N . SER A 1 632 ? 69.472 1.318 -15.845 1.00 37.03 632 SER A N 1
ATOM 4907 C CA . SER A 1 632 ? 69.789 0.222 -14.946 1.00 37.03 632 SER A CA 1
ATOM 4908 C C . SER A 1 632 ? 69.653 0.728 -13.503 1.00 37.03 632 SER A C 1
ATOM 4910 O O . SER A 1 632 ? 70.640 1.132 -12.885 1.00 37.03 632 SER A O 1
ATOM 4912 N N . HIS A 1 633 ? 68.445 0.688 -12.945 1.00 34.06 633 HIS A N 1
ATOM 4913 C CA . HIS A 1 633 ? 68.284 0.600 -11.502 1.00 34.06 633 HIS A CA 1
ATOM 4914 C C . HIS A 1 633 ? 68.350 -0.868 -11.098 1.00 34.06 633 HIS A C 1
ATOM 4916 O O . HIS A 1 633 ? 67.373 -1.607 -11.103 1.00 34.06 633 HIS A O 1
ATOM 4922 N N . SER A 1 634 ? 69.597 -1.260 -10.834 1.00 31.12 634 SER A N 1
ATOM 4923 C CA . SER A 1 634 ? 70.020 -2.187 -9.791 1.00 31.12 634 SER A CA 1
ATOM 4924 C C . SER A 1 634 ? 68.881 -2.684 -8.900 1.00 31.12 634 SER A C 1
ATOM 4926 O O . SER A 1 634 ? 68.410 -1.983 -8.008 1.00 31.12 634 SER A O 1
ATOM 4928 N N . GLU A 1 635 ? 68.561 -3.954 -9.083 1.00 36.75 635 GLU A N 1
ATOM 4929 C CA . GLU A 1 635 ? 68.051 -4.855 -8.064 1.00 36.75 635 GLU A CA 1
ATOM 4930 C C . GLU A 1 635 ? 68.983 -4.828 -6.835 1.00 36.75 635 GLU A C 1
ATOM 4932 O O . GLU A 1 635 ? 69.990 -5.531 -6.768 1.00 36.75 635 GLU A O 1
ATOM 4937 N N . LYS A 1 636 ? 68.694 -3.942 -5.880 1.00 38.81 636 LYS A N 1
ATOM 4938 C CA . LYS A 1 636 ? 69.143 -4.001 -4.483 1.00 38.81 636 LYS A CA 1
ATOM 4939 C C . LYS A 1 636 ? 68.279 -3.036 -3.675 1.00 38.81 636 LYS A C 1
ATOM 4941 O O . LYS A 1 636 ? 68.094 -1.906 -4.094 1.00 38.81 636 LYS A O 1
ATOM 4946 N N . GLU A 1 637 ? 67.800 -3.520 -2.530 1.00 34.56 637 GLU A N 1
ATOM 4947 C CA . GLU A 1 637 ? 66.970 -2.822 -1.526 1.00 34.56 637 GLU A CA 1
ATOM 4948 C C . GLU A 1 637 ? 65.439 -2.949 -1.673 1.00 34.56 637 GLU A C 1
ATOM 4950 O O . GLU A 1 637 ? 64.691 -1.983 -1.684 1.00 34.56 637 GLU A O 1
ATOM 4955 N N . ARG A 1 638 ? 64.943 -4.194 -1.628 1.00 32.28 638 ARG A N 1
ATOM 4956 C CA . ARG A 1 638 ? 63.715 -4.527 -0.876 1.00 32.28 638 ARG A CA 1
ATOM 4957 C C . ARG A 1 638 ? 64.106 -5.315 0.373 1.00 32.28 638 ARG A C 1
ATOM 4959 O O . ARG A 1 638 ? 63.987 -6.538 0.396 1.00 32.28 638 ARG A O 1
ATOM 4966 N N . LYS A 1 639 ? 64.675 -4.641 1.379 1.00 40.44 639 LYS A N 1
ATOM 4967 C CA . LYS A 1 639 ? 64.867 -5.226 2.720 1.00 40.44 639 LYS A CA 1
ATOM 4968 C C . LYS A 1 639 ? 65.176 -4.194 3.810 1.00 40.44 639 LYS A C 1
ATOM 4970 O O . LYS A 1 639 ? 66.130 -4.372 4.550 1.00 40.44 639 LYS A O 1
ATOM 4975 N N . SER A 1 640 ? 64.366 -3.149 3.943 1.00 38.19 640 SER A N 1
ATOM 4976 C CA . SER A 1 640 ? 64.270 -2.380 5.195 1.00 38.19 640 SER A CA 1
ATOM 4977 C C . SER A 1 640 ? 63.252 -1.260 5.039 1.00 38.19 640 SER A C 1
ATOM 4979 O O . SER A 1 640 ? 63.608 -0.208 4.538 1.00 38.19 640 SER A O 1
ATOM 4981 N N . GLU A 1 641 ? 62.010 -1.504 5.444 1.00 31.09 641 GLU A N 1
ATOM 4982 C CA . GLU A 1 641 ? 61.112 -0.507 6.050 1.00 31.09 641 GLU A CA 1
ATOM 4983 C C . GLU A 1 641 ? 59.789 -1.203 6.363 1.00 31.09 641 GLU A C 1
ATOM 4985 O O . GLU A 1 641 ? 58.747 -0.965 5.773 1.00 31.09 641 GLU A O 1
ATOM 4990 N N . ASP A 1 642 ? 59.877 -2.141 7.301 1.00 35.34 642 ASP A N 1
ATOM 4991 C CA . ASP A 1 642 ? 58.744 -2.494 8.138 1.00 35.34 642 ASP A CA 1
ATOM 4992 C C . ASP A 1 642 ? 59.215 -2.236 9.566 1.00 35.34 642 ASP A C 1
ATOM 4994 O O . ASP A 1 642 ? 59.916 -3.055 10.169 1.00 35.34 642 ASP A O 1
ATOM 4998 N N . LYS A 1 643 ? 59.028 -0.992 10.023 1.00 32.94 643 LYS A N 1
ATOM 4999 C CA . LYS A 1 643 ? 59.224 -0.590 11.418 1.00 32.94 643 LYS A CA 1
ATOM 5000 C C . LYS A 1 643 ? 58.558 0.756 11.714 1.00 32.94 643 LYS A C 1
ATOM 5002 O O . LYS A 1 643 ? 59.074 1.810 11.363 1.00 32.94 643 LYS A O 1
ATOM 5007 N N . ASN A 1 644 ? 57.502 0.629 12.518 1.00 28.17 644 ASN A N 1
ATOM 5008 C CA . ASN A 1 644 ? 56.877 1.601 13.416 1.00 28.17 644 ASN A CA 1
ATOM 5009 C C . ASN A 1 644 ? 55.885 2.600 12.807 1.00 28.17 644 ASN A C 1
ATOM 5011 O O . ASN A 1 644 ? 56.278 3.566 12.166 1.00 28.17 644 ASN A O 1
ATOM 5015 N N . ILE A 1 645 ? 54.610 2.462 13.193 1.00 31.20 645 ILE A N 1
ATOM 5016 C CA . ILE A 1 645 ? 53.976 3.211 14.306 1.00 31.20 645 ILE A CA 1
ATOM 5017 C C . ILE A 1 645 ? 52.582 2.577 14.546 1.00 31.20 645 ILE A C 1
ATOM 5019 O O . ILE A 1 645 ? 51.711 2.635 13.694 1.00 31.20 645 ILE A O 1
ATOM 5023 N N . THR A 1 646 ? 52.437 1.709 15.553 1.00 29.28 646 THR A N 1
ATOM 5024 C CA . THR A 1 646 ? 51.859 1.994 16.886 1.00 29.28 646 THR A CA 1
ATOM 5025 C C . THR A 1 646 ? 50.369 1.642 16.986 1.00 29.28 646 THR A C 1
ATOM 5027 O O . THR A 1 646 ? 49.500 2.433 16.638 1.00 29.28 646 THR A O 1
ATOM 5030 N N . THR A 1 647 ? 50.067 0.504 17.615 1.00 30.23 647 THR A N 1
ATOM 5031 C CA . THR A 1 647 ? 48.794 0.315 18.323 1.00 30.23 647 THR A CA 1
ATOM 5032 C C . THR A 1 647 ? 49.099 -0.210 19.719 1.00 30.23 647 THR A C 1
ATOM 5034 O O . THR A 1 647 ? 49.835 -1.178 19.896 1.00 30.23 647 THR A O 1
ATOM 5037 N N . ARG A 1 648 ? 48.608 0.542 20.706 1.00 30.42 648 ARG A N 1
ATOM 5038 C CA . ARG A 1 648 ? 48.697 0.271 22.140 1.00 30.42 648 ARG A CA 1
ATOM 5039 C C . ARG A 1 648 ? 48.029 -1.057 22.480 1.00 30.42 648 ARG A C 1
ATOM 5041 O O . ARG A 1 648 ? 46.911 -1.310 22.044 1.00 30.42 648 ARG A O 1
ATOM 5048 N N . GLU A 1 649 ? 48.685 -1.810 23.354 1.00 31.53 649 GLU A N 1
ATOM 5049 C CA . GLU A 1 649 ? 48.063 -2.830 24.190 1.00 31.53 649 GLU A CA 1
ATOM 5050 C C . GLU A 1 649 ? 46.898 -2.242 24.999 1.00 31.53 649 GLU A C 1
ATOM 5052 O O . GLU A 1 649 ? 47.036 -1.191 25.632 1.00 31.53 649 GLU A O 1
ATOM 5057 N N . ASN A 1 650 ? 45.795 -2.985 25.063 1.00 29.39 650 ASN A N 1
ATOM 5058 C CA . ASN A 1 650 ? 45.070 -3.172 26.311 1.00 29.39 650 ASN A CA 1
ATOM 5059 C C . ASN A 1 650 ? 44.496 -4.597 26.373 1.00 29.39 650 ASN A C 1
ATOM 5061 O O . ASN A 1 650 ? 43.961 -5.110 25.396 1.00 29.39 650 ASN A O 1
ATOM 5065 N N . ARG A 1 651 ? 44.684 -5.196 27.555 1.00 30.27 651 ARG A N 1
ATOM 5066 C CA . ARG A 1 651 ? 44.179 -6.480 28.084 1.00 30.27 651 ARG A CA 1
ATOM 5067 C C . ARG A 1 651 ? 42.664 -6.637 27.842 1.00 30.27 651 ARG A C 1
ATOM 5069 O O . ARG A 1 651 ? 41.991 -5.616 27.782 1.00 30.27 651 ARG A O 1
ATOM 5076 N N . THR A 1 652 ? 42.083 -7.829 27.684 1.00 29.67 652 THR A N 1
ATOM 5077 C CA . THR A 1 652 ? 41.865 -8.908 28.686 1.00 29.67 652 THR A CA 1
ATOM 5078 C C . THR A 1 652 ? 41.214 -10.108 27.965 1.00 29.67 652 THR A C 1
ATOM 5080 O O . THR A 1 652 ? 40.356 -9.890 27.121 1.00 29.67 652 THR A O 1
ATOM 5083 N N . GLU A 1 653 ? 41.709 -11.334 28.145 1.00 30.66 653 GLU A N 1
ATOM 5084 C CA . GLU A 1 653 ? 41.081 -12.449 28.899 1.00 30.66 653 GLU A CA 1
ATOM 5085 C C . GLU A 1 653 ? 40.437 -13.536 28.018 1.00 30.66 653 GLU A C 1
ATOM 5087 O O . GLU A 1 653 ? 39.944 -13.287 26.925 1.00 30.66 653 GLU A O 1
ATOM 5092 N N . ASP A 1 654 ? 40.567 -14.755 28.538 1.00 31.08 654 ASP A N 1
ATOM 5093 C CA . ASP A 1 654 ? 40.209 -16.084 28.048 1.00 31.08 654 ASP A CA 1
ATOM 5094 C C . ASP A 1 654 ? 38.913 -16.225 27.230 1.00 31.08 654 ASP A C 1
ATOM 5096 O O . ASP A 1 654 ? 37.852 -15.747 27.621 1.00 31.08 654 ASP A O 1
ATOM 5100 N N . SER A 1 655 ? 38.954 -17.051 26.178 1.00 27.88 655 SER A N 1
ATOM 5101 C CA . SER A 1 655 ? 38.200 -18.322 26.145 1.00 27.88 655 SER A CA 1
ATOM 5102 C C . SER A 1 655 ? 38.369 -19.080 24.818 1.00 27.88 655 SER A C 1
ATOM 5104 O O . SER A 1 655 ? 38.162 -18.561 23.729 1.00 27.88 655 SER A O 1
ATOM 5106 N N . GLU A 1 656 ? 38.812 -20.328 24.970 1.00 30.95 656 GLU A N 1
ATOM 5107 C CA . GLU A 1 656 ? 38.394 -21.542 24.257 1.00 30.95 656 GLU A CA 1
ATOM 5108 C C . GLU A 1 656 ? 38.122 -21.508 22.737 1.00 30.95 656 GLU A C 1
ATOM 5110 O O . GLU A 1 656 ? 37.117 -21.018 22.234 1.00 30.95 656 GLU A O 1
ATOM 5115 N N . HIS A 1 657 ? 38.966 -22.248 22.012 1.00 32.12 657 HIS A N 1
ATOM 5116 C CA . HIS A 1 657 ? 38.564 -22.966 20.798 1.00 32.12 657 HIS A CA 1
ATOM 5117 C C . HIS A 1 657 ? 37.355 -23.879 21.102 1.00 32.12 657 HIS A C 1
ATOM 5119 O O . HIS A 1 657 ? 37.345 -24.499 22.168 1.00 32.12 657 HIS A O 1
ATOM 5125 N N . PRO A 1 658 ? 36.418 -24.097 20.152 1.00 36.81 658 PRO A N 1
ATOM 5126 C CA . PRO A 1 658 ? 36.722 -25.122 19.152 1.00 36.81 658 PRO A CA 1
ATOM 5127 C C . PRO A 1 658 ? 36.099 -24.964 17.750 1.00 36.81 658 PRO A C 1
ATOM 5129 O O . PRO A 1 658 ? 35.052 -24.365 17.531 1.00 36.81 658 PRO A O 1
ATOM 5132 N N . SER A 1 659 ? 36.727 -25.723 16.848 1.00 29.78 659 SER A N 1
ATOM 5133 C CA . SER A 1 659 ? 36.163 -26.456 15.704 1.00 29.78 659 SER A CA 1
ATOM 5134 C C . SER A 1 659 ? 35.839 -25.723 14.400 1.00 29.78 659 SER A C 1
ATOM 5136 O O . SER A 1 659 ? 34.872 -24.984 14.266 1.00 29.78 659 SER A O 1
ATOM 5138 N N . GLU A 1 660 ? 36.636 -26.099 13.395 1.00 37.34 660 GLU A N 1
ATOM 5139 C CA . GLU A 1 660 ? 36.294 -26.156 11.977 1.00 37.34 660 GLU A CA 1
ATOM 5140 C C . GLU A 1 660 ? 34.836 -26.578 11.740 1.00 37.34 660 GLU A C 1
ATOM 5142 O O . GLU A 1 660 ? 34.424 -27.675 12.124 1.00 37.34 660 GLU A O 1
ATOM 5147 N N . ILE A 1 661 ? 34.093 -25.767 10.988 1.00 30.89 661 ILE A N 1
ATOM 5148 C CA . ILE A 1 661 ? 32.925 -26.239 10.247 1.00 30.89 661 ILE A CA 1
ATOM 5149 C C . ILE A 1 661 ? 33.235 -26.058 8.765 1.00 30.89 661 ILE A C 1
ATOM 5151 O O . ILE A 1 661 ? 33.369 -24.951 8.248 1.00 30.89 661 ILE A O 1
ATOM 5155 N N . LYS A 1 662 ? 33.403 -27.203 8.099 1.00 29.27 662 LYS A N 1
ATOM 5156 C CA . LYS A 1 662 ? 33.537 -27.346 6.651 1.00 29.27 662 LYS A CA 1
ATOM 5157 C C . LYS A 1 662 ? 32.377 -26.650 5.940 1.00 29.27 662 LYS A C 1
ATOM 5159 O O . LYS A 1 662 ? 31.225 -27.036 6.124 1.00 29.27 662 LYS A O 1
ATOM 5164 N N . TYR A 1 663 ? 32.700 -25.729 5.038 1.00 28.41 663 TYR A N 1
ATOM 5165 C CA . TYR A 1 663 ? 31.790 -25.332 3.971 1.00 28.41 663 TYR A CA 1
ATOM 5166 C C . TYR A 1 663 ? 31.544 -26.536 3.053 1.00 28.41 663 TYR A C 1
ATOM 5168 O O . TYR A 1 663 ? 32.410 -26.925 2.269 1.00 28.41 663 TYR A O 1
ATOM 5176 N N . HIS A 1 664 ? 30.358 -27.136 3.147 1.00 29.19 664 HIS A N 1
ATOM 5177 C CA . HIS A 1 664 ? 29.774 -27.852 2.021 1.00 29.19 664 HIS A CA 1
ATOM 5178 C C . HIS A 1 664 ? 29.009 -26.833 1.180 1.00 29.19 664 HIS A C 1
ATOM 5180 O O . HIS A 1 664 ? 27.958 -26.350 1.586 1.00 29.19 664 HIS A O 1
ATOM 5186 N N . SER A 1 665 ? 29.553 -26.514 0.009 1.00 30.11 665 SER A N 1
ATOM 5187 C CA . SER A 1 665 ? 28.769 -25.973 -1.096 1.00 30.11 665 SER A CA 1
ATOM 5188 C C . SER A 1 665 ? 28.044 -27.130 -1.787 1.00 30.11 665 SER A C 1
ATOM 5190 O O . SER A 1 665 ? 28.694 -28.122 -2.133 1.00 30.11 665 SER A O 1
ATOM 5192 N N . PRO A 1 666 ? 26.729 -27.017 -2.013 1.00 32.38 666 PRO A N 1
ATOM 5193 C CA . PRO A 1 666 ? 26.100 -27.589 -3.183 1.00 32.38 666 PRO A CA 1
ATOM 5194 C C . PRO A 1 666 ? 25.581 -26.440 -4.051 1.00 32.38 666 PRO A C 1
ATOM 5196 O O . PRO A 1 666 ? 24.515 -25.876 -3.806 1.00 32.38 666 PRO A O 1
ATOM 5199 N N . LEU A 1 667 ? 26.357 -26.092 -5.076 1.00 40.00 667 LEU A N 1
ATOM 5200 C CA . LEU A 1 667 ? 25.778 -25.541 -6.294 1.00 40.00 667 LEU A CA 1
ATOM 5201 C C . LEU A 1 667 ? 25.078 -26.674 -7.060 1.00 40.00 667 LEU A C 1
ATOM 5203 O O . LEU A 1 667 ? 25.470 -27.832 -6.951 1.00 40.00 667 LEU A O 1
ATOM 5207 N N . GLU A 1 668 ? 24.108 -26.265 -7.877 1.00 44.66 668 GLU A N 1
ATOM 5208 C CA . GLU A 1 668 ? 23.454 -27.030 -8.948 1.00 44.66 668 GLU A CA 1
ATOM 5209 C C . GLU A 1 668 ? 22.241 -27.888 -8.561 1.00 44.66 668 GLU A C 1
ATOM 5211 O O . GLU A 1 668 ? 22.327 -29.101 -8.455 1.00 44.66 668 GLU A O 1
ATOM 5216 N N . GLU A 1 669 ? 21.077 -27.238 -8.432 1.00 39.12 669 GLU A N 1
ATOM 5217 C CA . GLU A 1 669 ? 19.799 -27.673 -9.040 1.00 39.12 669 GLU A CA 1
ATOM 5218 C C . GLU A 1 669 ? 18.659 -26.746 -8.578 1.00 39.12 669 GLU A C 1
ATOM 5220 O O . GLU A 1 669 ? 17.943 -27.072 -7.635 1.00 39.12 669 GLU A O 1
ATOM 5225 N N . ASN A 1 670 ? 18.456 -25.570 -9.201 1.00 42.50 670 ASN A N 1
ATOM 5226 C CA . ASN A 1 670 ? 17.108 -24.957 -9.191 1.00 42.50 670 ASN A CA 1
ATOM 5227 C C . ASN A 1 670 ? 16.820 -23.801 -10.168 1.00 42.50 670 ASN A C 1
ATOM 5229 O O . ASN A 1 670 ? 15.856 -23.058 -9.973 1.00 42.50 670 ASN A O 1
ATOM 5233 N N . GLU A 1 671 ? 17.577 -23.638 -11.254 1.00 39.00 671 GLU A N 1
ATOM 5234 C CA . GLU A 1 671 ? 17.298 -22.542 -12.202 1.00 39.00 671 GLU A CA 1
ATOM 5235 C C . GLU A 1 671 ? 16.376 -22.922 -13.371 1.00 39.00 671 GLU A C 1
ATOM 5237 O O . GLU A 1 671 ? 15.717 -22.055 -13.942 1.00 39.00 671 GLU A O 1
ATOM 5242 N N . LYS A 1 672 ? 16.167 -24.216 -13.653 1.00 37.94 672 LYS A N 1
ATOM 5243 C CA . LYS A 1 672 ? 15.195 -24.648 -14.681 1.00 37.94 672 LYS A CA 1
ATOM 5244 C C . LYS A 1 672 ? 13.725 -24.572 -14.228 1.00 37.94 672 LYS A C 1
ATOM 5246 O O . LYS A 1 672 ? 12.826 -24.577 -15.067 1.00 37.94 672 LYS A O 1
ATOM 5251 N N . GLY A 1 673 ? 13.461 -24.453 -12.923 1.00 39.19 673 GLY A N 1
ATOM 5252 C CA . GLY A 1 673 ? 12.103 -24.333 -12.369 1.00 39.19 673 GLY A CA 1
ATOM 5253 C C . GLY A 1 673 ? 11.528 -22.911 -12.387 1.00 39.19 673 GLY A C 1
ATOM 5254 O O . GLY A 1 673 ? 10.314 -22.737 -12.491 1.00 39.19 673 GLY A O 1
ATOM 5255 N N . LYS A 1 674 ? 12.381 -21.878 -12.336 1.00 42.62 674 LYS A N 1
ATOM 5256 C CA . LYS A 1 674 ? 11.935 -20.477 -12.233 1.00 42.62 674 LYS A CA 1
ATOM 5257 C C . LYS A 1 674 ? 11.538 -19.855 -13.573 1.00 42.62 674 LYS A C 1
ATOM 5259 O O . LYS A 1 674 ? 10.637 -19.026 -13.598 1.00 42.62 674 LYS A O 1
ATOM 5264 N N . ILE A 1 675 ? 12.102 -20.306 -14.694 1.00 38.62 675 ILE A N 1
ATOM 5265 C CA . ILE A 1 675 ? 11.726 -19.781 -16.021 1.00 38.62 675 ILE A CA 1
ATOM 5266 C C . ILE A 1 675 ? 10.363 -20.343 -16.478 1.00 38.62 675 ILE A C 1
ATOM 5268 O O . ILE A 1 675 ? 9.546 -19.609 -17.033 1.00 38.62 675 ILE A O 1
ATOM 5272 N N . LYS A 1 676 ? 10.032 -21.600 -16.135 1.00 41.09 676 LYS A N 1
ATOM 5273 C CA . LYS A 1 676 ? 8.696 -22.172 -16.402 1.00 41.09 676 LYS A CA 1
ATOM 5274 C C . LYS A 1 676 ? 7.576 -21.523 -15.574 1.00 41.09 676 LYS A C 1
ATOM 5276 O O . LYS A 1 676 ? 6.451 -21.438 -16.065 1.00 41.09 676 LYS A O 1
ATOM 5281 N N . SER A 1 677 ? 7.853 -21.031 -14.360 1.00 44.31 677 SER A N 1
ATOM 5282 C CA . SER A 1 677 ? 6.817 -20.394 -13.527 1.00 44.31 677 SER A CA 1
ATOM 5283 C C . SER A 1 677 ? 6.480 -18.967 -13.974 1.00 44.31 677 SER A C 1
ATOM 5285 O O . SER A 1 677 ? 5.328 -18.551 -13.857 1.00 44.31 677 SER A O 1
ATOM 5287 N N . VAL A 1 678 ? 7.435 -18.247 -14.573 1.00 41.78 678 VAL A N 1
ATOM 5288 C CA . VAL A 1 678 ? 7.201 -16.908 -15.136 1.00 41.78 678 VAL A CA 1
ATOM 5289 C C . VAL A 1 678 ? 6.334 -16.987 -16.398 1.00 41.78 678 VAL A C 1
ATOM 5291 O O . VAL A 1 678 ? 5.380 -16.222 -16.526 1.00 41.78 678 VAL A O 1
ATOM 5294 N N . VAL A 1 679 ? 6.569 -17.969 -17.276 1.00 42.09 679 VAL A N 1
ATOM 5295 C CA . VAL A 1 679 ? 5.737 -18.190 -18.478 1.00 42.09 679 VAL A CA 1
ATOM 5296 C C . VAL A 1 679 ? 4.344 -18.730 -18.114 1.00 42.09 679 VAL A C 1
ATOM 5298 O O . VAL A 1 679 ? 3.341 -18.297 -18.686 1.00 42.09 679 VAL A O 1
ATOM 5301 N N . GLY A 1 680 ? 4.252 -19.613 -17.111 1.00 42.53 680 GLY A N 1
ATOM 5302 C CA . GLY A 1 680 ? 2.975 -20.120 -16.594 1.00 42.53 680 GLY A CA 1
ATOM 5303 C C . GLY A 1 680 ? 2.097 -19.030 -15.964 1.00 42.53 680 GLY A C 1
ATOM 5304 O O . GLY A 1 680 ? 0.897 -18.968 -16.238 1.00 42.53 680 GLY A O 1
ATOM 5305 N N . ASN A 1 681 ? 2.695 -18.116 -15.191 1.00 42.62 681 ASN A N 1
ATOM 5306 C CA . ASN A 1 681 ? 1.975 -16.976 -14.614 1.00 42.62 681 ASN A CA 1
ATOM 5307 C C . ASN A 1 681 ? 1.545 -15.950 -15.670 1.00 42.62 681 ASN A C 1
ATOM 5309 O O . ASN A 1 681 ? 0.488 -15.340 -15.520 1.00 42.62 681 ASN A O 1
ATOM 5313 N N . PHE A 1 682 ? 2.296 -15.801 -16.766 1.00 38.91 682 PHE A N 1
ATOM 5314 C CA . PHE A 1 682 ? 1.923 -14.902 -17.860 1.00 38.91 682 PHE A CA 1
ATOM 5315 C C . PHE A 1 682 ? 0.700 -15.420 -18.643 1.00 38.91 682 PHE A C 1
ATOM 5317 O O . PHE A 1 682 ? -0.238 -14.662 -18.881 1.00 38.91 682 PHE A O 1
ATOM 5324 N N . LYS A 1 683 ? 0.630 -16.725 -18.959 1.00 40.31 683 LYS A N 1
ATOM 5325 C CA . LYS A 1 683 ? -0.551 -17.334 -19.618 1.00 40.31 683 LYS A CA 1
ATOM 5326 C C . LYS A 1 683 ? -1.810 -17.290 -18.734 1.00 40.31 683 LYS A C 1
ATOM 5328 O O . LYS A 1 683 ? -2.900 -17.003 -19.229 1.00 40.31 683 LYS A O 1
ATOM 5333 N N . SER A 1 684 ? -1.654 -17.501 -17.424 1.00 41.53 684 SER A N 1
ATOM 5334 C CA . SER A 1 684 ? -2.740 -17.405 -16.433 1.00 41.53 684 SER A CA 1
ATOM 5335 C C . SER A 1 684 ? -3.329 -15.993 -16.323 1.00 41.53 684 SER A C 1
ATOM 5337 O O . SER A 1 684 ? -4.520 -15.841 -16.061 1.00 41.53 684 SER A O 1
ATOM 5339 N N . PHE A 1 685 ? -2.517 -14.951 -16.521 1.00 39.50 685 PHE A N 1
ATOM 5340 C CA . PHE A 1 685 ? -2.962 -13.562 -16.387 1.00 39.50 685 PHE A CA 1
ATOM 5341 C C . PHE A 1 685 ? -3.802 -13.075 -17.586 1.00 39.50 685 PHE A C 1
ATOM 5343 O O . PHE A 1 685 ? -4.607 -12.157 -17.435 1.00 39.50 685 PHE A O 1
ATOM 5350 N N . PHE A 1 686 ? -3.666 -13.713 -18.758 1.00 38.22 686 PHE A N 1
ATOM 5351 C CA . PHE A 1 686 ? -4.332 -13.304 -20.006 1.00 38.22 686 PHE A CA 1
ATOM 5352 C C . PHE A 1 686 ? -5.443 -14.245 -20.505 1.00 38.22 686 PHE A C 1
ATOM 5354 O O . PHE A 1 686 ? -6.100 -13.919 -21.490 1.00 38.22 686 PHE A O 1
ATOM 5361 N N . ASN A 1 687 ? -5.702 -15.372 -19.832 1.00 38.75 687 ASN A N 1
ATOM 5362 C CA . ASN A 1 687 ? -6.783 -16.317 -20.160 1.00 38.75 687 ASN A CA 1
ATOM 5363 C C . ASN A 1 687 ? -6.840 -16.714 -21.655 1.00 38.75 687 ASN A C 1
ATOM 5365 O O . ASN A 1 687 ? -7.907 -16.747 -22.272 1.00 38.75 687 ASN A O 1
ATOM 5369 N N . ILE A 1 688 ? -5.673 -16.984 -22.246 1.00 40.53 688 ILE A N 1
ATOM 5370 C CA . ILE A 1 688 ? -5.549 -17.448 -23.631 1.00 40.53 688 ILE A CA 1
ATOM 5371 C C . ILE A 1 688 ? -5.863 -18.948 -23.642 1.00 40.53 688 ILE A C 1
ATOM 5373 O O . ILE A 1 688 ? -5.097 -19.750 -23.113 1.00 40.53 688 ILE A O 1
ATOM 5377 N N . ASN A 1 689 ? -7.008 -19.325 -24.214 1.00 40.59 689 ASN A N 1
ATOM 5378 C CA . ASN A 1 689 ? -7.367 -20.726 -24.426 1.00 40.59 689 ASN A CA 1
ATOM 5379 C C . ASN A 1 689 ? -6.579 -21.293 -25.613 1.00 40.59 689 ASN A C 1
ATOM 5381 O O . ASN A 1 689 ? -6.736 -20.825 -26.739 1.00 40.59 689 ASN A O 1
ATOM 5385 N N . GLU A 1 690 ? -5.801 -22.349 -25.374 1.00 38.53 690 GLU A N 1
ATOM 5386 C CA . GLU A 1 690 ? -5.227 -23.196 -26.421 1.00 38.53 690 GLU A CA 1
ATOM 5387 C C . GLU A 1 690 ? -6.340 -24.014 -27.091 1.00 38.53 690 GLU A C 1
ATOM 5389 O O . GLU A 1 690 ? -6.727 -25.100 -26.659 1.00 38.53 690 GLU A O 1
ATOM 5394 N N . LYS A 1 691 ? -6.872 -23.465 -28.178 1.00 38.97 691 LYS A N 1
ATOM 5395 C CA . LYS A 1 691 ? -7.378 -24.247 -29.301 1.00 38.97 691 LYS A CA 1
ATOM 5396 C C . LYS A 1 691 ? -6.826 -23.605 -30.556 1.00 38.97 691 LYS A C 1
ATOM 5398 O O . LYS A 1 691 ? -7.399 -22.639 -31.031 1.00 38.97 691 LYS A O 1
ATOM 5403 N N . ASP A 1 692 ? -5.658 -24.071 -30.970 1.00 36.19 692 ASP A N 1
ATOM 5404 C CA . ASP A 1 692 ? -5.350 -24.477 -32.341 1.00 36.19 692 ASP A CA 1
ATOM 5405 C C . ASP A 1 692 ? -3.865 -24.856 -32.380 1.00 36.19 692 ASP A C 1
ATOM 5407 O O . ASP A 1 692 ? -2.996 -24.101 -31.952 1.00 36.19 692 ASP A O 1
ATOM 5411 N N . GLY A 1 693 ? -3.601 -26.105 -32.764 1.00 40.16 693 GLY A N 1
ATOM 5412 C CA . GLY A 1 693 ? -2.283 -26.718 -32.682 1.00 40.16 693 GLY A CA 1
ATOM 5413 C C . GLY A 1 693 ? -1.328 -26.183 -33.739 1.00 40.16 693 GLY A C 1
ATOM 5414 O O . GLY A 1 693 ? -1.649 -26.210 -34.924 1.00 40.16 693 GLY A O 1
ATOM 5415 N N . TYR A 1 694 ? -0.146 -25.779 -33.291 1.00 31.47 694 TYR A N 1
ATOM 5416 C CA . TYR A 1 694 ? 1.079 -25.735 -34.078 1.00 31.47 694 TYR A CA 1
ATOM 5417 C C . TYR A 1 694 ? 2.225 -26.130 -33.136 1.00 31.47 694 TYR A C 1
ATOM 5419 O O . TYR A 1 694 ? 2.556 -25.387 -32.216 1.00 31.47 694 TYR A O 1
ATOM 5427 N N . ASP A 1 695 ? 2.736 -27.348 -33.326 1.00 38.41 695 ASP A N 1
ATOM 5428 C CA . ASP A 1 695 ? 4.002 -27.828 -32.765 1.00 38.41 695 ASP A CA 1
ATOM 5429 C C . ASP A 1 695 ? 5.137 -27.143 -33.535 1.00 38.41 695 ASP A C 1
ATOM 5431 O O . ASP A 1 695 ? 5.247 -27.349 -34.742 1.00 38.41 695 ASP A O 1
ATOM 5435 N N . ASP A 1 696 ? 5.968 -26.361 -32.851 1.00 37.31 696 ASP A N 1
ATOM 5436 C CA . ASP A 1 696 ? 7.307 -25.986 -33.324 1.00 37.31 696 ASP A CA 1
ATOM 5437 C C . ASP A 1 696 ? 8.197 -25.715 -32.098 1.00 37.31 696 ASP A C 1
ATOM 5439 O O . ASP A 1 696 ? 8.459 -24.579 -31.705 1.00 37.31 696 ASP A O 1
ATOM 5443 N N . ASP A 1 697 ? 8.614 -26.801 -31.442 1.00 34.75 697 ASP A N 1
ATOM 5444 C CA . ASP A 1 697 ? 9.546 -26.783 -30.303 1.00 34.75 697 ASP A CA 1
ATOM 5445 C C . ASP A 1 697 ? 11.032 -26.828 -30.743 1.00 34.75 697 ASP A C 1
ATOM 5447 O O . ASP A 1 697 ? 11.917 -26.791 -29.892 1.00 34.75 697 ASP A O 1
ATOM 5451 N N . ASP A 1 698 ? 11.344 -26.852 -32.048 1.00 37.97 698 ASP A N 1
ATOM 5452 C CA . ASP A 1 698 ? 12.711 -27.127 -32.536 1.00 37.97 698 ASP A CA 1
ATOM 5453 C C . ASP A 1 698 ? 13.510 -25.912 -33.067 1.00 37.97 698 ASP A C 1
ATOM 5455 O O . ASP A 1 698 ? 14.668 -26.080 -33.452 1.00 37.97 698 ASP A O 1
ATOM 5459 N N . GLU A 1 699 ? 12.984 -24.677 -33.062 1.00 37.28 699 GLU A N 1
ATOM 5460 C CA . GLU A 1 699 ? 13.696 -23.528 -33.678 1.00 37.28 699 GLU A CA 1
ATOM 5461 C C . GLU A 1 699 ? 14.254 -22.451 -32.726 1.00 37.28 699 GLU A C 1
ATOM 5463 O O . GLU A 1 699 ? 14.851 -21.477 -33.185 1.00 37.28 699 GLU A O 1
ATOM 5468 N N . PHE A 1 700 ? 14.173 -22.629 -31.402 1.00 29.50 700 PHE A N 1
ATOM 5469 C CA . PHE A 1 700 ? 14.701 -21.638 -30.442 1.00 29.50 700 PHE A CA 1
ATOM 5470 C C . PHE A 1 700 ? 16.112 -21.920 -29.897 1.00 29.50 700 PHE A C 1
ATOM 5472 O O . PHE A 1 700 ? 16.654 -21.098 -29.162 1.00 29.50 700 PHE A O 1
ATOM 5479 N N . GLU A 1 701 ? 16.756 -23.029 -30.278 1.00 33.38 701 GLU A N 1
ATOM 5480 C CA . GLU A 1 701 ? 18.085 -23.412 -29.761 1.00 33.38 701 GLU A CA 1
ATOM 5481 C C . GLU A 1 701 ? 19.282 -22.919 -30.605 1.00 33.38 701 GLU A C 1
ATOM 5483 O O . GLU A 1 701 ? 20.402 -23.409 -30.449 1.00 33.38 701 GLU A O 1
ATOM 5488 N N . LYS A 1 702 ? 19.094 -21.938 -31.503 1.00 37.78 702 LYS A N 1
ATOM 5489 C CA . LYS A 1 702 ? 20.178 -21.470 -32.394 1.00 37.78 702 LYS A CA 1
ATOM 5490 C C . LYS A 1 702 ? 20.474 -19.968 -32.429 1.00 37.78 702 LYS A C 1
ATOM 5492 O O . LYS A 1 702 ? 21.160 -19.534 -33.356 1.00 37.78 702 LYS A O 1
ATOM 5497 N N . TYR A 1 703 ? 20.051 -19.204 -31.423 1.00 34.06 703 TYR A N 1
ATOM 5498 C CA . TYR A 1 703 ? 20.455 -17.802 -31.258 1.00 34.06 703 TYR A CA 1
ATOM 5499 C C . TYR A 1 703 ? 20.992 -17.497 -29.866 1.00 34.06 703 TYR A C 1
ATOM 5501 O O . TYR A 1 703 ? 20.322 -17.878 -28.882 1.00 34.06 703 TYR A O 1
#

Foldseek 3Di:
DPPDDPVVVVCVLVVVVVVLCVVLVVVLVVLVVVLVVLVCCLVLALVLLLVLLVLLLVLLVLLLVLLVVCLQPVDVVSVVSSVVSLVSNVVSLVVQCVSCVVPVPPVLSNVLSVLLVVLSVLLVVLSVVSNVLSVLLVVLVVLLVVLLVQLLVLLVVLLVVLVVVLVVQVPDPDDPVVNVLSVLLNVLSVLLNVLSVQLVVLVVVCSVVVHCVSLVVSLVSLVVNVVSLVVNCVPDDDPVSNVSSVSSNVSSVSSSVSSVSSSVSSVVSVVSSVSSVVSSVSSSVSSVVSNVVSVVVSVVSVVVSVVSVVVSVVSVVVSVVVSVVSVVVVVVVVCVPPPPLVVVLVVLVVCVVQQELVDDQDQDDPDPSSVSSVVSVVVSVVVLVVLVVLLVVLVVLLVVLVVLLVVLVVLLVVLVVVLVVLVVVLVVLVVVLVVLVVLLVVLVVLLVVLLVVLVVLVVVLVVLVVVLVVLVVVLVVLVVQLVVLVVQLVVLVVQLVVLVVVPPVSPVSNVVSVVSNVVSVVSNVVSVVSNVVSVVVSVVSVVSSVVSVVVSVVSNVVSVVSVVSSVVSVVVSVVSVVVSVVSVVVSVVSVVSNVVSVVSSVVSVVSNVVSVVSVVVSVSHDSDPDDPPPPPPDPDDPPDDPDDDDDDDDDDDDDDDDDDDDDDDDDDDDPVPVVVVVVVVVCVVVVDDDPDDDDDPDPPPPD

Radius of gyration: 55.04 Å; chains: 1; bounding box: 123×52×188 Å

Organism: NCBI:txid45655